Protein AF-A0A2M7I0J5-F1 (afdb_monomer)

Nearest PDB structures (foldseek):
  9had-assembly1_A  TM=8.580E-01  e=2.680E-01  Dermatophagoides farinae
  6xr2-assembly2_D  TM=8.301E-01  e=2.378E+00  synthetic construct
  2f6h-assembly1_X  TM=7.198E-01  e=3.103E+00  Saccharomyces cerevisiae

Radius of gyration: 23.74 Å; Cα contacts (8 Å, |Δi|>4): 675; chains: 1; bounding box: 58×62×64 Å

pLDDT: mean 95.14, std 5.23, range [43.31, 98.69]

Structure (mmCIF, N/CA/C/O backbone):
data_AF-A0A2M7I0J5-F1
#
_entry.id   AF-A0A2M7I0J5-F1
#
loop_
_atom_site.group_PDB
_atom_site.id
_atom_site.type_symbol
_atom_site.label_atom_id
_atom_site.label_alt_id
_atom_site.label_comp_id
_atom_site.label_asym_id
_atom_site.label_entity_id
_atom_site.label_seq_id
_atom_site.pdbx_PDB_ins_code
_atom_site.Cartn_x
_atom_site.Cartn_y
_atom_site.Cartn_z
_atom_site.occupancy
_atom_site.B_iso_or_equiv
_atom_site.auth_seq_id
_atom_site.auth_comp_id
_atom_site.auth_asym_id
_atom_site.auth_atom_id
_atom_site.pdbx_PDB_model_num
ATOM 1 N N . ASP A 1 1 ? 15.426 -26.178 -12.050 1.00 75.81 1 ASP A N 1
ATOM 2 C CA . ASP A 1 1 ? 15.625 -24.858 -11.420 1.00 75.81 1 ASP A CA 1
ATOM 3 C C . ASP A 1 1 ? 14.519 -23.869 -11.746 1.00 75.81 1 ASP A C 1
ATOM 5 O O . ASP A 1 1 ? 14.099 -23.784 -12.891 1.00 75.81 1 ASP A O 1
ATOM 9 N N . LEU A 1 2 ? 14.043 -23.131 -10.739 1.00 91.44 2 LEU A N 1
ATOM 10 C CA . LEU A 1 2 ? 12.971 -22.135 -10.866 1.00 91.44 2 LEU A CA 1
ATOM 11 C C . LEU A 1 2 ? 13.543 -20.778 -11.316 1.00 91.44 2 LEU A C 1
ATOM 13 O O . LEU A 1 2 ? 14.365 -20.209 -10.599 1.00 91.44 2 LEU A O 1
ATOM 17 N N . VAL A 1 3 ? 13.060 -20.215 -12.425 1.00 96.12 3 VAL A N 1
ATOM 18 C CA . VAL A 1 3 ? 13.285 -18.804 -12.805 1.00 96.12 3 VAL A CA 1
ATOM 19 C C . VAL A 1 3 ? 12.114 -17.988 -12.272 1.00 96.12 3 VAL A C 1
ATOM 21 O O . VAL A 1 3 ? 10.963 -18.297 -12.573 1.00 96.12 3 VAL A O 1
ATOM 24 N N . SER A 1 4 ? 12.376 -16.994 -11.426 1.00 96.62 4 SER A N 1
ATOM 25 C CA . SER A 1 4 ? 11.301 -16.272 -10.736 1.00 96.62 4 SER A CA 1
ATOM 26 C C . SER A 1 4 ? 11.721 -14.879 -10.283 1.00 96.62 4 SER A C 1
ATOM 28 O O . SER A 1 4 ? 12.888 -14.499 -10.367 1.00 96.62 4 SER A O 1
ATOM 30 N N . SER A 1 5 ? 10.760 -14.137 -9.742 1.00 96.94 5 SER A N 1
ATOM 31 C CA . SER A 1 5 ? 10.996 -12.856 -9.084 1.00 96.94 5 SER A CA 1
ATOM 32 C C . SER A 1 5 ? 10.691 -12.949 -7.591 1.00 96.94 5 SER A C 1
ATOM 34 O O . SER A 1 5 ? 9.854 -13.752 -7.178 1.00 96.94 5 SER A O 1
ATOM 36 N N . ILE A 1 6 ? 11.341 -12.109 -6.791 1.00 96.75 6 ILE A N 1
ATOM 37 C CA . ILE A 1 6 ? 11.022 -11.884 -5.380 1.00 96.75 6 ILE A CA 1
ATOM 38 C C . ILE A 1 6 ? 10.596 -10.431 -5.218 1.00 96.75 6 ILE A C 1
ATOM 40 O O . ILE A 1 6 ? 11.273 -9.525 -5.699 1.00 96.75 6 ILE A O 1
ATOM 44 N N . VAL A 1 7 ? 9.472 -10.223 -4.536 1.00 97.00 7 VAL A N 1
ATOM 45 C CA . VAL A 1 7 ? 8.944 -8.894 -4.229 1.00 97.00 7 VAL A CA 1
ATOM 46 C C . VAL A 1 7 ? 9.346 -8.521 -2.807 1.00 97.00 7 VAL A C 1
ATOM 48 O O . VAL A 1 7 ? 8.921 -9.179 -1.859 1.00 97.00 7 VAL A O 1
ATOM 51 N N . PHE A 1 8 ? 10.137 -7.460 -2.654 1.00 96.12 8 PHE A N 1
ATOM 52 C CA . PHE A 1 8 ? 10.385 -6.836 -1.357 1.00 96.12 8 PHE A CA 1
ATOM 53 C C . PHE A 1 8 ? 9.435 -5.654 -1.165 1.00 96.12 8 PHE A C 1
ATOM 55 O O . PHE A 1 8 ? 9.263 -4.812 -2.047 1.00 96.12 8 PHE A O 1
ATOM 62 N N . SER A 1 9 ? 8.790 -5.620 -0.004 1.00 91.88 9 SER A N 1
ATOM 63 C CA . SER A 1 9 ? 7.768 -4.642 0.364 1.00 91.88 9 SER A CA 1
ATOM 64 C C . SER A 1 9 ? 7.850 -4.303 1.848 1.00 91.88 9 SER A C 1
ATOM 66 O O . SER A 1 9 ? 8.570 -4.972 2.585 1.00 91.88 9 SER A O 1
ATOM 68 N N . ALA A 1 10 ? 7.039 -3.337 2.294 1.00 84.56 10 ALA A N 1
ATOM 69 C CA . ALA A 1 10 ? 6.987 -2.877 3.687 1.00 84.56 10 ALA A CA 1
ATOM 70 C C . ALA A 1 10 ? 8.318 -2.274 4.181 1.00 84.56 10 ALA A C 1
ATOM 72 O O . ALA A 1 10 ? 8.726 -2.464 5.325 1.00 84.56 10 ALA A O 1
ATOM 73 N N . GLY A 1 11 ? 8.974 -1.512 3.301 1.00 82.94 11 GLY A N 1
ATOM 74 C CA . GLY A 1 11 ? 10.186 -0.762 3.610 1.00 82.94 11 GLY A CA 1
ATOM 75 C C . GLY A 1 11 ? 11.484 -1.529 3.361 1.00 82.94 11 GLY A C 1
ATOM 76 O O . GLY A 1 11 ? 11.508 -2.635 2.823 1.00 82.94 11 GLY A O 1
ATOM 77 N N . ILE A 1 12 ? 12.593 -0.891 3.733 1.00 86.75 12 ILE A N 1
ATOM 78 C CA . ILE A 1 12 ? 13.944 -1.411 3.525 1.00 86.75 12 ILE A CA 1
ATOM 79 C C . ILE A 1 12 ? 14.362 -2.333 4.676 1.00 86.75 12 ILE A C 1
ATOM 81 O O . ILE A 1 12 ? 14.274 -1.971 5.848 1.00 86.75 12 ILE A O 1
ATOM 85 N N . ASN A 1 13 ? 14.907 -3.505 4.343 1.00 91.25 13 ASN A N 1
ATOM 86 C CA . ASN A 1 13 ? 15.566 -4.385 5.307 1.00 91.25 13 ASN A CA 1
ATOM 87 C C . ASN A 1 13 ? 17.037 -4.610 4.905 1.00 91.25 13 ASN A C 1
ATOM 89 O O . ASN A 1 13 ? 17.340 -5.538 4.149 1.00 91.25 13 ASN A O 1
ATOM 93 N N . PRO A 1 14 ? 17.980 -3.797 5.425 1.00 92.25 14 PRO A N 1
ATOM 94 C CA . PRO A 1 14 ? 19.394 -3.887 5.056 1.00 92.25 14 PRO A CA 1
ATOM 95 C C . PRO A 1 14 ? 20.035 -5.246 5.363 1.00 92.25 14 PRO A C 1
ATOM 97 O O . PRO A 1 14 ? 20.951 -5.669 4.651 1.00 92.25 14 PRO A O 1
ATOM 100 N N . LYS A 1 15 ? 19.557 -5.942 6.408 1.00 94.62 15 LYS A N 1
ATOM 101 C CA . LYS A 1 15 ? 20.044 -7.280 6.779 1.00 94.62 15 LYS A CA 1
ATOM 102 C C . LYS A 1 15 ? 19.624 -8.308 5.736 1.00 94.62 15 LYS A C 1
ATOM 104 O O . LYS A 1 15 ? 20.477 -9.040 5.249 1.00 94.62 15 LYS A O 1
ATOM 109 N N . LEU A 1 16 ? 18.351 -8.306 5.337 1.00 94.31 16 LEU A N 1
ATOM 110 C CA . LEU A 1 16 ? 17.846 -9.181 4.276 1.00 94.31 16 LEU A CA 1
ATOM 111 C C . LEU A 1 16 ? 18.558 -8.910 2.947 1.00 94.31 16 LEU A C 1
ATOM 113 O O . LEU A 1 16 ? 19.040 -9.840 2.312 1.00 94.31 16 LEU A O 1
ATOM 117 N N . TYR A 1 17 ? 18.694 -7.642 2.561 1.00 94.31 17 TYR A N 1
ATOM 118 C CA . TYR A 1 17 ? 19.371 -7.265 1.316 1.00 94.31 17 TYR A CA 1
ATOM 119 C C . TYR A 1 17 ? 20.857 -7.646 1.312 1.00 94.31 17 TYR A C 1
ATOM 121 O O . TYR A 1 17 ? 21.421 -7.909 0.258 1.00 94.31 17 TYR A O 1
ATOM 129 N N . SER A 1 18 ? 21.502 -7.689 2.480 1.00 94.50 18 SER A N 1
ATOM 130 C CA . SER A 1 18 ? 22.873 -8.198 2.607 1.00 94.50 18 SER A CA 1
ATOM 131 C C . SER A 1 18 ? 22.930 -9.723 2.643 1.00 94.50 18 SER A C 1
ATOM 133 O O . SER A 1 18 ? 23.904 -10.297 2.186 1.00 94.50 18 SER A O 1
ATOM 135 N N . TYR A 1 19 ? 21.902 -10.390 3.163 1.00 96.75 19 TYR A N 1
ATOM 136 C CA . TYR A 1 19 ? 21.828 -11.848 3.171 1.00 96.75 19 TYR A CA 1
ATOM 137 C C . TYR A 1 19 ? 21.672 -12.414 1.756 1.00 96.75 19 TYR A C 1
ATOM 139 O O . TYR A 1 19 ? 22.363 -13.361 1.393 1.00 96.75 19 TYR A O 1
ATOM 147 N N . ILE A 1 20 ? 20.831 -11.796 0.918 1.00 96.94 20 ILE A N 1
ATOM 148 C CA . ILE A 1 20 ? 20.579 -12.304 -0.438 1.00 96.94 20 ILE A CA 1
ATOM 149 C C . ILE A 1 20 ? 21.798 -12.227 -1.372 1.00 96.94 20 ILE A C 1
ATOM 151 O O . ILE A 1 20 ? 21.819 -12.907 -2.391 1.00 96.94 20 ILE A O 1
ATOM 155 N N . THR A 1 21 ? 22.843 -11.467 -1.020 1.00 96.19 21 THR A N 1
ATOM 156 C CA . THR A 1 21 ? 24.099 -11.433 -1.795 1.00 96.19 21 THR A CA 1
ATOM 157 C C . THR A 1 21 ? 24.876 -12.746 -1.725 1.00 96.19 21 THR A C 1
ATOM 159 O O . THR A 1 21 ? 25.863 -12.904 -2.431 1.00 96.19 21 THR A O 1
ATOM 162 N N . GLN A 1 22 ? 24.492 -13.665 -0.836 1.00 96.81 22 GLN A N 1
ATOM 163 C CA . GLN A 1 22 ? 25.111 -14.985 -0.714 1.00 96.81 22 GLN A CA 1
ATOM 164 C C . GLN A 1 22 ? 24.644 -15.961 -1.805 1.00 96.81 22 GLN A C 1
ATOM 166 O O . GLN A 1 22 ? 25.217 -17.040 -1.926 1.00 96.81 22 GLN A O 1
ATOM 171 N N . PHE A 1 23 ? 23.610 -15.614 -2.582 1.00 96.62 23 PHE A N 1
ATOM 172 C CA . PHE A 1 23 ? 23.051 -16.496 -3.604 1.00 96.62 23 PHE A CA 1
ATOM 173 C C . PHE A 1 23 ? 23.392 -15.999 -5.010 1.00 96.62 23 PHE A C 1
ATOM 175 O O . PHE A 1 23 ? 23.004 -14.900 -5.407 1.00 96.62 23 PHE A O 1
ATOM 182 N N . GLU A 1 24 ? 24.064 -16.855 -5.780 1.00 96.00 24 GLU A N 1
ATOM 183 C CA . GLU A 1 24 ? 24.525 -16.553 -7.141 1.00 96.00 24 GLU A CA 1
ATOM 184 C C . GLU A 1 24 ? 23.379 -16.226 -8.110 1.00 96.00 24 GLU A C 1
ATOM 186 O O . GLU A 1 24 ? 23.523 -15.367 -8.972 1.00 96.00 24 GLU A O 1
ATOM 191 N N . ASP A 1 25 ? 22.199 -16.820 -7.912 1.00 96.88 25 ASP A N 1
ATOM 192 C CA . ASP A 1 25 ? 21.046 -16.647 -8.802 1.00 96.88 25 ASP A CA 1
ATOM 193 C C . ASP A 1 25 ? 20.512 -15.190 -8.905 1.00 96.88 25 ASP A C 1
ATOM 195 O O . ASP A 1 25 ? 19.714 -14.902 -9.805 1.00 96.88 25 ASP A O 1
ATOM 199 N N . PHE A 1 26 ? 20.889 -14.278 -7.993 1.00 97.31 26 PHE A N 1
ATOM 200 C CA . PHE A 1 26 ? 20.504 -12.852 -8.057 1.00 97.31 26 PHE A CA 1
ATOM 201 C C . PHE A 1 26 ? 21.458 -11.982 -8.880 1.00 97.31 26 PHE A C 1
ATOM 203 O O . PHE A 1 26 ? 21.134 -10.824 -9.160 1.00 97.31 26 PHE A O 1
ATOM 210 N N . TYR A 1 27 ? 22.632 -12.499 -9.231 1.00 97.75 27 TYR A N 1
ATOM 211 C CA . TYR A 1 27 ? 23.596 -11.771 -10.042 1.00 97.75 27 TYR A CA 1
ATOM 212 C C . TYR A 1 27 ? 23.267 -11.940 -11.528 1.00 97.75 27 TYR A C 1
ATOM 214 O O . TYR A 1 27 ? 22.761 -12.992 -11.929 1.00 97.75 27 TYR A O 1
ATOM 222 N N . PRO A 1 28 ? 23.516 -10.913 -12.357 1.00 97.06 28 PRO A N 1
ATOM 223 C CA . PRO A 1 28 ? 23.412 -11.074 -13.794 1.00 97.06 28 PRO A CA 1
ATOM 224 C C . PRO A 1 28 ? 24.559 -11.944 -14.317 1.00 97.06 28 PRO A C 1
ATOM 226 O O . PRO A 1 28 ? 25.694 -11.839 -13.848 1.00 97.06 28 PRO A O 1
ATOM 229 N N . ASP A 1 29 ? 24.261 -12.783 -15.303 1.00 94.81 29 ASP A N 1
ATOM 230 C CA . ASP A 1 29 ? 25.285 -13.496 -16.060 1.00 94.81 29 ASP A CA 1
ATOM 231 C C . ASP A 1 29 ? 25.924 -12.607 -17.146 1.00 94.81 29 ASP A C 1
ATOM 233 O O . ASP A 1 29 ? 25.618 -11.419 -17.287 1.00 94.81 29 ASP A O 1
ATOM 237 N N . GLU A 1 30 ? 26.830 -13.190 -17.932 1.00 92.88 30 GLU A N 1
ATOM 238 C CA . GLU A 1 30 ? 27.520 -12.525 -19.048 1.00 92.88 30 GLU A CA 1
ATOM 239 C C . GLU A 1 30 ? 26.585 -12.015 -20.156 1.00 92.88 30 GLU A C 1
ATOM 241 O O . GLU A 1 30 ? 26.974 -11.152 -20.934 1.00 92.88 30 GLU A O 1
ATOM 246 N N . ASN A 1 31 ? 25.341 -12.495 -20.212 1.00 93.75 31 ASN A N 1
ATOM 247 C CA . ASN A 1 31 ? 24.321 -12.039 -21.154 1.00 93.75 31 ASN A CA 1
ATOM 248 C C . ASN A 1 31 ? 23.345 -11.039 -20.507 1.00 93.75 31 ASN A C 1
ATOM 250 O O . ASN A 1 31 ? 22.409 -10.571 -21.159 1.00 93.75 31 ASN A O 1
ATOM 254 N N . GLY A 1 32 ? 23.538 -10.705 -19.227 1.00 94.38 32 GLY A N 1
ATOM 255 C CA . GLY A 1 32 ? 22.628 -9.870 -18.448 1.00 94.38 32 GLY A CA 1
ATOM 256 C C . GLY A 1 32 ? 21.369 -10.594 -17.967 1.00 94.38 32 GLY A C 1
ATOM 257 O O . GLY A 1 32 ? 20.429 -9.948 -17.493 1.00 94.38 32 GLY A O 1
ATOM 258 N N . PHE A 1 33 ? 21.310 -11.922 -18.076 1.00 96.06 33 PHE A N 1
ATOM 259 C CA . PHE A 1 33 ? 20.193 -12.701 -17.560 1.00 96.06 33 PHE A CA 1
ATOM 260 C C . PHE A 1 33 ? 20.308 -12.867 -16.042 1.00 96.06 33 PHE A C 1
ATOM 262 O O . PHE A 1 33 ? 21.368 -13.164 -15.501 1.00 96.06 33 PHE A O 1
ATOM 269 N N . ILE A 1 34 ? 19.182 -12.677 -15.349 1.00 97.00 34 ILE A N 1
ATOM 270 C CA . ILE A 1 34 ? 19.068 -12.828 -13.895 1.00 97.00 34 ILE A CA 1
ATOM 271 C C . ILE A 1 34 ? 17.987 -13.861 -13.609 1.00 97.00 34 ILE A C 1
ATOM 273 O O . ILE A 1 34 ? 16.814 -13.665 -13.956 1.00 97.00 34 ILE A O 1
ATOM 277 N N . LYS A 1 35 ? 18.376 -14.943 -12.936 1.00 97.12 35 LYS A N 1
ATOM 278 C CA . LYS A 1 35 ? 17.496 -16.073 -12.616 1.00 97.12 35 LYS A CA 1
ATOM 279 C C . LYS A 1 35 ? 16.500 -15.748 -11.503 1.00 97.12 35 LYS A C 1
ATOM 281 O O . LYS A 1 35 ? 15.343 -16.175 -11.575 1.00 97.12 35 LYS A O 1
ATOM 286 N N . LYS A 1 36 ? 16.931 -14.985 -10.493 1.00 97.50 36 LYS A N 1
ATOM 287 C CA . LYS A 1 36 ? 16.101 -14.473 -9.393 1.00 97.50 36 LYS A CA 1
ATOM 288 C C . LYS A 1 36 ? 16.046 -12.955 -9.433 1.00 97.50 36 LYS A C 1
ATOM 290 O O . LYS A 1 36 ? 16.921 -12.263 -8.926 1.00 97.50 36 LYS A O 1
ATOM 295 N N . LYS A 1 37 ? 14.995 -12.429 -10.056 1.00 98.19 37 LYS A N 1
ATOM 296 C CA . LYS A 1 37 ? 14.806 -10.984 -10.222 1.00 98.19 37 LYS A CA 1
ATOM 297 C C . LYS A 1 37 ? 14.291 -10.342 -8.941 1.00 98.19 37 LYS A C 1
ATOM 299 O O . LYS A 1 37 ? 13.467 -10.925 -8.237 1.00 98.19 37 LYS A O 1
ATOM 304 N N . ILE A 1 38 ? 14.731 -9.119 -8.672 1.00 98.44 38 ILE A N 1
ATOM 305 C CA . ILE A 1 38 ? 14.250 -8.327 -7.538 1.00 98.44 38 ILE A CA 1
ATOM 306 C C . ILE A 1 38 ? 13.183 -7.346 -8.020 1.00 98.44 38 ILE A C 1
ATOM 308 O O . ILE A 1 38 ? 13.399 -6.615 -8.988 1.00 98.44 38 ILE A O 1
ATOM 312 N N . ILE A 1 39 ? 12.051 -7.323 -7.322 1.00 98.38 39 ILE A N 1
ATOM 313 C CA . ILE A 1 39 ? 10.980 -6.339 -7.475 1.00 98.38 39 ILE A CA 1
ATOM 314 C C . ILE A 1 39 ? 10.902 -5.545 -6.173 1.00 98.38 39 ILE A C 1
ATOM 316 O O . ILE A 1 39 ? 10.774 -6.140 -5.101 1.00 98.38 39 ILE A O 1
ATOM 320 N N . LEU A 1 40 ? 10.952 -4.218 -6.254 1.00 97.62 40 LEU A N 1
ATOM 321 C CA . LEU A 1 40 ? 10.771 -3.342 -5.099 1.00 97.62 40 LEU A CA 1
ATOM 322 C C . LEU A 1 40 ? 9.412 -2.657 -5.156 1.00 97.62 40 LEU A C 1
ATOM 324 O O . LEU A 1 40 ? 9.126 -1.934 -6.109 1.00 97.62 40 LEU A O 1
ATOM 328 N N . LYS A 1 41 ? 8.594 -2.842 -4.116 1.00 96.25 41 LYS A N 1
ATOM 329 C CA . LYS A 1 41 ? 7.415 -2.001 -3.894 1.00 96.25 41 LYS A CA 1
ATOM 330 C C . LYS A 1 41 ? 7.853 -0.682 -3.266 1.00 96.25 41 LYS A C 1
ATOM 332 O O . LYS A 1 41 ? 8.496 -0.685 -2.214 1.00 96.25 41 LYS A O 1
ATOM 337 N N . VAL A 1 42 ? 7.534 0.428 -3.919 1.00 94.50 42 VAL A N 1
ATOM 338 C CA . VAL A 1 42 ? 7.989 1.772 -3.538 1.00 94.50 42 VAL A CA 1
ATOM 339 C C . VAL A 1 42 ? 6.830 2.761 -3.558 1.00 94.50 42 VAL A C 1
ATOM 341 O O . VAL A 1 42 ? 5.881 2.601 -4.319 1.00 94.50 42 VAL A O 1
ATOM 344 N N . SER A 1 43 ? 6.923 3.782 -2.711 1.00 90.75 43 SER A N 1
ATOM 345 C CA . SER A 1 43 ? 5.955 4.877 -2.623 1.00 90.75 43 SER A CA 1
ATOM 346 C C . SER A 1 43 ? 6.293 6.042 -3.548 1.00 90.75 43 SER A C 1
ATOM 348 O O . SER A 1 43 ? 5.393 6.744 -3.974 1.00 90.75 43 SER A O 1
ATOM 350 N N . ASP A 1 44 ? 7.576 6.259 -3.851 1.00 93.69 44 ASP A N 1
ATOM 351 C CA . ASP A 1 44 ? 8.068 7.442 -4.559 1.00 93.69 44 ASP A CA 1
ATOM 352 C C . ASP A 1 44 ? 9.426 7.186 -5.243 1.00 93.69 44 ASP A C 1
ATOM 354 O O . ASP A 1 44 ? 10.096 6.167 -5.016 1.00 93.69 44 ASP A O 1
ATOM 358 N N . TYR A 1 45 ? 9.830 8.127 -6.099 1.00 95.75 45 TYR A N 1
ATOM 359 C CA . TYR A 1 45 ? 11.057 8.049 -6.890 1.00 95.75 45 TYR A CA 1
ATOM 360 C C . TYR A 1 45 ? 12.324 8.068 -6.023 1.00 95.75 45 TYR A C 1
ATOM 362 O O . TYR A 1 45 ? 13.282 7.332 -6.282 1.00 95.75 45 TYR A O 1
ATOM 370 N N . ARG A 1 46 ? 12.327 8.841 -4.931 1.00 94.12 46 ARG A N 1
ATOM 371 C CA . ARG A 1 46 ? 13.465 8.924 -4.005 1.00 94.12 46 ARG A CA 1
ATOM 372 C C . ARG A 1 46 ? 13.721 7.583 -3.317 1.00 94.12 46 ARG A C 1
ATOM 374 O O . ARG A 1 46 ? 14.867 7.136 -3.242 1.00 94.12 46 ARG A O 1
ATOM 381 N N . SER A 1 47 ? 12.675 6.918 -2.840 1.00 92.94 47 SER A N 1
ATOM 382 C CA . SER A 1 47 ? 12.733 5.582 -2.245 1.00 92.94 47 SER A CA 1
ATOM 383 C C . SER A 1 47 ? 13.271 4.557 -3.245 1.00 92.94 47 SER A C 1
ATOM 385 O O . SER A 1 47 ? 14.150 3.761 -2.900 1.00 92.94 47 SER A O 1
ATOM 387 N N . ALA A 1 48 ? 12.828 4.628 -4.506 1.00 96.06 48 ALA A N 1
ATOM 388 C CA . ALA A 1 48 ? 13.339 3.786 -5.586 1.00 96.06 48 ALA A CA 1
ATOM 389 C C . ALA A 1 48 ? 14.839 3.988 -5.832 1.00 96.06 48 ALA A C 1
ATOM 391 O O . ALA A 1 48 ? 15.589 3.007 -5.882 1.00 96.06 48 ALA A O 1
ATOM 392 N N . GLN A 1 49 ? 15.294 5.241 -5.910 1.00 97.06 49 GLN A N 1
ATOM 393 C CA . GLN A 1 49 ? 16.710 5.570 -6.063 1.00 97.06 49 GLN A CA 1
ATOM 394 C C . GLN A 1 49 ? 17.548 5.080 -4.881 1.00 97.06 49 GLN A C 1
ATOM 396 O O . GLN A 1 49 ? 18.591 4.461 -5.092 1.00 97.06 49 GLN A O 1
ATOM 401 N N . ILE A 1 50 ? 17.118 5.326 -3.640 1.00 95.81 50 ILE A N 1
ATOM 402 C CA . ILE A 1 50 ? 17.869 4.935 -2.436 1.00 95.81 50 ILE A CA 1
ATOM 403 C C . ILE A 1 50 ? 18.017 3.413 -2.367 1.00 95.81 50 ILE A C 1
ATOM 405 O O . ILE A 1 50 ? 19.130 2.902 -2.213 1.00 95.81 50 ILE A O 1
ATOM 409 N N . GLN A 1 51 ? 16.910 2.680 -2.499 1.00 96.75 51 GLN A N 1
ATOM 410 C CA . GLN A 1 51 ? 16.926 1.222 -2.397 1.00 96.75 51 GLN A CA 1
ATOM 411 C C . GLN A 1 51 ? 17.619 0.567 -3.597 1.00 96.75 51 GLN A C 1
ATOM 413 O O . GLN A 1 51 ? 18.390 -0.377 -3.418 1.00 96.75 51 GLN A O 1
ATOM 418 N N . GLY A 1 52 ? 17.400 1.100 -4.803 1.00 97.31 52 GLY A N 1
ATOM 419 C CA . GLY A 1 52 ? 18.094 0.676 -6.017 1.00 97.31 52 GLY A CA 1
ATOM 420 C C . GLY A 1 52 ? 19.602 0.813 -5.880 1.00 97.31 52 GLY A C 1
ATOM 421 O O . GLY A 1 52 ? 20.325 -0.158 -6.077 1.00 97.31 52 GLY A O 1
ATOM 422 N N . ASN A 1 53 ? 20.081 1.986 -5.455 1.00 97.31 53 ASN A N 1
ATOM 423 C CA . ASN A 1 53 ? 21.508 2.227 -5.247 1.00 97.31 53 ASN A CA 1
ATOM 424 C C . ASN A 1 53 ? 22.091 1.294 -4.185 1.00 97.31 53 ASN A C 1
ATOM 426 O O . ASN A 1 53 ? 23.204 0.795 -4.340 1.00 97.31 53 ASN A O 1
ATOM 430 N N . PHE A 1 54 ? 21.354 1.042 -3.102 1.00 96.88 54 PHE A N 1
ATOM 431 C CA . PHE A 1 54 ? 21.799 0.132 -2.052 1.00 96.88 54 PHE A CA 1
ATOM 432 C C . PHE A 1 54 ? 22.032 -1.294 -2.578 1.00 96.88 54 PHE A C 1
ATOM 434 O O . PHE A 1 54 ? 23.039 -1.916 -2.233 1.00 96.88 54 PHE A O 1
ATOM 441 N N . LEU A 1 55 ? 21.124 -1.809 -3.412 1.00 97.94 55 LEU A N 1
ATOM 442 C CA . LEU A 1 55 ? 21.243 -3.136 -4.024 1.00 97.94 55 LEU A CA 1
ATOM 443 C C . LEU A 1 55 ? 22.290 -3.164 -5.147 1.00 97.94 55 LEU A C 1
ATOM 445 O O . LEU A 1 55 ? 23.114 -4.079 -5.175 1.00 97.94 55 LEU A O 1
ATOM 449 N N . ALA A 1 56 ? 22.343 -2.134 -5.994 1.00 98.06 56 ALA A N 1
ATOM 450 C CA . ALA A 1 56 ? 23.331 -2.012 -7.067 1.00 98.06 56 ALA A CA 1
ATOM 451 C C . ALA A 1 56 ? 24.766 -1.987 -6.517 1.00 98.06 56 ALA A C 1
ATOM 453 O O . ALA A 1 56 ? 25.622 -2.711 -7.016 1.00 98.06 56 ALA A O 1
ATOM 454 N N . LYS A 1 57 ? 25.014 -1.283 -5.399 1.00 97.81 57 LYS A N 1
ATOM 455 C CA . LYS A 1 57 ? 26.301 -1.310 -4.663 1.00 97.81 57 LYS A CA 1
ATOM 456 C C . LYS A 1 57 ? 26.682 -2.693 -4.127 1.00 97.81 57 LYS A C 1
ATOM 458 O O . LYS A 1 57 ? 27.817 -2.912 -3.707 1.00 97.81 57 LYS A O 1
ATOM 463 N N . LYS A 1 58 ? 25.735 -3.630 -4.081 1.00 97.25 58 LYS A N 1
ATOM 464 C CA . LYS A 1 58 ? 25.968 -5.030 -3.711 1.00 97.25 58 LYS A CA 1
ATOM 465 C C . LYS A 1 58 ? 26.113 -5.947 -4.930 1.00 97.25 58 LYS A C 1
ATOM 467 O O . LYS A 1 58 ? 26.368 -7.139 -4.732 1.00 97.25 58 LYS A O 1
ATOM 472 N N . GLY A 1 59 ? 26.037 -5.408 -6.144 1.00 97.44 59 GLY A N 1
ATOM 473 C CA . GLY A 1 59 ? 26.060 -6.150 -7.402 1.00 97.44 59 GLY A CA 1
ATOM 474 C C . GLY A 1 59 ? 24.702 -6.755 -7.768 1.00 97.44 59 GLY A C 1
ATOM 475 O O . GLY A 1 59 ? 24.654 -7.650 -8.602 1.00 97.44 59 GLY A O 1
ATOM 476 N N . LEU A 1 60 ? 23.614 -6.317 -7.124 1.00 97.88 60 LEU A N 1
ATOM 477 C CA . LEU A 1 60 ? 22.266 -6.844 -7.341 1.00 97.88 60 LEU A CA 1
ATOM 478 C C . LEU A 1 60 ? 21.410 -5.844 -8.118 1.00 97.88 60 LEU A C 1
ATOM 480 O O . LEU A 1 60 ? 21.449 -4.644 -7.849 1.00 97.88 60 LEU A O 1
ATOM 484 N N . TRP A 1 61 ? 20.594 -6.346 -9.042 1.00 98.25 61 TRP A N 1
ATOM 485 C CA . TRP A 1 61 ? 19.762 -5.511 -9.906 1.00 98.25 61 TRP A CA 1
ATOM 486 C C . TRP A 1 61 ? 18.283 -5.552 -9.526 1.00 98.25 61 TRP A C 1
ATOM 488 O O . TRP A 1 61 ? 17.689 -6.624 -9.376 1.00 98.25 61 TRP A O 1
ATOM 498 N N . VAL A 1 62 ? 17.661 -4.375 -9.444 1.00 98.38 62 VAL A N 1
ATOM 499 C CA . VAL A 1 62 ? 16.206 -4.248 -9.317 1.00 98.38 62 VAL A CA 1
ATOM 500 C C . VAL A 1 62 ? 15.600 -4.269 -10.714 1.00 98.38 62 VAL A C 1
ATOM 502 O O . VAL A 1 62 ? 15.774 -3.342 -11.494 1.00 98.38 62 VAL A O 1
ATOM 505 N N . SER A 1 63 ? 14.879 -5.341 -11.031 1.00 98.31 63 SER A N 1
ATOM 506 C CA . SER A 1 63 ? 14.268 -5.532 -12.352 1.00 98.31 63 SER A CA 1
ATOM 507 C C . SER A 1 63 ? 12.919 -4.824 -12.500 1.00 98.31 63 SER A C 1
ATOM 509 O O . SER A 1 63 ? 12.473 -4.587 -13.622 1.00 98.31 63 SER A O 1
ATOM 511 N N . GLU A 1 64 ? 12.245 -4.518 -11.389 1.00 98.62 64 GLU A N 1
ATOM 512 C CA . GLU A 1 64 ? 10.952 -3.833 -11.388 1.00 98.62 64 GLU A CA 1
ATOM 513 C C . GLU A 1 64 ? 10.795 -2.939 -10.153 1.00 98.62 64 GLU A C 1
ATOM 515 O O . GLU A 1 64 ? 11.029 -3.382 -9.025 1.00 98.62 64 GLU A O 1
ATOM 520 N N . TYR A 1 65 ? 10.326 -1.711 -10.368 1.00 98.50 65 TYR A N 1
ATOM 521 C CA . TYR A 1 65 ? 9.775 -0.851 -9.327 1.00 98.50 65 TYR A CA 1
ATOM 522 C C . TYR A 1 65 ? 8.259 -0.841 -9.445 1.00 98.50 65 TYR A C 1
ATOM 524 O O . TYR A 1 65 ? 7.705 -0.420 -10.460 1.00 98.50 65 TYR A O 1
ATOM 532 N N . ARG A 1 66 ? 7.597 -1.321 -8.397 1.00 97.94 66 ARG A N 1
ATOM 533 C CA . ARG A 1 66 ? 6.144 -1.397 -8.296 1.00 97.94 66 ARG A CA 1
ATOM 534 C C . ARG A 1 66 ? 5.643 -0.270 -7.412 1.00 97.94 66 ARG A C 1
ATOM 536 O O . ARG A 1 66 ? 5.759 -0.337 -6.191 1.00 97.94 66 ARG A O 1
ATOM 543 N N . ILE A 1 67 ? 5.128 0.765 -8.050 1.00 97.38 67 ILE A N 1
ATOM 544 C CA . ILE A 1 67 ? 4.641 1.977 -7.406 1.00 97.38 67 ILE A CA 1
ATOM 545 C C . ILE A 1 67 ? 3.254 1.696 -6.842 1.00 97.38 67 ILE A C 1
ATOM 547 O O . ILE A 1 67 ? 2.370 1.214 -7.555 1.00 97.38 67 ILE A O 1
ATOM 551 N N . GLU A 1 68 ? 3.066 1.984 -5.561 1.00 94.00 68 GLU A N 1
ATOM 552 C CA . GLU A 1 68 ? 1.784 1.822 -4.881 1.00 94.00 68 GLU A CA 1
ATOM 553 C C . GLU A 1 68 ? 1.247 3.164 -4.404 1.00 94.00 68 GLU A C 1
ATOM 555 O O . GLU A 1 68 ? 1.990 3.955 -3.825 1.00 94.00 68 GLU A O 1
ATOM 560 N N . SER A 1 69 ? -0.060 3.380 -4.564 1.00 93.31 69 SER A N 1
ATOM 561 C CA . SER A 1 69 ? -0.748 4.430 -3.811 1.00 93.31 69 SER A CA 1
ATOM 562 C C . SER A 1 69 ? -0.552 4.204 -2.311 1.00 93.31 69 SER A C 1
ATOM 564 O O . SER A 1 69 ? -0.779 3.094 -1.816 1.00 93.31 69 SER A O 1
ATOM 566 N N . GLY A 1 70 ? -0.172 5.259 -1.587 1.00 90.00 70 GLY A N 1
ATOM 567 C CA . GLY A 1 70 ? 0.104 5.181 -0.152 1.00 90.00 70 GLY A CA 1
ATOM 568 C C . GLY A 1 70 ? -1.117 4.781 0.680 1.00 90.00 70 GLY A C 1
ATOM 569 O O . GLY A 1 70 ? -0.986 4.014 1.634 1.00 90.00 70 GLY A O 1
ATOM 570 N N . LEU A 1 71 ? -2.312 5.249 0.295 1.00 92.94 71 LEU A N 1
ATOM 571 C CA . LEU A 1 71 ? -3.550 5.053 1.063 1.00 92.94 71 LEU A CA 1
ATOM 572 C C . LEU A 1 71 ? -4.681 4.339 0.301 1.00 92.94 71 LEU A C 1
ATOM 574 O O . LEU A 1 71 ? -5.544 3.730 0.933 1.00 92.94 71 LEU A O 1
ATOM 578 N N . ASN A 1 72 ? -4.678 4.341 -1.038 1.00 95.19 72 ASN A N 1
ATOM 579 C CA . ASN A 1 72 ? -5.756 3.763 -1.859 1.00 95.19 72 ASN A CA 1
ATOM 580 C C . ASN A 1 72 ? -5.517 2.279 -2.239 1.00 95.19 72 ASN A C 1
ATOM 582 O O . ASN A 1 72 ? -6.087 1.754 -3.201 1.00 95.19 72 ASN A O 1
ATOM 586 N N . CYS A 1 73 ? -4.653 1.580 -1.498 1.00 94.12 73 CYS A N 1
ATOM 587 C CA . CYS A 1 73 ? -4.379 0.146 -1.644 1.00 94.12 73 CYS A CA 1
ATOM 588 C C . CYS A 1 73 ? -5.082 -0.684 -0.557 1.00 94.12 73 CYS A C 1
ATOM 590 O O . CYS A 1 73 ? -5.457 -0.171 0.489 1.00 94.12 73 CYS A O 1
ATOM 592 N N . GLY A 1 74 ? -5.262 -1.988 -0.784 1.00 93.94 74 GLY A N 1
ATOM 593 C CA . GLY A 1 74 ? -5.619 -2.916 0.298 1.00 93.94 74 GLY A CA 1
ATOM 594 C C . GLY A 1 74 ? -4.423 -3.230 1.200 1.00 93.94 74 GLY A C 1
ATOM 595 O O . GLY A 1 74 ? -3.275 -3.019 0.810 1.00 93.94 74 GLY A O 1
ATOM 596 N N . GLY A 1 75 ? -4.681 -3.783 2.384 1.00 93.44 75 GLY A N 1
ATOM 597 C CA . GLY A 1 75 ? -3.629 -4.099 3.351 1.00 93.44 75 GLY A CA 1
ATOM 598 C C . GLY A 1 75 ? -3.050 -2.862 4.036 1.00 93.44 75 GLY A C 1
ATOM 599 O O . GLY A 1 75 ? -3.765 -1.893 4.293 1.00 93.44 75 GLY A O 1
ATOM 600 N N . HIS A 1 76 ? -1.763 -2.928 4.396 1.00 92.00 76 HIS A N 1
ATOM 601 C CA . HIS A 1 76 ? -1.064 -1.821 5.053 1.00 92.00 76 HIS A CA 1
ATOM 602 C C . HIS A 1 76 ? -1.093 -0.563 4.192 1.00 92.00 76 HIS A C 1
ATOM 604 O O . HIS A 1 76 ? -0.821 -0.626 2.994 1.00 92.00 76 HIS A O 1
ATOM 610 N N . ALA A 1 77 ? -1.374 0.564 4.838 1.00 87.31 77 ALA A N 1
ATOM 611 C CA . ALA A 1 77 ? -1.404 1.864 4.196 1.00 87.31 77 ALA A CA 1
ATOM 612 C C . ALA A 1 77 ? -0.357 2.763 4.855 1.00 87.31 77 ALA A C 1
ATOM 614 O O . ALA A 1 77 ? -0.269 2.850 6.081 1.00 87.31 77 ALA A O 1
ATOM 615 N N . PHE A 1 78 ? 0.447 3.414 4.026 1.00 86.75 78 PHE A N 1
ATOM 616 C CA . PHE A 1 78 ? 1.517 4.304 4.446 1.00 86.75 78 PHE A CA 1
ATOM 617 C C . PHE A 1 78 ? 1.294 5.636 3.745 1.00 86.75 78 PHE A C 1
ATOM 619 O O . PHE A 1 78 ? 1.596 5.775 2.560 1.00 86.75 78 PHE A O 1
ATOM 626 N N . ALA A 1 79 ? 0.735 6.603 4.473 1.00 86.31 79 ALA A N 1
ATOM 627 C CA . ALA A 1 79 ? 0.618 7.958 3.960 1.00 86.31 79 ALA A CA 1
ATOM 628 C C . ALA A 1 79 ? 2.019 8.485 3.621 1.00 86.31 79 ALA A C 1
ATOM 630 O O . ALA A 1 79 ? 2.918 8.471 4.464 1.00 86.31 79 ALA A O 1
ATOM 631 N N . THR A 1 80 ? 2.195 8.939 2.384 1.00 90.62 80 THR A N 1
ATOM 632 C CA . THR A 1 80 ? 3.299 9.840 2.033 1.00 90.62 80 THR A CA 1
ATOM 633 C C . THR A 1 80 ? 3.086 11.184 2.738 1.00 90.62 80 THR A C 1
ATOM 635 O O . THR A 1 80 ? 2.014 11.432 3.291 1.00 90.62 80 THR A O 1
ATOM 638 N N . ASP A 1 81 ? 4.057 12.094 2.673 1.00 91.50 81 ASP A N 1
ATOM 639 C CA . ASP A 1 81 ? 3.916 13.460 3.207 1.00 91.50 81 ASP A CA 1
ATOM 640 C C . ASP A 1 81 ? 2.989 14.351 2.342 1.00 91.50 81 ASP A C 1
ATOM 642 O O . ASP A 1 81 ? 3.284 15.517 2.113 1.00 91.50 81 ASP A O 1
ATOM 646 N N . GLY A 1 82 ? 1.890 13.807 1.809 1.00 94.81 82 GLY A N 1
ATOM 647 C CA . GLY A 1 82 ? 0.939 14.506 0.934 1.00 94.81 82 GLY A CA 1
ATOM 648 C C . GLY A 1 82 ? 1.207 14.356 -0.568 1.00 94.81 82 GLY A C 1
ATOM 649 O O . GLY A 1 82 ? 0.485 14.931 -1.376 1.00 94.81 82 GLY A O 1
ATOM 650 N N . TYR A 1 83 ? 2.212 13.572 -0.971 1.00 96.31 83 TYR A N 1
ATOM 651 C CA . TYR A 1 83 ? 2.498 13.311 -2.387 1.00 96.31 83 TYR A CA 1
ATOM 652 C C . TYR A 1 83 ? 1.495 12.318 -2.988 1.00 96.31 83 TYR A C 1
ATOM 654 O O . TYR A 1 83 ? 1.439 11.163 -2.556 1.00 96.31 83 TYR A O 1
ATOM 662 N N . LEU A 1 84 ? 0.740 12.765 -3.995 1.00 97.50 84 LEU A N 1
ATOM 663 C CA . LEU A 1 84 ? -0.255 11.964 -4.716 1.00 97.50 84 LEU A CA 1
ATOM 664 C C . LEU A 1 84 ? 0.383 11.084 -5.802 1.00 97.50 84 LEU A C 1
ATOM 666 O O . LEU A 1 84 ? 1.450 11.398 -6.337 1.00 97.50 84 LEU A O 1
ATOM 670 N N . MET A 1 85 ? -0.292 9.995 -6.176 1.00 97.12 85 MET A N 1
ATOM 671 C CA . MET A 1 85 ? 0.240 8.985 -7.097 1.00 97.12 85 MET A CA 1
ATOM 672 C C . MET A 1 85 ? 0.500 9.533 -8.502 1.00 97.12 85 MET A C 1
ATOM 674 O O . MET A 1 85 ? 1.470 9.133 -9.138 1.00 97.12 85 MET A O 1
ATOM 678 N N . GLY A 1 86 ? -0.330 10.452 -9.001 1.00 97.75 86 GLY A N 1
ATOM 679 C CA . GLY A 1 86 ? -0.179 10.996 -10.358 1.00 97.75 86 GLY A CA 1
ATOM 680 C C . GLY A 1 86 ? 1.164 11.698 -10.588 1.00 97.75 86 GLY A C 1
ATOM 681 O O . GLY A 1 86 ? 1.912 11.269 -11.468 1.00 97.75 86 GLY A O 1
ATOM 682 N N . PRO A 1 87 ? 1.516 12.723 -9.788 1.00 98.06 87 PRO A N 1
ATOM 683 C CA . PRO A 1 87 ? 2.831 13.363 -9.848 1.00 98.06 87 PRO A CA 1
ATOM 684 C C . PRO A 1 87 ? 3.997 12.380 -9.690 1.00 98.06 87 PRO A C 1
ATOM 686 O O . PRO A 1 87 ? 4.983 12.469 -10.418 1.00 98.06 87 PRO A O 1
ATOM 689 N N . ILE A 1 88 ? 3.869 11.397 -8.793 1.00 98.00 88 ILE A N 1
ATOM 690 C CA . ILE A 1 88 ? 4.898 10.369 -8.586 1.00 98.00 88 ILE A CA 1
ATOM 691 C C . ILE A 1 88 ? 5.104 9.557 -9.868 1.00 98.00 88 ILE A C 1
ATOM 693 O O . ILE A 1 88 ? 6.232 9.387 -10.328 1.00 98.00 88 ILE A O 1
ATOM 697 N N . LEU A 1 89 ? 4.022 9.084 -10.489 1.00 98.56 89 LEU A N 1
ATOM 698 C CA . LEU A 1 89 ? 4.093 8.353 -11.753 1.00 98.56 89 LEU A CA 1
ATOM 699 C C . LEU A 1 89 ? 4.666 9.212 -12.888 1.00 98.56 89 LEU A C 1
ATOM 701 O O . LEU A 1 89 ? 5.409 8.688 -13.719 1.00 98.56 89 LEU A O 1
ATOM 705 N N . ALA A 1 90 ? 4.352 10.512 -12.927 1.00 98.56 90 ALA A N 1
ATOM 706 C CA . ALA A 1 90 ? 4.937 11.440 -13.893 1.00 98.56 90 ALA A CA 1
ATOM 707 C C . ALA A 1 90 ? 6.457 11.536 -13.713 1.00 98.56 90 ALA A C 1
ATOM 709 O O . ALA A 1 90 ? 7.193 11.402 -14.688 1.00 98.56 90 ALA A O 1
ATOM 710 N N . GLU A 1 91 ? 6.938 11.657 -12.473 1.00 98.38 91 GLU A N 1
ATOM 711 C CA . GLU A 1 91 ? 8.373 11.680 -12.189 1.00 98.38 91 GLU A CA 1
ATOM 712 C C . GLU A 1 91 ? 9.062 10.391 -12.662 1.00 98.38 91 GLU A C 1
ATOM 714 O O . GLU A 1 91 ? 10.095 10.449 -13.331 1.00 98.38 91 GLU A O 1
ATOM 719 N N . PHE A 1 92 ? 8.473 9.222 -12.391 1.00 98.50 92 PHE A N 1
ATOM 720 C CA . PHE A 1 92 ? 9.015 7.956 -12.888 1.00 98.50 92 PHE A CA 1
ATOM 721 C C . PHE A 1 92 ? 9.021 7.870 -14.413 1.00 98.50 92 PHE A C 1
ATOM 723 O O . PHE A 1 92 ? 9.991 7.355 -14.964 1.00 98.50 92 PHE A O 1
ATOM 730 N N . ARG A 1 93 ? 7.979 8.356 -15.097 1.00 98.19 93 ARG A N 1
ATOM 731 C CA . ARG A 1 93 ? 7.930 8.418 -16.565 1.00 98.19 93 ARG A CA 1
ATOM 732 C C . ARG A 1 93 ? 9.067 9.283 -17.104 1.00 98.19 93 ARG A C 1
ATOM 734 O O . ARG A 1 93 ? 9.816 8.839 -17.973 1.00 98.19 93 ARG A O 1
ATOM 741 N N . ASP A 1 94 ? 9.197 10.492 -16.569 1.00 98.44 94 ASP A N 1
ATOM 742 C CA . ASP A 1 94 ? 10.072 11.533 -17.109 1.00 98.44 94 ASP A CA 1
ATOM 743 C C . ASP A 1 94 ? 11.547 11.263 -16.777 1.00 98.44 94 ASP A C 1
ATOM 745 O O . ASP A 1 94 ? 12.434 11.526 -17.591 1.00 98.44 94 ASP A O 1
ATOM 749 N N . ARG A 1 95 ? 11.820 10.649 -15.619 1.00 98.31 95 ARG A N 1
ATOM 750 C CA . ARG A 1 95 ? 13.177 10.346 -15.134 1.00 98.31 95 ARG A CA 1
ATOM 751 C C . ARG A 1 95 ? 13.559 8.867 -15.239 1.00 98.31 95 ARG A C 1
ATOM 753 O O . ARG A 1 95 ? 14.606 8.464 -14.736 1.00 98.31 95 ARG A O 1
ATOM 760 N N . ARG A 1 96 ? 12.772 8.037 -15.939 1.00 97.38 96 ARG A N 1
ATOM 761 C CA . ARG A 1 96 ? 13.026 6.587 -16.093 1.00 97.38 96 ARG A CA 1
ATOM 762 C C . ARG A 1 96 ? 14.441 6.277 -16.584 1.00 97.38 96 ARG A C 1
ATOM 764 O O . ARG A 1 96 ? 15.098 5.377 -16.065 1.00 97.38 96 ARG A O 1
ATOM 771 N N . LYS A 1 97 ? 14.903 7.020 -17.596 1.00 97.25 97 LYS A N 1
ATOM 772 C CA . LYS A 1 97 ? 16.232 6.841 -18.196 1.00 97.25 97 LYS A CA 1
ATOM 773 C C . LYS A 1 97 ? 17.345 7.228 -17.223 1.00 97.25 97 LYS A C 1
ATOM 775 O O . LYS A 1 97 ? 18.312 6.490 -17.091 1.00 97.25 97 LYS A O 1
ATOM 780 N N . GLU A 1 98 ? 17.180 8.345 -16.519 1.00 97.81 98 GLU A N 1
ATOM 781 C CA . GLU A 1 98 ? 18.130 8.807 -15.502 1.00 97.81 98 GLU A CA 1
ATOM 782 C C . GLU A 1 98 ? 18.274 7.776 -14.375 1.00 97.81 98 GLU A C 1
ATOM 784 O O . GLU A 1 98 ? 19.396 7.427 -13.996 1.00 97.81 98 GLU A O 1
ATOM 789 N N . LEU A 1 99 ? 17.148 7.242 -13.881 1.00 97.75 99 LEU A N 1
ATOM 790 C CA . LEU A 1 99 ? 17.130 6.179 -12.879 1.00 97.75 99 LEU A CA 1
ATOM 791 C C . LEU A 1 99 ? 17.925 4.961 -13.357 1.00 97.75 99 LEU A C 1
ATOM 793 O O . LEU A 1 99 ? 18.798 4.484 -12.635 1.00 97.75 99 LEU A O 1
ATOM 797 N N . ASN A 1 100 ? 17.646 4.481 -14.572 1.00 97.56 100 ASN A N 1
ATOM 798 C CA . ASN A 1 100 ? 18.293 3.288 -15.109 1.00 97.56 100 ASN A CA 1
ATOM 799 C C . ASN A 1 100 ? 19.808 3.466 -15.256 1.00 97.56 100 ASN A C 1
ATOM 801 O O . ASN A 1 100 ? 20.579 2.685 -14.698 1.00 97.56 100 ASN A O 1
ATOM 805 N N . GLN A 1 101 ? 20.228 4.563 -15.887 1.00 97.12 101 GLN A N 1
ATOM 806 C CA . GLN A 1 101 ? 21.638 4.845 -16.147 1.00 97.12 101 GLN A CA 1
ATOM 807 C C . GLN A 1 101 ? 22.433 5.015 -14.852 1.00 97.12 101 GLN A C 1
ATOM 809 O O . GLN A 1 101 ? 23.543 4.495 -14.720 1.00 97.12 101 GLN A O 1
ATOM 814 N N . THR A 1 102 ? 21.847 5.708 -13.871 1.00 96.75 102 THR A N 1
ATOM 815 C CA . THR A 1 102 ? 22.466 5.901 -12.554 1.00 96.75 102 THR A CA 1
ATOM 816 C C . THR A 1 102 ? 22.693 4.561 -11.862 1.00 96.75 102 THR A C 1
ATOM 818 O O . THR A 1 102 ? 23.792 4.280 -11.386 1.00 96.75 102 THR A O 1
ATOM 821 N N . LEU A 1 103 ? 21.668 3.708 -11.820 1.00 97.94 103 LEU A N 1
ATOM 822 C CA . LEU A 1 103 ? 21.749 2.420 -11.137 1.00 97.94 103 LEU A CA 1
ATOM 823 C C . LEU A 1 103 ? 22.653 1.431 -11.869 1.00 97.94 103 LEU A C 1
ATOM 825 O O . LEU A 1 103 ? 23.390 0.690 -11.218 1.00 97.94 103 LEU A O 1
ATOM 829 N N . HIS A 1 104 ? 22.616 1.414 -13.202 1.00 97.62 104 HIS A N 1
ATOM 830 C CA . HIS A 1 104 ? 23.446 0.524 -14.013 1.00 97.62 104 HIS A CA 1
ATOM 831 C C . HIS A 1 104 ? 24.930 0.857 -13.859 1.00 97.62 104 HIS A C 1
ATOM 833 O O . HIS A 1 104 ? 25.726 -0.043 -13.606 1.00 97.62 104 HIS A O 1
ATOM 839 N N . SER A 1 105 ? 25.293 2.143 -13.871 1.00 97.50 105 SER A N 1
ATOM 840 C CA . SER A 1 105 ? 26.665 2.593 -13.592 1.00 97.50 105 SER A CA 1
ATOM 841 C C . SER A 1 105 ? 27.173 2.091 -12.234 1.00 97.50 105 SER A C 1
ATOM 843 O O . SER A 1 105 ? 28.261 1.518 -12.127 1.00 97.50 105 SER A O 1
ATOM 845 N N . VAL A 1 106 ? 26.351 2.220 -11.187 1.00 98.31 106 VAL A N 1
ATOM 846 C CA . VAL A 1 106 ? 26.686 1.725 -9.842 1.00 98.31 106 VAL A CA 1
ATOM 847 C C . VAL A 1 106 ? 26.817 0.199 -9.816 1.00 98.31 106 VAL A C 1
ATOM 849 O O . VAL A 1 106 ? 27.724 -0.325 -9.165 1.00 98.31 106 VAL A O 1
ATOM 852 N N . LEU A 1 107 ? 25.943 -0.515 -10.530 1.00 98.38 107 LEU A N 1
ATOM 853 C CA . LEU A 1 107 ? 25.989 -1.970 -10.649 1.00 98.38 107 LEU A CA 1
ATOM 854 C C . LEU A 1 107 ? 27.292 -2.431 -11.314 1.00 98.38 107 LEU A C 1
ATOM 856 O O . LEU A 1 107 ? 27.975 -3.288 -10.759 1.00 98.38 107 LEU A O 1
ATOM 860 N N . VAL A 1 108 ? 27.644 -1.865 -12.472 1.00 97.88 108 VAL A N 1
ATOM 861 C CA . VAL A 1 108 ? 28.848 -2.231 -13.237 1.00 97.88 108 VAL A CA 1
ATOM 862 C C . VAL A 1 108 ? 30.105 -2.049 -12.392 1.00 97.88 108 VAL A C 1
ATOM 864 O O . VAL A 1 108 ? 30.926 -2.964 -12.318 1.00 97.88 108 VAL A O 1
ATOM 867 N N . ASN A 1 109 ? 30.220 -0.919 -11.688 1.00 97.94 109 ASN A N 1
ATOM 868 C CA . ASN A 1 109 ? 31.338 -0.676 -10.776 1.00 97.94 109 ASN A CA 1
ATOM 869 C C . ASN A 1 109 ? 31.402 -1.745 -9.672 1.00 97.94 109 ASN A C 1
ATOM 871 O O . ASN A 1 109 ? 32.457 -2.330 -9.441 1.00 97.94 109 ASN A O 1
ATOM 875 N N . SER A 1 110 ? 30.263 -2.072 -9.048 1.00 97.94 110 SER A N 1
ATOM 876 C CA . SER A 1 110 ? 30.202 -3.096 -7.996 1.00 97.94 110 SER A CA 1
ATOM 877 C C . SER A 1 110 ? 30.543 -4.504 -8.498 1.00 97.94 110 SER A C 1
ATOM 879 O O . SER A 1 110 ? 31.182 -5.274 -7.782 1.00 97.94 110 SER A O 1
ATOM 881 N N . LEU A 1 111 ? 30.118 -4.867 -9.712 1.00 98.00 111 LEU A N 1
ATOM 882 C CA . LEU A 1 111 ? 30.433 -6.164 -10.318 1.00 98.00 111 LEU A CA 1
ATOM 883 C C . LEU A 1 111 ? 31.923 -6.267 -10.660 1.00 98.00 111 LEU A C 1
ATOM 885 O O . LEU A 1 111 ? 32.537 -7.290 -10.355 1.00 98.00 111 LEU A O 1
ATOM 889 N N . SER A 1 112 ? 32.506 -5.192 -11.199 1.00 97.19 112 SER A N 1
ATOM 890 C CA . SER A 1 112 ? 33.938 -5.090 -11.501 1.00 97.19 112 SER A CA 1
ATOM 891 C C . SER A 1 112 ? 34.800 -5.263 -10.245 1.00 97.19 112 SER A C 1
ATOM 893 O O . SER A 1 112 ? 35.649 -6.149 -10.196 1.00 97.19 112 SER A O 1
ATOM 895 N N . GLU A 1 113 ? 34.510 -4.516 -9.172 1.00 97.38 113 GLU A N 1
ATOM 896 C CA . GLU A 1 113 ? 35.222 -4.624 -7.884 1.00 97.38 113 GLU A CA 1
ATOM 897 C C . GLU A 1 113 ? 35.150 -6.030 -7.268 1.00 97.38 113 GLU A C 1
ATOM 899 O O . GLU A 1 113 ? 36.040 -6.448 -6.526 1.00 97.38 113 GLU A O 1
ATOM 904 N N . LYS A 1 114 ? 34.082 -6.773 -7.571 1.00 96.31 114 LYS A N 1
ATOM 905 C CA . LYS A 1 114 ? 33.848 -8.134 -7.077 1.00 96.31 114 LYS A CA 1
ATOM 906 C C . LYS A 1 114 ? 34.329 -9.225 -8.034 1.00 96.31 114 LYS A C 1
ATOM 908 O O . LYS A 1 114 ? 34.100 -10.395 -7.733 1.00 96.31 114 LYS A O 1
ATOM 913 N N . ASN A 1 115 ? 34.970 -8.871 -9.152 1.00 96.00 115 ASN A N 1
ATOM 914 C CA . ASN A 1 115 ? 35.391 -9.793 -10.212 1.00 96.00 115 ASN A CA 1
ATOM 915 C C . ASN A 1 115 ? 34.243 -10.692 -10.719 1.00 96.00 115 ASN A C 1
ATOM 917 O O . ASN A 1 115 ? 34.408 -11.902 -10.875 1.00 96.00 115 ASN A O 1
ATOM 921 N N . ARG A 1 116 ? 33.059 -10.105 -10.928 1.00 95.69 116 ARG A N 1
ATOM 922 C CA . ARG A 1 116 ? 31.862 -10.784 -11.453 1.00 95.69 116 ARG A CA 1
ATOM 923 C C . ARG A 1 116 ? 31.606 -10.411 -12.913 1.00 95.69 116 ARG A C 1
ATOM 925 O O . ARG A 1 116 ? 32.089 -9.386 -13.387 1.00 95.69 116 ARG A O 1
ATOM 932 N N . SER A 1 117 ? 30.810 -11.227 -13.604 1.00 93.00 117 SER A N 1
ATOM 933 C CA . SER A 1 117 ? 30.377 -10.960 -14.978 1.00 93.00 117 SER A CA 1
ATOM 934 C C . SER A 1 117 ? 29.677 -9.608 -15.085 1.00 93.00 117 SER A C 1
ATOM 936 O O . SER A 1 117 ? 28.805 -9.284 -14.279 1.00 93.00 117 SER A O 1
ATOM 938 N N . ILE A 1 118 ? 30.065 -8.825 -16.091 1.00 95.44 118 ILE A N 1
ATOM 939 C CA . ILE A 1 118 ? 29.483 -7.516 -16.378 1.00 95.44 118 ILE A CA 1
ATOM 940 C C . ILE A 1 118 ? 28.590 -7.665 -17.613 1.00 95.44 118 ILE A C 1
ATOM 942 O O . ILE A 1 118 ? 29.087 -8.091 -18.657 1.00 95.44 118 ILE A O 1
ATOM 946 N N . PRO A 1 119 ? 27.297 -7.311 -17.532 1.00 93.12 119 PRO A N 1
ATOM 947 C CA . PRO A 1 119 ? 26.409 -7.353 -18.686 1.00 93.12 119 PRO A CA 1
ATOM 948 C C . PRO A 1 119 ? 26.896 -6.426 -19.811 1.00 93.12 119 PRO A C 1
ATOM 950 O O . PRO A 1 119 ? 27.248 -5.278 -19.530 1.00 93.12 119 PRO A O 1
ATOM 953 N N . PRO A 1 120 ? 26.857 -6.861 -21.083 1.00 90.19 120 PRO A N 1
ATOM 954 C CA . PRO A 1 120 ? 27.319 -6.059 -22.217 1.00 90.19 120 PRO A CA 1
ATOM 955 C C . PRO A 1 120 ? 26.399 -4.872 -22.520 1.00 90.19 120 PRO A C 1
ATOM 957 O O . PRO A 1 120 ? 26.820 -3.914 -23.160 1.00 90.19 120 PRO A O 1
ATOM 960 N N . ASN A 1 121 ? 25.144 -4.935 -22.067 1.00 93.19 121 ASN A N 1
ATOM 961 C CA . ASN A 1 121 ? 24.126 -3.918 -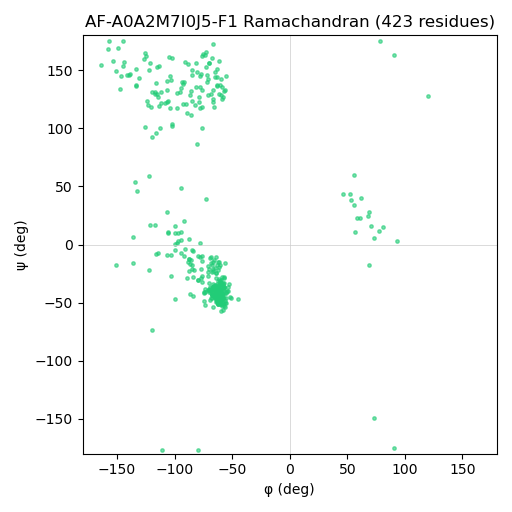22.293 1.00 93.19 121 ASN A CA 1
ATOM 962 C C . ASN A 1 121 ? 23.534 -3.422 -20.970 1.00 93.19 121 ASN A C 1
ATOM 964 O O . ASN A 1 121 ? 23.619 -4.086 -19.931 1.00 93.19 121 ASN A O 1
ATOM 968 N N . GLU A 1 122 ? 22.882 -2.260 -21.029 1.00 94.12 122 GLU A N 1
ATOM 969 C CA . GLU A 1 122 ? 22.093 -1.744 -19.916 1.00 94.12 122 GLU A CA 1
ATOM 970 C C . GLU A 1 122 ? 20.967 -2.727 -19.568 1.00 94.12 122 GLU A C 1
ATOM 972 O O . GLU A 1 122 ? 20.210 -3.171 -20.436 1.00 94.12 122 GLU A O 1
ATOM 977 N N . LEU A 1 123 ? 20.867 -3.093 -18.289 1.00 96.06 123 LEU A N 1
ATOM 978 C CA . LEU A 1 123 ? 19.792 -3.962 -17.831 1.00 96.06 123 LEU A CA 1
ATOM 979 C C . LEU A 1 123 ? 18.470 -3.176 -17.831 1.00 96.06 123 LEU A C 1
ATOM 981 O O . LEU A 1 123 ? 18.449 -2.005 -17.454 1.00 96.06 123 LEU A O 1
ATOM 985 N N . PRO A 1 124 ? 17.344 -3.779 -18.244 1.00 95.38 124 PRO A N 1
ATOM 986 C CA . PRO A 1 124 ? 16.073 -3.074 -18.261 1.00 95.38 124 PRO A CA 1
ATOM 987 C C . PRO A 1 124 ? 15.473 -2.969 -16.854 1.00 95.38 124 PRO A C 1
ATOM 989 O O . PRO A 1 124 ? 15.557 -3.901 -16.046 1.00 95.38 124 PRO A O 1
ATOM 992 N N . ILE A 1 125 ? 14.782 -1.856 -16.609 1.00 96.69 125 ILE A N 1
ATOM 993 C CA . ILE A 1 125 ? 13.907 -1.648 -15.450 1.00 96.69 125 ILE A CA 1
ATOM 994 C C . ILE A 1 125 ? 12.464 -1.580 -15.935 1.00 96.69 125 ILE A C 1
ATOM 996 O O . ILE A 1 125 ? 12.152 -0.817 -16.855 1.00 96.69 125 ILE A O 1
ATOM 1000 N N . LYS A 1 126 ? 11.577 -2.330 -15.278 1.00 98.44 126 LYS A N 1
ATOM 1001 C CA . LYS A 1 126 ? 10.126 -2.156 -15.392 1.00 98.44 126 LYS A CA 1
ATOM 1002 C C . LYS A 1 126 ? 9.605 -1.211 -14.312 1.00 98.44 126 LYS A C 1
ATOM 1004 O O . LYS A 1 126 ? 10.021 -1.299 -13.161 1.00 98.44 126 LYS A O 1
ATOM 1009 N N . ILE A 1 127 ? 8.672 -0.350 -14.676 1.00 98.56 127 ILE A N 1
ATOM 1010 C CA . ILE A 1 127 ? 7.898 0.494 -13.775 1.00 98.56 127 ILE A CA 1
ATOM 1011 C C . ILE A 1 127 ? 6.449 0.020 -13.838 1.00 98.56 127 ILE A C 1
ATOM 1013 O O . ILE A 1 127 ? 5.838 0.033 -14.902 1.00 98.56 127 ILE A O 1
ATOM 1017 N N . THR A 1 128 ? 5.890 -0.416 -12.718 1.00 98.56 128 THR A N 1
ATOM 1018 C CA . THR A 1 128 ? 4.490 -0.858 -12.628 1.00 98.56 128 THR A CA 1
ATOM 1019 C C . THR A 1 128 ? 3.745 -0.023 -11.598 1.00 98.56 128 THR A C 1
ATOM 1021 O O . THR A 1 128 ? 4.363 0.565 -10.713 1.00 98.56 128 THR A O 1
ATOM 1024 N N . ALA A 1 129 ? 2.422 0.062 -11.718 1.00 98.12 129 ALA A N 1
ATOM 1025 C CA . ALA A 1 129 ? 1.592 0.896 -10.852 1.00 98.12 129 ALA A CA 1
ATOM 1026 C C . ALA A 1 129 ? 0.402 0.118 -10.291 1.00 98.12 129 ALA A C 1
ATOM 1028 O O . ALA A 1 129 ? -0.190 -0.705 -10.989 1.00 98.12 129 ALA A O 1
ATOM 1029 N N . GLN A 1 130 ? 0.025 0.378 -9.042 1.00 96.19 130 GLN A N 1
ATOM 1030 C CA . GLN A 1 130 ? -1.170 -0.199 -8.429 1.00 96.19 130 GLN A CA 1
ATOM 1031 C C . GLN A 1 130 ? -1.742 0.678 -7.312 1.00 96.19 130 GLN A C 1
ATOM 1033 O O . GLN A 1 130 ? -1.041 1.484 -6.706 1.00 96.19 130 GLN A O 1
ATOM 1038 N N . GLY A 1 131 ? -3.028 0.476 -7.027 1.00 94.94 131 GLY A N 1
ATOM 1039 C CA . GLY A 1 131 ? -3.782 1.233 -6.026 1.00 94.94 131 GLY A CA 1
ATOM 1040 C C . GLY A 1 131 ? -4.973 1.949 -6.646 1.00 94.94 131 GLY A C 1
ATOM 1041 O O . GLY A 1 131 ? -4.837 2.622 -7.659 1.00 94.94 131 GLY A O 1
ATOM 1042 N N . GLY A 1 132 ? -6.162 1.758 -6.077 1.00 95.50 132 GLY A N 1
ATOM 1043 C CA . GLY A 1 132 ? -7.383 2.460 -6.486 1.00 95.50 132 GLY A CA 1
ATOM 1044 C C . GLY A 1 132 ? -7.981 2.128 -7.858 1.00 95.50 132 GLY A C 1
ATOM 1045 O O . GLY A 1 132 ? -9.156 2.429 -8.065 1.00 95.50 132 GLY A O 1
ATOM 1046 N N . VAL A 1 133 ? -7.225 1.509 -8.772 1.00 97.62 133 VAL A N 1
ATOM 1047 C CA . VAL A 1 133 ? -7.675 1.207 -10.142 1.00 97.62 133 VAL A CA 1
ATOM 1048 C C . VAL A 1 133 ? -8.937 0.348 -10.104 1.00 97.62 133 VAL A C 1
ATOM 1050 O O . VAL A 1 133 ? -8.993 -0.672 -9.409 1.00 97.62 133 VAL A O 1
ATOM 1053 N N . GLY A 1 134 ? -9.967 0.803 -10.809 1.00 96.62 134 GLY A N 1
ATOM 1054 C CA . GLY A 1 134 ? -11.291 0.200 -10.793 1.00 96.62 134 GLY A CA 1
ATOM 1055 C C . GLY A 1 134 ? -11.935 0.053 -12.158 1.00 96.62 134 GLY A C 1
ATOM 1056 O O . GLY A 1 134 ? -12.846 -0.758 -12.258 1.00 96.62 134 GLY A O 1
ATOM 1057 N N . THR A 1 135 ? -11.467 0.729 -13.210 1.00 97.56 135 THR A N 1
ATOM 1058 C CA . THR A 1 135 ? -12.020 0.577 -14.571 1.00 97.56 135 THR A CA 1
ATOM 1059 C C . THR A 1 135 ? -10.947 0.249 -15.613 1.00 97.56 135 THR A C 1
ATOM 1061 O O . THR A 1 135 ? -9.758 0.507 -15.413 1.00 97.56 135 THR A O 1
ATOM 1064 N N . ALA A 1 136 ? -11.371 -0.315 -16.748 1.00 98.00 136 ALA A N 1
ATOM 1065 C CA . ALA A 1 136 ? -10.496 -0.541 -17.901 1.00 98.00 136 ALA A CA 1
ATOM 1066 C C . ALA A 1 136 ? -9.920 0.770 -18.460 1.00 98.00 136 ALA A C 1
ATOM 1068 O O . ALA A 1 136 ? -8.769 0.813 -18.885 1.00 98.00 136 ALA A O 1
ATOM 1069 N N . GLU A 1 137 ? -10.701 1.852 -18.422 1.00 97.56 137 GLU A N 1
ATOM 1070 C CA . GLU A 1 137 ? -10.252 3.167 -18.874 1.00 97.56 137 GLU A CA 1
ATOM 1071 C C . GLU A 1 137 ? -9.127 3.719 -17.990 1.00 97.56 137 GLU A C 1
ATOM 1073 O O . GLU A 1 137 ? -8.107 4.157 -18.514 1.00 97.56 137 GLU A O 1
ATOM 1078 N N . GLU A 1 138 ? -9.254 3.623 -16.660 1.00 98.12 138 GLU A N 1
ATOM 1079 C CA . GLU A 1 138 ? -8.181 3.990 -15.726 1.00 98.12 138 GLU A CA 1
ATOM 1080 C C . GLU A 1 138 ? -6.929 3.136 -15.941 1.00 98.12 138 GLU A C 1
ATOM 1082 O O . GLU A 1 138 ? -5.818 3.664 -15.983 1.00 98.12 138 GLU A O 1
ATOM 1087 N N . HIS A 1 139 ? -7.099 1.821 -16.123 1.00 98.50 139 HIS A N 1
ATOM 1088 C CA . HIS A 1 139 ? -5.993 0.914 -16.428 1.00 98.50 139 HIS A CA 1
ATOM 1089 C C . HIS A 1 139 ? -5.248 1.363 -17.688 1.00 98.50 139 HIS A C 1
ATOM 1091 O O . HIS A 1 139 ? -4.028 1.535 -17.663 1.00 98.50 139 HIS A O 1
ATOM 1097 N N . GLN A 1 140 ? -5.975 1.557 -18.788 1.00 98.25 140 GLN A N 1
ATOM 1098 C CA . GLN A 1 140 ? -5.377 1.930 -20.064 1.00 98.25 140 GLN A CA 1
ATOM 1099 C C . GLN A 1 140 ? -4.752 3.324 -20.000 1.00 98.25 140 GLN A C 1
ATOM 1101 O O . GLN A 1 140 ? -3.674 3.545 -20.543 1.00 98.25 140 GLN A O 1
ATOM 1106 N N . PHE A 1 141 ? -5.383 4.253 -19.285 1.00 98.31 141 PHE A N 1
ATOM 1107 C CA . PHE A 1 141 ? -4.842 5.582 -19.050 1.00 98.31 141 PHE A CA 1
ATOM 1108 C C . PHE A 1 141 ? -3.479 5.537 -18.343 1.00 98.31 141 PHE A C 1
ATOM 1110 O O . PHE A 1 141 ? -2.560 6.240 -18.764 1.00 98.31 141 PHE A O 1
ATOM 1117 N N . LEU A 1 142 ? -3.299 4.678 -17.333 1.00 98.56 142 LEU A N 1
ATOM 1118 C CA . LEU A 1 142 ? -2.004 4.525 -16.664 1.00 98.56 142 LEU A CA 1
ATOM 1119 C C . LEU A 1 142 ? -0.910 4.020 -17.620 1.00 98.56 142 LEU A C 1
ATOM 1121 O O . LEU A 1 142 ? 0.201 4.558 -17.621 1.00 98.56 142 LEU A O 1
ATOM 1125 N N . LEU A 1 143 ? -1.226 3.030 -18.460 1.00 98.56 143 LEU A N 1
ATOM 1126 C CA . LEU A 1 143 ? -0.307 2.521 -19.488 1.00 98.56 143 LEU A CA 1
ATOM 1127 C C . LEU A 1 143 ? 0.048 3.612 -20.511 1.00 98.56 143 LEU A C 1
ATOM 1129 O O . LEU A 1 143 ? 1.219 3.830 -20.822 1.00 98.56 143 LEU A O 1
ATOM 1133 N N . ASP A 1 144 ? -0.958 4.328 -21.011 1.00 97.81 144 ASP A N 1
ATOM 1134 C CA . ASP A 1 144 ? -0.803 5.285 -22.104 1.00 97.81 144 ASP A CA 1
ATOM 1135 C C . ASP A 1 144 ? -0.115 6.577 -21.657 1.00 97.81 144 ASP A C 1
ATOM 1137 O O . ASP A 1 144 ? 0.804 7.046 -22.331 1.00 97.81 144 ASP A O 1
ATOM 1141 N N . HIS A 1 145 ? -0.560 7.172 -20.549 1.00 97.62 145 HIS A N 1
ATOM 1142 C CA . HIS A 1 145 ? -0.112 8.492 -20.104 1.00 97.62 145 HIS A CA 1
ATOM 1143 C C . HIS A 1 145 ? 1.194 8.424 -19.308 1.00 97.62 145 HIS A C 1
ATOM 1145 O O . HIS A 1 145 ? 2.105 9.225 -19.540 1.00 97.62 145 HIS A O 1
ATOM 1151 N N . TYR A 1 146 ? 1.304 7.464 -18.386 1.00 98.25 146 TYR A N 1
ATOM 1152 C CA . TYR A 1 146 ? 2.476 7.318 -17.517 1.00 98.25 146 TYR A CA 1
ATOM 1153 C C . TYR A 1 146 ? 3.518 6.339 -18.052 1.00 98.25 146 TYR A C 1
ATOM 1155 O O . TYR A 1 146 ? 4.612 6.260 -17.501 1.00 98.25 146 TYR A O 1
ATOM 1163 N N . LYS A 1 147 ? 3.219 5.614 -19.139 1.00 98.44 147 LYS A N 1
ATOM 1164 C CA . LYS A 1 147 ? 4.145 4.649 -19.759 1.00 98.44 147 LYS A CA 1
ATOM 1165 C C . LYS A 1 147 ? 4.638 3.588 -18.768 1.00 98.44 147 LYS A C 1
ATOM 1167 O O . LYS A 1 147 ? 5.788 3.143 -18.843 1.00 98.44 147 LYS A O 1
ATOM 1172 N N . VAL A 1 148 ? 3.769 3.196 -17.835 1.00 98.62 148 VAL A N 1
ATOM 1173 C CA . VAL A 1 148 ? 4.028 2.058 -16.947 1.00 98.62 148 VAL A CA 1
ATOM 1174 C C . VAL A 1 148 ? 3.924 0.764 -17.750 1.00 98.62 148 VAL A C 1
ATOM 1176 O O . VAL A 1 148 ? 3.128 0.654 -18.678 1.00 98.62 148 VAL A O 1
ATOM 1179 N N . ASP A 1 149 ? 4.736 -0.226 -17.402 1.00 98.69 149 ASP A N 1
ATOM 1180 C CA . ASP A 1 149 ? 4.802 -1.509 -18.104 1.00 98.69 149 ASP A CA 1
ATOM 1181 C C . ASP A 1 149 ? 3.632 -2.438 -17.747 1.00 98.69 149 ASP A C 1
ATOM 1183 O O . ASP A 1 149 ? 3.359 -3.392 -18.472 1.00 98.69 149 ASP A O 1
ATOM 1187 N N . SER A 1 150 ? 2.976 -2.213 -16.603 1.00 98.12 150 SER A N 1
ATOM 1188 C CA . SER A 1 150 ? 1.815 -2.985 -16.151 1.00 98.12 150 SER A CA 1
ATOM 1189 C C . SER A 1 150 ? 1.065 -2.262 -15.035 1.00 98.12 150 SER A C 1
ATOM 1191 O O . SER A 1 150 ? 1.662 -1.521 -14.247 1.00 98.12 150 SER A O 1
ATOM 1193 N N . VAL A 1 151 ? -0.228 -2.568 -14.911 1.00 98.50 151 VAL A N 1
ATOM 1194 C CA . VAL A 1 151 ? -1.096 -2.094 -13.827 1.00 98.50 151 VAL A CA 1
ATOM 1195 C C . VAL A 1 151 ? -1.569 -3.273 -12.972 1.00 98.50 151 VAL A C 1
ATOM 1197 O O . VAL A 1 151 ? -2.055 -4.274 -13.499 1.00 98.50 151 VAL A O 1
ATOM 1200 N N . GLY A 1 152 ? -1.412 -3.174 -11.653 1.00 96.94 152 GLY A N 1
ATOM 1201 C CA . GLY A 1 152 ? -1.785 -4.213 -10.691 1.00 96.94 152 GLY A CA 1
ATOM 1202 C C . GLY A 1 152 ? -3.194 -4.040 -10.120 1.00 96.94 152 GLY A C 1
ATOM 1203 O O . GLY A 1 152 ? -3.605 -2.934 -9.771 1.00 96.94 152 GLY A O 1
ATOM 1204 N N . TRP A 1 153 ? -3.911 -5.157 -9.970 1.00 97.62 153 TRP A N 1
ATOM 1205 C CA . TRP A 1 153 ? -5.254 -5.238 -9.388 1.00 97.62 153 TRP A CA 1
ATOM 1206 C C . TRP A 1 153 ? -5.245 -6.226 -8.221 1.00 97.62 153 TRP A C 1
ATOM 1208 O O . TRP A 1 153 ? -4.850 -7.375 -8.388 1.00 97.62 153 TRP A O 1
ATOM 1218 N N . GLY A 1 154 ? -5.651 -5.773 -7.032 1.00 95.94 154 GLY A N 1
ATOM 1219 C CA . GLY A 1 154 ? -5.617 -6.584 -5.809 1.00 95.94 154 GLY A CA 1
ATOM 1220 C C . GLY A 1 154 ? -7.001 -6.770 -5.202 1.00 95.94 154 GLY A C 1
ATOM 1221 O O . GLY A 1 154 ? -7.597 -7.832 -5.305 1.00 95.94 154 GLY A O 1
ATOM 1222 N N . THR A 1 155 ? -7.531 -5.709 -4.596 1.00 97.06 155 THR A N 1
ATOM 1223 C CA . THR A 1 155 ? -8.792 -5.717 -3.839 1.00 97.06 155 THR A CA 1
ATOM 1224 C C . THR A 1 155 ? -9.963 -6.449 -4.519 1.00 97.06 155 THR A C 1
ATOM 1226 O O . THR A 1 155 ? -10.572 -7.282 -3.850 1.00 97.06 155 THR A O 1
ATOM 1229 N N . PRO A 1 156 ? -10.271 -6.247 -5.819 1.00 97.19 156 PRO A N 1
ATOM 1230 C CA . PRO A 1 156 ? -11.404 -6.932 -6.454 1.00 97.19 156 PRO A CA 1
ATOM 1231 C C . PRO A 1 156 ? -11.251 -8.457 -6.532 1.00 97.19 156 PRO A C 1
ATOM 1233 O O . PRO A 1 156 ? -12.248 -9.172 -6.547 1.00 97.19 156 PRO A O 1
ATOM 1236 N N . PHE A 1 157 ? -10.016 -8.976 -6.517 1.00 98.00 157 PHE A N 1
ATOM 1237 C CA . PHE A 1 157 ? -9.763 -10.419 -6.531 1.00 98.00 157 PHE A CA 1
ATOM 1238 C C . PHE A 1 157 ? -10.219 -11.117 -5.244 1.00 98.00 157 PHE A C 1
ATOM 1240 O O . PHE A 1 157 ? -10.457 -12.321 -5.268 1.00 98.00 157 PHE A O 1
ATOM 1247 N N . LEU A 1 158 ? -10.438 -10.386 -4.142 1.00 97.94 158 LEU A N 1
ATOM 1248 C CA . LEU A 1 158 ? -11.047 -10.947 -2.926 1.00 97.94 158 LEU A CA 1
ATOM 1249 C C . LEU A 1 158 ? -12.478 -11.466 -3.171 1.00 97.94 158 LEU A C 1
ATOM 1251 O O . LEU A 1 158 ? -12.968 -12.303 -2.415 1.00 97.94 158 LEU A O 1
ATOM 1255 N N . LEU A 1 159 ? -13.135 -11.020 -4.246 1.00 98.19 159 LEU A N 1
ATOM 1256 C CA . LEU A 1 159 ? -14.446 -11.499 -4.689 1.00 98.19 159 LEU A CA 1
ATOM 1257 C C . LEU A 1 159 ? -14.361 -12.608 -5.749 1.00 98.19 159 LEU A C 1
ATOM 1259 O O . LEU A 1 159 ? -15.386 -12.948 -6.334 1.00 98.19 159 LEU A O 1
ATOM 1263 N N . VAL A 1 160 ? -13.170 -13.168 -5.998 1.00 98.31 160 VAL A N 1
ATOM 1264 C CA . VAL A 1 160 ? -12.935 -14.209 -7.009 1.00 98.31 160 VAL A CA 1
ATOM 1265 C C . VAL A 1 160 ? -12.565 -15.535 -6.335 1.00 98.31 160 VAL A C 1
ATOM 1267 O O . VAL A 1 160 ? -11.406 -15.711 -5.937 1.00 98.31 160 VAL A O 1
ATOM 1270 N N . PRO A 1 161 ? -13.515 -16.481 -6.188 1.00 97.06 161 PRO A N 1
ATOM 1271 C CA . PRO A 1 161 ? -13.283 -17.746 -5.488 1.00 97.06 161 PRO A CA 1
ATOM 1272 C C . PRO A 1 161 ? -12.204 -18.627 -6.114 1.00 97.06 161 PRO A C 1
ATOM 1274 O O . PRO A 1 161 ? -11.508 -19.340 -5.403 1.00 97.06 161 PRO A O 1
ATOM 1277 N N . GLU A 1 162 ? -12.016 -18.532 -7.429 1.00 97.69 162 GLU A N 1
ATOM 1278 C CA . GLU A 1 162 ? -11.086 -19.372 -8.194 1.00 97.69 162 GLU A CA 1
ATOM 1279 C C . GLU A 1 162 ? -9.604 -19.131 -7.857 1.00 97.69 162 GLU A C 1
ATOM 1281 O O . GLU A 1 162 ? -8.768 -19.989 -8.129 1.00 97.69 162 GLU A O 1
ATOM 1286 N N . VAL A 1 163 ? -9.256 -17.968 -7.291 1.00 96.56 163 VAL A N 1
ATOM 1287 C CA . VAL A 1 163 ? -7.850 -17.549 -7.104 1.00 96.56 163 VAL A CA 1
ATOM 1288 C C . VAL A 1 163 ? -7.553 -16.945 -5.730 1.00 96.56 163 VAL A C 1
ATOM 1290 O O . VAL A 1 163 ? -6.449 -16.454 -5.494 1.00 96.56 163 VAL A O 1
ATOM 1293 N N . THR A 1 164 ? -8.512 -16.973 -4.802 1.00 96.44 164 THR A N 1
ATOM 1294 C CA . THR A 1 164 ? -8.317 -16.478 -3.430 1.00 96.44 164 THR A CA 1
ATOM 1295 C C . THR A 1 164 ? -8.977 -17.392 -2.406 1.00 96.44 164 THR A C 1
ATOM 1297 O O . THR A 1 164 ? -10.059 -17.913 -2.648 1.00 96.44 164 THR A O 1
ATOM 1300 N N . ASN A 1 165 ? -8.375 -17.519 -1.221 1.00 95.69 165 ASN A N 1
ATOM 1301 C CA . ASN A 1 165 ? -8.910 -18.308 -0.101 1.00 95.69 165 ASN A CA 1
ATOM 1302 C C . ASN A 1 165 ? -9.725 -17.442 0.881 1.00 95.69 165 ASN A C 1
ATOM 1304 O O . ASN A 1 165 ? -9.477 -17.450 2.092 1.00 95.69 165 ASN A O 1
ATOM 1308 N N . VAL A 1 166 ? -10.650 -16.637 0.351 1.00 97.50 166 VAL A N 1
ATOM 1309 C CA . VAL A 1 166 ? -11.612 -15.873 1.161 1.00 97.50 166 VAL A CA 1
ATOM 1310 C C . VAL A 1 166 ? -12.838 -16.752 1.441 1.00 97.50 166 VAL A C 1
ATOM 1312 O O . VAL A 1 166 ? -13.403 -17.314 0.504 1.00 97.50 166 VAL A O 1
ATOM 1315 N N . ASP A 1 167 ? -13.253 -16.889 2.697 1.00 97.31 167 ASP A N 1
ATOM 1316 C CA . ASP A 1 167 ? -14.441 -17.671 3.049 1.00 97.31 167 ASP A CA 1
ATOM 1317 C C . ASP A 1 167 ? -15.740 -16.984 2.583 1.00 97.31 167 ASP A C 1
ATOM 1319 O O . ASP A 1 167 ? -15.795 -15.761 2.410 1.00 97.31 167 ASP A O 1
ATOM 1323 N N . ASP A 1 168 ? -16.804 -17.766 2.399 1.00 96.75 168 ASP A N 1
ATOM 1324 C CA . ASP A 1 168 ? -18.065 -17.281 1.825 1.00 96.75 168 ASP A CA 1
ATOM 1325 C C . ASP A 1 168 ? -18.740 -16.197 2.670 1.00 96.75 168 ASP A C 1
ATOM 1327 O O . ASP A 1 168 ? -19.300 -15.242 2.126 1.00 96.75 168 ASP A O 1
ATOM 1331 N N . ASN A 1 169 ? -18.678 -16.298 4.001 1.00 96.50 169 ASN A N 1
ATOM 1332 C CA . ASN A 1 169 ? -19.264 -15.290 4.880 1.00 96.50 169 ASN A CA 1
ATOM 1333 C C . ASN A 1 169 ? -18.542 -13.949 4.700 1.00 96.50 169 ASN A C 1
ATOM 1335 O O . ASN A 1 169 ? -19.182 -12.912 4.510 1.00 96.50 169 ASN A O 1
ATOM 1339 N N . THR A 1 170 ? -17.210 -13.973 4.669 1.00 97.88 170 THR A N 1
ATOM 1340 C CA . THR A 1 170 ? -16.405 -12.778 4.411 1.00 97.88 170 THR A CA 1
ATOM 1341 C C . THR A 1 170 ? -16.663 -12.201 3.017 1.00 97.88 170 THR A C 1
ATOM 1343 O O . THR A 1 170 ? -16.856 -10.989 2.902 1.00 97.88 170 THR A O 1
ATOM 1346 N N . ARG A 1 171 ? -16.751 -13.024 1.959 1.00 97.94 171 ARG A N 1
ATOM 1347 C CA . ARG A 1 171 ? -17.101 -12.536 0.605 1.00 97.94 171 ARG A CA 1
ATOM 1348 C C . ARG A 1 171 ? -18.472 -11.872 0.566 1.00 97.94 171 ARG A C 1
ATOM 1350 O O . ARG A 1 171 ? -18.603 -10.793 -0.003 1.00 97.94 171 ARG A O 1
ATOM 1357 N N . ASN A 1 172 ? -19.468 -12.467 1.218 1.00 97.31 172 ASN A N 1
ATOM 1358 C CA . ASN A 1 172 ? -20.817 -11.907 1.294 1.00 97.31 172 ASN A CA 1
ATOM 1359 C C . ASN A 1 172 ? -20.855 -10.559 2.033 1.00 97.31 172 ASN A C 1
ATOM 1361 O O . ASN A 1 172 ? -21.655 -9.689 1.677 1.00 97.31 172 ASN A O 1
ATOM 1365 N N . LYS A 1 173 ? -19.997 -10.363 3.046 1.00 97.75 173 LYS A N 1
ATOM 1366 C CA . LYS A 1 173 ? -19.816 -9.049 3.683 1.00 97.75 173 LYS A CA 1
ATOM 1367 C C . LYS A 1 173 ? -19.149 -8.059 2.718 1.00 97.75 173 LYS A C 1
ATOM 1369 O O . LYS A 1 173 ? -19.658 -6.956 2.554 1.00 97.75 173 LYS A O 1
ATOM 1374 N N . LEU A 1 174 ? -18.087 -8.465 2.013 1.00 98.06 174 LEU A N 1
ATOM 1375 C CA . LEU A 1 174 ? -17.392 -7.613 1.035 1.00 98.06 174 LEU A CA 1
ATOM 1376 C C . LEU A 1 174 ? -18.312 -7.121 -0.092 1.00 98.06 174 LEU A C 1
ATOM 1378 O O . LEU A 1 174 ? -18.285 -5.938 -0.402 1.00 98.06 174 LEU A O 1
ATOM 1382 N N . THR A 1 175 ? -19.177 -7.976 -0.652 1.00 97.25 175 THR A N 1
ATOM 1383 C CA . THR A 1 175 ? -20.117 -7.571 -1.722 1.00 97.25 175 THR A CA 1
ATOM 1384 C C . THR A 1 175 ? -21.144 -6.522 -1.292 1.00 97.25 175 THR A C 1
ATOM 1386 O O . THR A 1 175 ? -21.797 -5.912 -2.135 1.00 97.25 175 THR A O 1
ATOM 1389 N N . LYS A 1 176 ? -21.337 -6.343 0.019 1.00 97.06 176 LYS A N 1
ATOM 1390 C CA . LYS A 1 176 ? -22.280 -5.377 0.596 1.00 97.06 176 LYS A CA 1
ATOM 1391 C C . LYS A 1 176 ? -21.583 -4.131 1.136 1.00 97.06 176 LYS A C 1
ATOM 1393 O O . LYS A 1 176 ? -22.283 -3.199 1.522 1.00 97.06 176 LYS A O 1
ATOM 1398 N N . ALA A 1 177 ? -20.250 -4.138 1.188 1.00 97.38 177 ALA A N 1
ATOM 1399 C CA . ALA A 1 177 ? -19.469 -3.070 1.781 1.00 97.38 177 ALA A CA 1
ATOM 1400 C C . ALA A 1 177 ? -19.683 -1.762 1.019 1.00 97.38 177 ALA A C 1
ATOM 1402 O O . ALA A 1 177 ? -19.675 -1.726 -0.214 1.00 97.38 177 ALA A O 1
ATOM 1403 N N . LYS A 1 178 ? -19.848 -0.684 1.773 1.00 96.56 178 LYS A N 1
ATOM 1404 C CA . LYS A 1 178 ? -19.888 0.691 1.283 1.00 96.56 178 LYS A CA 1
ATOM 1405 C C . LYS A 1 178 ? -18.650 1.445 1.753 1.00 96.56 178 LYS A C 1
ATOM 1407 O O . LYS A 1 178 ? -17.746 0.865 2.350 1.00 96.56 178 LYS A O 1
ATOM 1412 N N . GLU A 1 179 ? -18.572 2.735 1.442 1.00 96.00 179 GLU A N 1
ATOM 1413 C CA . GLU A 1 179 ? -17.407 3.532 1.827 1.00 96.00 179 GLU A CA 1
ATOM 1414 C C . GLU A 1 179 ? -17.268 3.619 3.348 1.00 96.00 179 GLU A C 1
ATOM 1416 O O . GLU A 1 179 ? -16.170 3.453 3.865 1.00 96.00 179 GLU A O 1
ATOM 1421 N N . GLU A 1 180 ? -18.379 3.778 4.069 1.00 95.94 180 GLU A N 1
ATOM 1422 C CA . GLU A 1 180 ? -18.409 3.866 5.530 1.00 95.94 180 GLU A CA 1
ATOM 1423 C C . GLU A 1 180 ? -17.964 2.575 6.246 1.00 95.94 180 GLU A C 1
ATOM 1425 O O . GLU A 1 180 ? -17.541 2.630 7.407 1.00 95.94 180 GLU A O 1
ATOM 1430 N N . ASP A 1 181 ? -18.010 1.432 5.554 1.00 97.31 181 ASP A N 1
ATOM 1431 C CA . ASP A 1 181 ? -17.601 0.120 6.067 1.00 97.31 181 ASP A CA 1
ATOM 1432 C C . ASP A 1 181 ? -16.095 -0.139 5.903 1.00 97.31 181 ASP A C 1
ATOM 1434 O O . ASP A 1 181 ? -15.557 -1.082 6.487 1.00 97.31 181 ASP A O 1
ATOM 1438 N N . LEU A 1 182 ? -15.401 0.676 5.106 1.00 96.94 182 LEU A N 1
ATOM 1439 C CA . LEU A 1 182 ? -13.988 0.523 4.776 1.00 96.94 182 LEU A CA 1
ATOM 1440 C C . LEU A 1 182 ? -13.201 1.658 5.416 1.00 96.94 182 LEU A C 1
ATOM 1442 O O . LEU A 1 182 ? -13.454 2.828 5.152 1.00 96.94 182 LEU A O 1
ATOM 1446 N N . TYR A 1 183 ? -12.232 1.327 6.261 1.00 94.94 183 TYR A N 1
ATOM 1447 C CA . TYR A 1 183 ? -11.507 2.345 7.016 1.00 94.94 183 TYR A CA 1
ATOM 1448 C C . TYR A 1 183 ? -10.043 1.990 7.216 1.00 94.94 183 TYR A C 1
ATOM 1450 O O . TYR A 1 183 ? -9.666 0.816 7.282 1.00 94.94 183 TYR A O 1
ATOM 1458 N N . LEU A 1 184 ? -9.224 3.027 7.373 1.00 93.75 184 LEU A N 1
ATOM 1459 C CA . LEU A 1 184 ? -7.839 2.889 7.782 1.00 93.75 184 LEU A CA 1
ATOM 1460 C C . LEU A 1 184 ? -7.788 2.606 9.287 1.00 93.75 184 LEU A C 1
ATOM 1462 O O . LEU A 1 184 ? -7.943 3.495 10.120 1.00 93.75 184 LEU A O 1
ATOM 1466 N N . SER A 1 185 ? -7.611 1.338 9.636 1.00 93.31 185 SER A N 1
ATOM 1467 C CA . SER A 1 185 ? -7.742 0.863 11.010 1.00 93.31 185 SER A CA 1
ATOM 1468 C C . SER A 1 185 ? -6.467 1.026 11.836 1.00 93.31 185 SER A C 1
ATOM 1470 O O . SER A 1 185 ? -5.354 0.914 11.320 1.00 93.31 185 SER A O 1
ATOM 1472 N N . SER A 1 186 ? -6.636 1.209 13.150 1.00 92.44 186 SER A N 1
ATOM 1473 C CA . SER A 1 186 ? -5.541 1.258 14.130 1.00 92.44 186 SER A CA 1
ATOM 1474 C C . SER A 1 186 ? -5.303 -0.086 14.841 1.00 92.44 186 SER A C 1
ATOM 1476 O O . SER A 1 186 ? -4.439 -0.192 15.715 1.00 92.44 186 SER A O 1
ATOM 1478 N N . ILE A 1 187 ? -6.037 -1.138 14.461 1.00 94.44 187 ILE A N 1
ATOM 1479 C CA . ILE A 1 187 ? -6.152 -2.394 15.223 1.00 94.44 187 ILE A CA 1
ATOM 1480 C C . ILE A 1 187 ? -4.865 -3.235 15.252 1.00 94.44 187 ILE A C 1
ATOM 1482 O O . ILE A 1 187 ? -4.771 -4.196 16.019 1.00 94.44 187 ILE A O 1
ATOM 1486 N N . SER A 1 188 ? -3.869 -2.901 14.423 1.00 94.31 188 SER A N 1
ATOM 1487 C CA . SER A 1 188 ? -2.594 -3.618 14.352 1.00 94.31 188 SER A CA 1
ATOM 1488 C C . SER A 1 188 ? -1.843 -3.570 15.687 1.00 94.31 188 SER A C 1
ATOM 1490 O O . SER A 1 188 ? -1.581 -2.477 16.205 1.00 94.31 188 SER A O 1
ATOM 1492 N N . PRO A 1 189 ? -1.380 -4.720 16.214 1.00 93.62 189 PRO A N 1
ATOM 1493 C CA . PRO A 1 189 ? -0.520 -4.742 17.393 1.00 93.62 189 PRO A CA 1
ATOM 1494 C C . PRO A 1 189 ? 0.825 -4.026 17.191 1.00 93.62 189 PRO A C 1
ATOM 1496 O O . PRO A 1 189 ? 1.457 -3.630 18.167 1.00 93.62 189 PRO A O 1
ATOM 1499 N N . LEU A 1 190 ? 1.261 -3.865 15.935 1.00 90.94 190 LEU A N 1
ATOM 1500 C CA . LEU A 1 190 ? 2.510 -3.190 15.570 1.00 90.94 190 LEU A CA 1
ATOM 1501 C C . LEU A 1 190 ? 2.371 -1.664 15.462 1.00 90.94 190 LEU A C 1
ATOM 1503 O O . LEU A 1 190 ? 3.361 -0.991 15.196 1.00 90.94 190 LEU A O 1
ATOM 1507 N N . GLY A 1 191 ? 1.160 -1.116 15.611 1.00 89.19 191 GLY A N 1
ATOM 1508 C CA . GLY A 1 191 ? 0.908 0.320 15.442 1.00 89.19 191 GLY A CA 1
ATOM 1509 C C . GLY A 1 191 ? 0.937 0.805 13.988 1.00 89.19 191 GLY A C 1
ATOM 1510 O O . GLY A 1 191 ? 0.826 2.001 13.751 1.00 89.19 191 GLY A O 1
ATOM 1511 N N . VAL A 1 192 ? 1.062 -0.105 13.017 1.00 89.75 192 VAL A N 1
ATOM 1512 C CA . VAL A 1 192 ? 1.015 0.222 11.585 1.00 89.75 192 VAL A CA 1
ATOM 1513 C C . VAL A 1 192 ? -0.430 0.122 11.094 1.00 89.75 192 VAL A C 1
ATOM 1515 O O . VAL A 1 192 ? -1.016 -0.961 11.213 1.00 89.75 192 VAL A O 1
ATOM 1518 N N . PRO A 1 193 ? -1.015 1.201 10.551 1.00 91.75 193 PRO A N 1
ATOM 1519 C CA . PRO A 1 193 ? -2.391 1.179 10.094 1.00 91.75 193 PRO A CA 1
ATOM 1520 C C . PRO A 1 193 ? -2.555 0.378 8.797 1.00 91.75 193 PRO A C 1
ATOM 1522 O O . PRO A 1 193 ? -1.636 0.236 7.984 1.00 91.75 193 PRO A O 1
ATOM 1525 N N . PHE A 1 194 ? -3.748 -0.175 8.607 1.00 94.38 194 PHE A N 1
ATOM 1526 C CA . PHE A 1 194 ? -4.108 -0.914 7.399 1.00 94.38 194 PHE A CA 1
ATOM 1527 C C . PHE A 1 194 ? -5.602 -0.805 7.119 1.00 94.38 194 PHE A C 1
ATOM 1529 O O . PHE A 1 194 ? -6.400 -0.676 8.052 1.00 94.38 194 PHE A O 1
ATOM 1536 N N . ASN A 1 195 ? -5.974 -0.841 5.840 1.00 95.88 195 ASN A N 1
ATOM 1537 C CA . ASN A 1 195 ? -7.373 -0.798 5.433 1.00 95.88 195 ASN A CA 1
ATOM 1538 C C . ASN A 1 195 ? -8.089 -2.069 5.888 1.00 95.88 195 ASN A C 1
ATOM 1540 O O . ASN A 1 195 ? -7.567 -3.163 5.685 1.00 95.88 195 ASN A O 1
ATOM 1544 N N . THR A 1 196 ? -9.264 -1.921 6.492 1.00 96.50 196 THR A N 1
ATOM 1545 C CA . THR A 1 196 ? -10.027 -3.009 7.116 1.00 96.50 196 THR A CA 1
ATOM 1546 C C . THR A 1 196 ? -11.510 -2.867 6.803 1.00 96.50 196 THR A C 1
ATOM 1548 O O . THR A 1 196 ? -12.030 -1.757 6.701 1.00 96.50 196 THR A O 1
ATOM 1551 N N . LEU A 1 197 ? -12.193 -4.005 6.678 1.00 97.50 197 LEU A N 1
ATOM 1552 C CA . LEU A 1 197 ? -13.653 -4.067 6.653 1.00 97.50 197 LEU A CA 1
ATOM 1553 C C . LEU A 1 197 ? -14.204 -4.047 8.087 1.00 97.50 197 LEU A C 1
ATOM 1555 O O . LEU A 1 197 ? -13.905 -4.961 8.862 1.00 97.50 197 LEU A O 1
ATOM 1559 N N . LYS A 1 198 ? -15.022 -3.047 8.427 1.00 95.69 198 LYS A N 1
ATOM 1560 C CA . LYS A 1 198 ? -15.750 -2.980 9.703 1.00 95.69 198 LYS A CA 1
ATOM 1561 C C . LYS A 1 198 ? -16.731 -4.140 9.836 1.00 95.69 198 LYS A C 1
ATOM 1563 O O . LYS A 1 198 ? -17.351 -4.564 8.862 1.00 95.69 198 LYS A O 1
ATOM 1568 N N . GLY A 1 199 ? -16.891 -4.639 11.059 1.00 93.25 199 GLY A N 1
ATOM 1569 C CA . GLY A 1 199 ? -17.846 -5.710 11.344 1.00 93.25 199 GLY A CA 1
ATOM 1570 C C . GLY A 1 199 ? -17.428 -7.039 10.717 1.00 93.25 199 GLY A C 1
ATOM 1571 O O . GLY A 1 199 ? -18.273 -7.869 10.373 1.00 93.25 199 GLY A O 1
ATOM 1572 N N . ASN A 1 200 ? -16.125 -7.254 10.518 1.00 95.31 200 ASN A N 1
ATOM 1573 C CA . ASN A 1 200 ? -15.599 -8.579 10.200 1.00 95.31 200 ASN A CA 1
ATOM 1574 C C . ASN A 1 200 ? -15.769 -9.513 11.418 1.00 95.31 200 ASN A C 1
ATOM 1576 O O . ASN A 1 200 ? -15.943 -9.054 12.542 1.00 95.31 200 ASN A O 1
ATOM 1580 N N . THR A 1 201 ? -15.733 -10.835 11.232 1.00 96.25 201 THR A N 1
ATOM 1581 C CA . THR A 1 201 ? -16.032 -11.759 12.347 1.00 96.25 201 THR A CA 1
ATOM 1582 C C . THR A 1 201 ? -14.978 -11.745 13.455 1.00 96.25 201 THR A C 1
ATOM 1584 O O . THR A 1 201 ? -15.246 -12.215 14.561 1.00 96.25 201 THR A O 1
ATOM 1587 N N . LYS A 1 202 ? -13.783 -11.191 13.207 1.00 96.12 202 LYS A N 1
ATOM 1588 C CA . LYS A 1 202 ? -12.806 -10.939 14.273 1.00 96.12 202 LYS A CA 1
ATOM 1589 C C . LYS A 1 202 ? -13.156 -9.709 15.112 1.00 96.12 202 LYS A C 1
ATOM 1591 O O . LYS A 1 202 ? -12.819 -9.690 16.296 1.00 96.12 202 LYS A O 1
ATOM 1596 N N . ASP A 1 203 ? -13.836 -8.719 14.537 1.00 95.00 203 ASP A N 1
ATOM 1597 C CA . ASP A 1 203 ? -14.403 -7.602 15.298 1.00 95.00 203 ASP A CA 1
ATOM 1598 C C . ASP A 1 203 ? -15.500 -8.103 16.238 1.00 95.00 203 ASP A C 1
ATOM 1600 O O . ASP A 1 203 ? -15.483 -7.744 17.412 1.00 95.00 203 ASP A O 1
ATOM 1604 N N . ASP A 1 204 ? -16.376 -8.993 15.762 1.00 95.19 204 ASP A N 1
ATOM 1605 C CA . ASP A 1 204 ? -17.437 -9.603 16.578 1.00 95.19 204 ASP A CA 1
ATOM 1606 C C . ASP A 1 204 ? -16.837 -10.303 17.819 1.00 95.19 204 ASP A C 1
ATOM 1608 O O . ASP A 1 204 ? -17.218 -10.025 18.957 1.00 95.19 204 ASP A O 1
ATOM 1612 N N . GLU A 1 205 ? -15.798 -11.125 17.625 1.00 95.44 205 GLU A N 1
ATOM 1613 C CA . GLU A 1 205 ? -15.067 -11.786 18.720 1.00 95.44 205 GLU A CA 1
ATOM 1614 C C . GLU A 1 205 ? -14.421 -10.779 19.691 1.00 95.44 205 GLU A C 1
ATOM 1616 O O . GLU A 1 205 ? -14.416 -10.979 20.911 1.00 95.44 205 GLU A O 1
ATOM 1621 N N . ARG A 1 206 ? -13.852 -9.687 19.167 1.00 95.62 206 ARG A N 1
ATOM 1622 C CA . ARG A 1 206 ? -13.243 -8.625 19.980 1.00 95.62 206 ARG A CA 1
ATOM 1623 C C . ARG A 1 206 ? -14.292 -7.932 20.849 1.00 95.62 206 ARG A C 1
ATOM 1625 O O . ARG A 1 206 ? -14.064 -7.791 22.051 1.00 95.62 206 ARG A O 1
ATOM 1632 N N . LEU A 1 207 ? -15.427 -7.548 20.269 1.00 96.06 207 LEU A N 1
ATOM 1633 C CA . LEU A 1 207 ? -16.536 -6.900 20.973 1.00 96.06 207 LEU A CA 1
ATOM 1634 C C . LEU A 1 207 ? -17.128 -7.811 22.053 1.00 96.06 207 LEU A C 1
ATOM 1636 O O . LEU A 1 207 ? -17.357 -7.365 23.176 1.00 96.06 207 LEU A O 1
ATOM 1640 N N . GLU A 1 208 ? -17.286 -9.106 21.775 1.00 96.62 208 GLU A N 1
ATOM 1641 C CA . GLU A 1 208 ? -17.713 -10.075 22.788 1.00 96.62 208 GLU A CA 1
ATOM 1642 C C . GLU A 1 208 ? -16.743 -10.167 23.972 1.00 96.62 208 GLU A C 1
ATOM 1644 O O . GLU A 1 208 ? -17.161 -10.271 25.128 1.00 96.62 208 GLU A O 1
ATOM 1649 N N . ASN A 1 209 ? -15.437 -10.164 23.704 1.00 96.44 209 ASN A N 1
ATOM 1650 C CA . ASN A 1 209 ? -14.417 -10.221 24.750 1.00 96.44 209 ASN A CA 1
ATOM 1651 C C . ASN A 1 209 ? -14.418 -8.953 25.614 1.00 96.44 209 ASN A C 1
ATOM 1653 O O . ASN A 1 209 ? -14.271 -9.053 26.835 1.00 96.44 209 ASN A O 1
ATOM 1657 N N . ILE A 1 210 ? -14.634 -7.785 25.002 1.00 97.00 210 ILE A N 1
ATOM 1658 C CA . ILE A 1 210 ? -14.837 -6.515 25.710 1.00 97.00 210 ILE A CA 1
ATOM 1659 C C . ILE A 1 210 ? -16.068 -6.616 26.621 1.00 97.00 210 ILE A C 1
ATOM 1661 O O . ILE A 1 210 ? -15.948 -6.393 27.825 1.00 97.00 210 ILE A O 1
ATOM 1665 N N . ALA A 1 211 ? -17.214 -7.060 26.093 1.00 97.12 211 ALA A N 1
ATOM 1666 C CA . ALA A 1 211 ? -18.456 -7.206 26.859 1.00 97.12 211 ALA A CA 1
ATOM 1667 C C . ALA A 1 211 ? -18.332 -8.188 28.042 1.00 97.12 211 ALA A C 1
ATOM 1669 O O . ALA A 1 211 ? -18.954 -8.001 29.085 1.00 97.12 211 ALA A O 1
ATOM 1670 N N . LYS A 1 212 ? -17.486 -9.219 27.917 1.00 97.00 212 LYS A N 1
ATOM 1671 C CA . LYS A 1 212 ? -17.176 -10.182 28.993 1.00 97.00 212 LYS A CA 1
ATOM 1672 C C . LYS A 1 212 ? -16.189 -9.635 30.043 1.00 97.00 212 LYS A C 1
ATOM 1674 O O . LYS A 1 212 ? -15.794 -10.390 30.935 1.00 97.00 212 LYS A O 1
ATOM 1679 N N . GLY A 1 213 ? -15.729 -8.385 29.925 1.00 96.31 213 GLY A N 1
ATOM 1680 C CA . GLY A 1 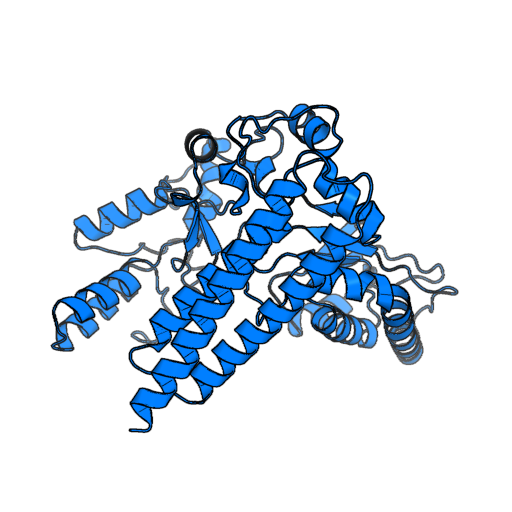213 ? -14.703 -7.789 30.793 1.00 96.31 213 GLY A CA 1
ATOM 1681 C C . GLY A 1 213 ? -13.317 -8.420 30.614 1.00 96.31 213 GLY A C 1
ATOM 1682 O O . GLY A 1 213 ? -12.504 -8.459 31.541 1.00 96.31 213 GLY A O 1
ATOM 1683 N N . ARG A 1 214 ? -13.053 -9.013 29.445 1.00 96.38 214 ARG A N 1
ATOM 1684 C CA . ARG A 1 214 ? -11.829 -9.772 29.142 1.00 96.38 214 ARG A CA 1
ATOM 1685 C C . ARG A 1 214 ? -11.263 -9.380 27.772 1.00 96.38 214 ARG A C 1
ATOM 1687 O O . ARG A 1 214 ? -11.047 -10.275 26.954 1.00 96.38 214 ARG A O 1
ATOM 1694 N N . PRO A 1 215 ? -11.025 -8.083 27.512 1.00 97.44 215 PRO A N 1
ATOM 1695 C CA . PRO A 1 215 ? -10.581 -7.622 26.204 1.00 97.44 215 PRO A CA 1
ATOM 1696 C C . PRO A 1 215 ? -9.208 -8.213 25.845 1.00 97.44 215 PRO A C 1
ATOM 1698 O O . PRO A 1 215 ? -8.406 -8.535 26.726 1.00 97.44 215 PRO A O 1
ATOM 1701 N N . GLY A 1 216 ? -8.960 -8.383 24.546 1.00 96.50 216 GLY A N 1
ATOM 1702 C CA . GLY A 1 216 ? -7.720 -8.935 24.001 1.00 96.50 216 GLY A CA 1
ATOM 1703 C C . GLY A 1 216 ? -7.711 -10.460 23.819 1.00 96.50 216 GLY A C 1
ATOM 1704 O O . GLY A 1 216 ? -8.514 -11.210 24.368 1.00 96.50 216 GLY A O 1
ATOM 1705 N N . SER A 1 217 ? -6.762 -10.939 23.016 1.00 95.44 217 SER A N 1
ATOM 1706 C CA . SER A 1 217 ? -6.611 -12.355 22.650 1.00 95.44 217 SER A CA 1
ATOM 1707 C C . SER A 1 217 ? -5.738 -13.137 23.638 1.00 95.44 217 SER A C 1
ATOM 1709 O O . SER A 1 217 ? -4.822 -12.590 24.251 1.00 95.44 217 SE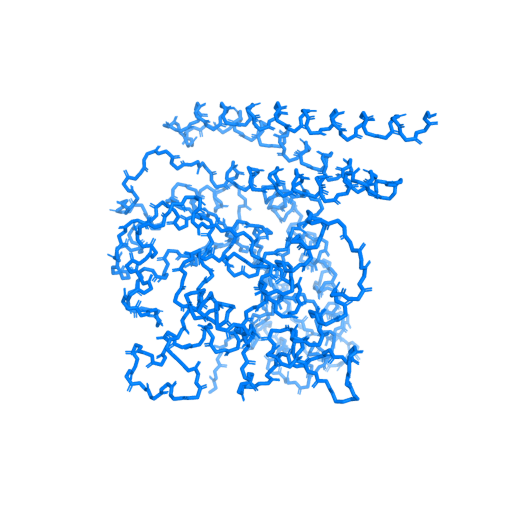R A O 1
ATOM 1711 N N . SER A 1 218 ? -5.925 -14.458 23.720 1.00 94.50 218 SER A N 1
ATOM 1712 C CA . SER A 1 218 ? -4.969 -15.371 24.373 1.00 94.50 218 SER A CA 1
ATOM 1713 C C . SER A 1 218 ? -3.594 -15.425 23.680 1.00 94.50 218 SER A C 1
ATOM 1715 O O . SER A 1 218 ? -2.643 -15.949 24.254 1.00 94.50 218 SER A O 1
ATOM 1717 N N . CYS A 1 219 ? -3.469 -14.849 22.475 1.00 95.44 219 CYS A N 1
ATOM 1718 C CA . CYS A 1 219 ? -2.247 -14.760 21.671 1.00 95.44 219 CYS A CA 1
ATOM 1719 C C . CYS A 1 219 ? -1.592 -16.132 21.391 1.00 95.44 219 CYS A C 1
ATOM 1721 O O . CYS A 1 219 ? -0.429 -16.353 21.737 1.00 95.44 219 CYS A O 1
ATOM 1723 N N . PRO A 1 220 ? -2.301 -17.066 20.730 1.00 94.44 220 PRO A N 1
ATOM 1724 C CA . PRO A 1 220 ? -1.815 -18.434 20.545 1.00 94.44 220 PRO A CA 1
ATOM 1725 C C . PRO A 1 220 ? -0.559 -18.515 19.661 1.00 94.44 220 PRO A C 1
ATOM 1727 O O . PRO A 1 220 ? 0.333 -19.314 19.931 1.00 94.44 220 PRO A O 1
ATOM 1730 N N . LYS A 1 221 ? -0.454 -17.665 18.627 1.00 94.75 221 LYS A N 1
ATOM 1731 C CA . LYS A 1 221 ? 0.656 -17.691 17.654 1.00 94.75 221 LYS A CA 1
ATOM 1732 C C . LYS A 1 221 ? 1.909 -16.938 18.095 1.00 94.75 221 LYS A C 1
ATOM 1734 O O . LYS A 1 221 ? 2.998 -17.266 17.647 1.00 94.75 221 LYS A O 1
ATOM 1739 N N . LYS A 1 222 ? 1.765 -15.910 18.938 1.00 94.19 222 LYS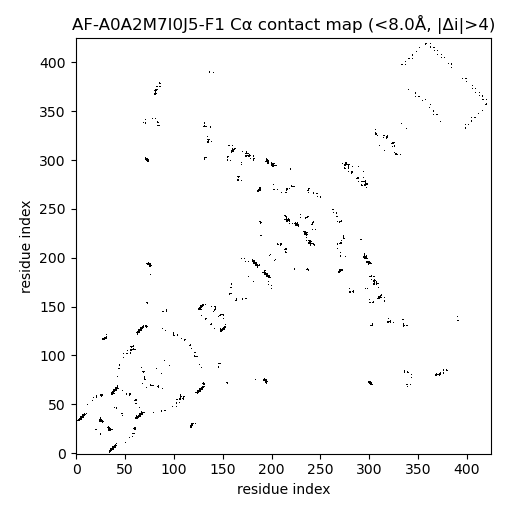 A N 1
ATOM 1740 C CA . LYS A 1 222 ? 2.868 -15.079 19.463 1.00 94.19 222 LYS A CA 1
ATOM 1741 C C . LYS A 1 222 ? 3.773 -14.391 18.418 1.00 94.19 222 LYS A C 1
ATOM 1743 O O . LYS A 1 222 ? 4.780 -13.811 18.801 1.00 94.19 222 LYS A O 1
ATOM 1748 N N . TYR A 1 223 ? 3.418 -14.386 17.129 1.00 94.19 223 TYR A N 1
ATOM 1749 C CA . TYR A 1 223 ? 4.267 -13.824 16.064 1.00 94.19 223 TYR A CA 1
ATOM 1750 C C . TYR A 1 223 ? 4.534 -12.319 16.200 1.00 94.19 223 TYR A C 1
ATOM 1752 O O . TYR A 1 223 ? 5.601 -11.856 15.819 1.00 94.19 223 TYR A O 1
ATOM 1760 N N . LEU A 1 224 ? 3.585 -11.563 16.762 1.00 93.88 224 LEU A N 1
ATOM 1761 C CA . LEU A 1 224 ? 3.680 -10.106 16.942 1.00 93.88 224 LEU A CA 1
ATOM 1762 C C . LEU A 1 224 ? 3.929 -9.704 18.405 1.00 93.88 224 LEU A C 1
ATOM 1764 O O . LEU A 1 224 ? 3.482 -8.653 18.862 1.00 93.88 224 LEU A O 1
ATOM 1768 N N . VAL A 1 225 ? 4.580 -10.576 19.174 1.00 95.50 225 VAL A N 1
ATOM 1769 C CA . VAL A 1 225 ? 5.001 -10.280 20.545 1.00 95.50 225 VAL A CA 1
ATOM 1770 C C . VAL A 1 225 ? 6.259 -9.413 20.508 1.00 95.50 225 VAL A C 1
ATOM 1772 O O . VAL A 1 225 ? 7.298 -9.849 20.019 1.00 95.50 225 VAL A O 1
ATOM 1775 N N . SER A 1 226 ? 6.174 -8.192 21.037 1.00 93.69 226 SER A N 1
ATOM 1776 C CA . SER A 1 226 ? 7.275 -7.219 20.951 1.00 93.69 226 SER A CA 1
ATOM 1777 C C . SER A 1 226 ? 7.356 -6.221 22.112 1.00 93.69 226 SER A C 1
ATOM 1779 O O . SER A 1 226 ? 8.418 -5.642 22.325 1.00 93.69 226 SER A O 1
ATOM 1781 N N . ASN A 1 227 ? 6.295 -6.034 22.902 1.00 94.94 227 ASN A N 1
ATOM 1782 C CA . ASN A 1 227 ? 6.212 -4.977 23.913 1.00 94.94 227 ASN A CA 1
ATOM 1783 C C . ASN A 1 227 ? 6.645 -5.489 25.307 1.00 94.94 227 ASN A C 1
ATOM 1785 O O . ASN A 1 227 ? 6.230 -6.571 25.709 1.00 94.94 227 ASN A O 1
ATOM 1789 N N . LYS A 1 228 ? 7.475 -4.728 26.039 1.00 96.44 228 LYS A N 1
ATOM 1790 C CA . LYS A 1 228 ? 7.982 -5.053 27.396 1.00 96.44 228 LYS A CA 1
ATOM 1791 C C . LYS A 1 228 ? 7.553 -4.060 28.484 1.00 96.44 228 LYS A C 1
ATOM 1793 O O . LYS A 1 228 ? 8.155 -4.009 29.547 1.00 96.44 228 LYS A O 1
ATOM 1798 N N . GLU A 1 229 ? 6.537 -3.253 28.216 1.00 96.62 229 GLU A N 1
ATOM 1799 C CA . GLU A 1 229 ? 6.090 -2.159 29.086 1.00 96.62 229 GLU A CA 1
ATOM 1800 C C . GLU A 1 229 ? 5.715 -2.627 30.497 1.00 96.62 229 GLU A C 1
ATOM 1802 O O . GLU A 1 229 ? 6.035 -1.951 31.466 1.00 96.62 229 GLU A O 1
ATOM 1807 N N . PHE A 1 230 ? 5.110 -3.814 30.620 1.00 96.56 230 PHE A N 1
ATOM 1808 C CA . PHE A 1 230 ? 4.635 -4.340 31.906 1.00 96.56 230 PHE A CA 1
ATOM 1809 C C . PHE A 1 230 ? 5.327 -5.626 32.370 1.00 96.56 230 PHE A C 1
ATOM 1811 O O . PHE A 1 230 ? 5.061 -6.107 33.470 1.00 96.56 230 PHE A O 1
ATOM 1818 N N . THR A 1 231 ? 6.160 -6.243 31.530 1.00 95.38 231 THR A N 1
ATOM 1819 C CA . THR A 1 231 ? 6.723 -7.576 31.790 1.00 95.38 231 THR A CA 1
ATOM 1820 C C . THR A 1 231 ? 8.133 -7.714 31.223 1.00 95.38 231 THR A C 1
ATOM 1822 O O . THR A 1 231 ? 8.425 -7.232 30.131 1.00 95.38 231 THR A O 1
ATOM 1825 N N . GLU A 1 232 ? 9.006 -8.458 31.915 1.00 95.31 232 GLU A N 1
ATOM 1826 C CA . GLU A 1 232 ? 10.379 -8.733 31.446 1.00 95.31 232 GLU A CA 1
ATOM 1827 C C . GLU A 1 232 ? 10.406 -9.469 30.095 1.00 95.31 232 GLU A C 1
ATOM 1829 O O . GLU A 1 232 ? 11.218 -9.187 29.201 1.00 95.31 232 GLU A O 1
ATOM 1834 N N . ARG A 1 233 ? 9.493 -10.438 29.950 1.00 95.00 233 ARG A N 1
ATOM 1835 C CA . ARG A 1 233 ? 9.225 -11.129 28.688 1.00 95.00 233 ARG A CA 1
ATOM 1836 C C . ARG A 1 233 ? 8.296 -10.269 27.855 1.00 95.00 233 ARG A C 1
ATOM 1838 O O . ARG A 1 233 ? 7.298 -9.782 28.372 1.00 95.00 233 ARG A O 1
ATOM 1845 N N . SER A 1 234 ? 8.588 -10.136 26.567 1.00 96.50 234 SER A N 1
ATOM 1846 C CA . SER A 1 234 ? 7.708 -9.396 25.672 1.00 96.50 234 SER A CA 1
ATOM 1847 C C . SER A 1 234 ? 6.311 -10.024 25.633 1.00 96.50 234 SER A C 1
ATOM 1849 O O . SER A 1 234 ? 6.172 -11.250 25.621 1.00 96.50 234 SER A O 1
ATOM 1851 N N . ILE A 1 235 ? 5.288 -9.178 25.559 1.00 97.12 235 ILE A N 1
ATOM 1852 C CA . ILE A 1 235 ? 3.887 -9.526 25.318 1.00 97.12 235 ILE A CA 1
ATOM 1853 C C . ILE A 1 235 ? 3.346 -8.726 24.123 1.00 97.12 235 ILE A C 1
ATOM 1855 O O . ILE A 1 235 ? 3.979 -7.796 23.621 1.00 97.12 235 ILE A O 1
ATOM 1859 N N . CYS A 1 236 ? 2.202 -9.147 23.587 1.00 97.38 236 CYS A N 1
ATOM 1860 C CA . CYS A 1 236 ? 1.567 -8.495 22.440 1.00 97.38 236 CYS A CA 1
ATOM 1861 C C . CYS A 1 236 ? 0.553 -7.455 22.927 1.00 97.38 236 CYS A C 1
ATOM 1863 O O . CYS A 1 236 ? -0.226 -7.756 23.830 1.00 97.38 236 CYS A O 1
ATOM 1865 N N . SER A 1 237 ? 0.499 -6.279 22.302 1.00 97.19 237 SER A N 1
ATOM 1866 C CA . SER A 1 237 ? -0.454 -5.213 22.657 1.00 97.19 237 SER A CA 1
ATOM 1867 C C . SER A 1 237 ? -1.925 -5.599 22.436 1.00 97.19 237 SER A C 1
ATOM 1869 O O . SER A 1 237 ? -2.810 -5.099 23.121 1.00 97.19 237 SER A O 1
ATOM 1871 N N . ALA A 1 238 ? -2.198 -6.555 21.543 1.00 97.25 238 ALA A N 1
ATOM 1872 C CA . ALA A 1 238 ? -3.525 -7.155 21.369 1.00 97.25 238 ALA A CA 1
ATOM 1873 C C . ALA A 1 238 ? -3.792 -8.364 22.287 1.00 97.25 238 ALA A C 1
ATOM 1875 O O . ALA A 1 238 ? -4.806 -9.049 22.133 1.00 97.25 238 ALA A O 1
ATOM 1876 N N . SER A 1 239 ? -2.870 -8.701 23.195 1.00 97.56 239 SER A N 1
ATOM 1877 C CA . SER A 1 239 ? -3.082 -9.798 24.143 1.00 97.56 239 SER A CA 1
ATOM 1878 C C . SER A 1 239 ? -3.947 -9.354 25.316 1.00 97.56 239 SER A C 1
ATOM 1880 O O . SER A 1 239 ? -3.850 -8.220 25.784 1.00 97.56 239 SER A O 1
ATOM 1882 N N . ARG A 1 240 ? -4.731 -10.291 25.851 1.00 97.62 240 ARG A N 1
ATOM 1883 C CA . ARG A 1 240 ? -5.541 -10.082 27.053 1.00 97.62 240 ARG A CA 1
ATOM 1884 C C . ARG A 1 240 ? -4.702 -9.649 28.250 1.00 97.62 240 ARG A C 1
ATOM 1886 O O . ARG A 1 240 ? -5.149 -8.839 29.052 1.00 97.62 240 ARG A O 1
ATOM 1893 N N . GLN A 1 241 ? -3.488 -10.185 28.366 1.00 97.69 241 GLN A N 1
ATOM 1894 C CA . GLN A 1 241 ? -2.559 -9.806 29.425 1.00 97.69 241 GLN A CA 1
ATOM 1895 C C . GLN A 1 241 ? -2.188 -8.325 29.327 1.00 97.69 241 GLN A C 1
ATOM 1897 O O . GLN A 1 241 ? -2.327 -7.608 30.312 1.00 97.69 241 GLN A O 1
ATOM 1902 N N . TYR A 1 242 ? -1.756 -7.868 28.148 1.00 97.94 242 TYR A N 1
ATOM 1903 C CA . TYR A 1 242 ? -1.365 -6.473 27.953 1.00 97.94 242 TYR A CA 1
ATOM 1904 C C . TYR A 1 242 ? -2.548 -5.526 28.155 1.00 97.94 242 TYR A C 1
ATOM 1906 O O . TYR A 1 242 ? -2.438 -4.586 28.933 1.00 97.94 242 TYR A O 1
ATOM 1914 N N . GLN A 1 243 ? -3.692 -5.793 27.514 1.00 98.19 243 GLN A N 1
ATOM 1915 C CA . GLN A 1 243 ? -4.854 -4.908 27.624 1.00 98.19 243 GLN A CA 1
ATOM 1916 C C . GLN A 1 243 ? -5.376 -4.827 29.063 1.00 98.19 243 GLN A C 1
ATOM 1918 O O . GLN A 1 243 ? -5.695 -3.738 29.517 1.00 98.19 243 GLN A O 1
ATOM 1923 N N . ASN A 1 244 ? -5.386 -5.926 29.829 1.00 97.81 244 ASN A N 1
ATOM 1924 C CA . ASN A 1 244 ? -5.765 -5.875 31.246 1.00 97.81 244 ASN A CA 1
ATOM 1925 C C . ASN A 1 244 ? -4.816 -4.998 32.080 1.00 97.81 244 ASN A C 1
ATOM 1927 O O . ASN A 1 244 ? -5.282 -4.206 32.890 1.00 97.81 244 ASN A O 1
ATOM 1931 N N . LEU A 1 245 ? -3.501 -5.132 31.881 1.00 97.75 245 LEU A N 1
ATOM 1932 C CA . LEU A 1 245 ? -2.503 -4.330 32.598 1.00 97.75 245 LEU A CA 1
ATOM 1933 C C . LEU A 1 245 ? -2.613 -2.848 32.227 1.00 97.75 245 LEU A C 1
ATOM 1935 O O . LEU A 1 245 ? -2.592 -1.995 33.108 1.00 97.75 245 LEU A O 1
ATOM 1939 N N . LYS A 1 246 ? -2.810 -2.556 30.938 1.00 97.88 246 LYS A N 1
ATOM 1940 C CA . LYS A 1 246 ? -2.951 -1.188 30.440 1.00 97.88 246 LYS A CA 1
ATOM 1941 C C . LYS A 1 246 ? -4.240 -0.516 30.917 1.00 97.88 246 LYS A C 1
ATOM 1943 O O . LYS A 1 246 ? -4.225 0.671 31.214 1.00 97.88 246 LYS A O 1
ATOM 1948 N N . LEU A 1 247 ? -5.335 -1.270 31.026 1.00 97.38 247 LEU A N 1
ATOM 1949 C CA . LEU A 1 247 ? -6.596 -0.770 31.578 1.00 97.38 247 LEU A CA 1
ATOM 1950 C C . LEU A 1 247 ? -6.492 -0.460 33.075 1.00 97.38 247 LEU A C 1
ATOM 1952 O O . LEU A 1 247 ? -6.998 0.568 33.499 1.00 97.38 247 LEU A O 1
ATOM 1956 N N . LYS A 1 248 ? -5.769 -1.269 33.858 1.00 96.44 248 LYS A N 1
ATOM 1957 C CA . LYS A 1 248 ? -5.501 -0.950 35.273 1.00 96.44 248 LYS A CA 1
ATOM 1958 C C . LYS A 1 248 ? -4.691 0.334 35.432 1.00 96.44 248 LYS A C 1
ATOM 1960 O O . LYS A 1 248 ? -5.042 1.183 36.235 1.00 96.44 248 LYS A O 1
ATOM 1965 N N . GLU A 1 249 ? -3.647 0.506 34.618 1.00 96.75 249 GLU A N 1
ATOM 1966 C CA . GLU A 1 249 ? -2.891 1.765 34.591 1.00 96.75 249 GLU A CA 1
ATOM 1967 C C . GLU A 1 249 ? -3.789 2.957 34.212 1.00 96.75 249 GLU A C 1
ATOM 1969 O O . GLU A 1 249 ? -3.574 4.064 34.695 1.00 96.75 249 GLU A O 1
ATOM 1974 N N . LEU A 1 250 ? -4.784 2.756 33.339 1.00 96.50 250 LEU A N 1
ATOM 1975 C CA . LEU A 1 250 ? -5.736 3.799 32.954 1.00 96.50 250 LEU A CA 1
ATOM 1976 C C . LEU A 1 250 ? -6.701 4.160 34.097 1.00 96.50 250 LEU A C 1
ATOM 1978 O O . LEU A 1 250 ? -6.966 5.343 34.302 1.00 96.50 250 LEU A O 1
ATOM 1982 N N . GLU A 1 251 ? -7.192 3.170 34.847 1.00 94.06 251 GLU A N 1
ATOM 1983 C CA . GLU A 1 251 ? -8.051 3.367 36.029 1.00 94.06 251 GLU A CA 1
ATOM 1984 C C . GLU A 1 251 ? -7.368 4.247 37.094 1.00 94.06 251 GLU A C 1
ATOM 1986 O O . GLU A 1 251 ? -8.024 5.083 37.715 1.00 94.06 251 GLU A O 1
ATOM 1991 N N . ASP A 1 252 ? -6.042 4.153 37.230 1.00 94.19 252 ASP A N 1
ATOM 1992 C CA . ASP A 1 252 ? -5.262 4.923 38.208 1.00 94.19 252 ASP A CA 1
ATOM 1993 C C . ASP A 1 252 ? -5.035 6.406 37.818 1.00 94.19 252 ASP A C 1
ATOM 1995 O O . ASP A 1 252 ? -4.555 7.197 38.636 1.00 94.19 252 ASP A O 1
ATOM 1999 N N . LYS A 1 253 ? -5.366 6.826 36.583 1.00 91.69 253 LYS A N 1
ATOM 2000 C CA . LYS A 1 253 ? -5.028 8.170 36.054 1.00 91.69 253 LYS A CA 1
ATOM 2001 C C . LYS A 1 253 ? -5.997 9.298 36.420 1.00 91.69 253 LYS A C 1
ATOM 2003 O O . LYS A 1 253 ? -5.691 10.443 36.102 1.00 91.69 253 LYS A O 1
ATOM 2008 N N . ASN A 1 254 ? -7.123 9.016 37.085 1.00 89.75 254 ASN A N 1
ATOM 2009 C CA . ASN A 1 254 ? -8.140 10.017 37.471 1.00 89.75 254 ASN A CA 1
ATOM 2010 C C . ASN A 1 254 ? -8.515 10.995 36.331 1.00 89.75 254 ASN A C 1
ATOM 2012 O O . ASN A 1 254 ? -8.599 12.205 36.540 1.00 89.75 254 ASN A O 1
ATOM 2016 N N . LEU A 1 255 ? -8.699 10.470 35.117 1.00 93.50 255 LEU A N 1
ATOM 2017 C CA . LEU A 1 255 ? -9.042 11.263 33.934 1.00 93.50 255 LEU A CA 1
ATOM 2018 C C . LEU A 1 255 ? -10.516 11.684 33.938 1.00 93.50 255 LEU A C 1
ATOM 2020 O O . LEU A 1 255 ? -11.349 11.073 34.616 1.00 93.50 255 LEU A O 1
ATOM 2024 N N . SER A 1 256 ? -10.859 12.690 33.128 1.00 93.06 256 SER A N 1
ATOM 2025 C CA . SER A 1 256 ? -12.266 12.969 32.832 1.00 93.06 256 SER A CA 1
ATOM 2026 C C . SER A 1 256 ? -12.921 11.772 32.129 1.00 93.06 256 SER A C 1
ATOM 2028 O O . SER A 1 256 ? -12.253 10.944 31.509 1.00 93.06 256 SER A O 1
ATOM 2030 N N . THR A 1 257 ? -14.251 11.669 32.197 1.00 93.06 257 THR A N 1
ATOM 2031 C CA . THR A 1 257 ? -14.991 10.562 31.566 1.00 93.06 257 THR A CA 1
ATOM 2032 C C . THR A 1 257 ? -14.728 10.468 30.062 1.00 93.06 257 THR A C 1
ATOM 2034 O O . THR A 1 257 ? -14.590 9.364 29.539 1.00 93.06 257 THR A O 1
ATOM 2037 N N . THR A 1 258 ? -14.618 11.611 29.382 1.00 91.94 258 THR A N 1
ATOM 2038 C CA . THR A 1 258 ? -14.338 11.675 27.943 1.00 91.94 258 THR A CA 1
ATOM 2039 C C . THR A 1 258 ? -12.937 11.152 27.632 1.00 91.94 258 THR A C 1
ATOM 2041 O O . THR A 1 258 ? -12.798 10.202 26.866 1.00 91.94 258 THR A O 1
ATOM 2044 N N . GLU A 1 259 ? -11.905 11.687 28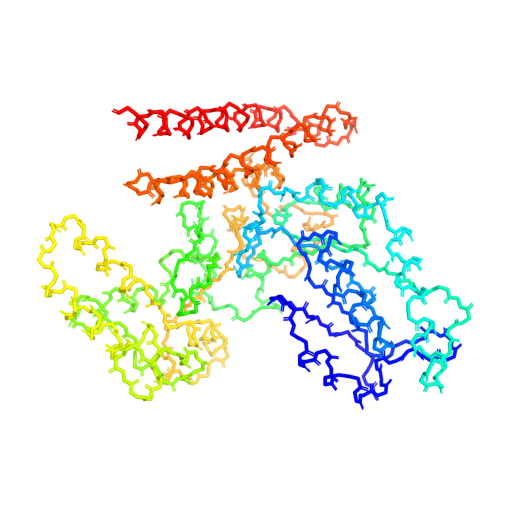.292 1.00 91.50 259 GLU A N 1
ATOM 2045 C CA . GLU A 1 259 ? -10.513 11.260 28.080 1.00 91.50 259 GLU A CA 1
ATOM 2046 C C . GLU A 1 259 ? -10.302 9.784 28.446 1.00 91.50 259 GLU A C 1
ATOM 2048 O O . GLU A 1 259 ? -9.584 9.058 27.753 1.00 91.50 259 GLU A O 1
ATOM 2053 N N . TYR A 1 260 ? -10.944 9.316 29.523 1.00 95.69 260 TYR A N 1
ATOM 2054 C CA . TYR A 1 260 ? -10.907 7.910 29.915 1.00 95.69 260 TYR A CA 1
ATOM 2055 C C . TYR A 1 260 ? -11.472 7.020 28.807 1.00 95.69 260 TYR A C 1
ATOM 2057 O O . TYR A 1 260 ? -10.835 6.035 28.434 1.00 95.69 260 TYR A O 1
ATOM 2065 N N . GLN A 1 261 ? -12.642 7.367 28.262 1.00 95.50 261 GLN A N 1
ATOM 2066 C CA . GLN A 1 261 ? -13.295 6.581 27.218 1.00 95.50 261 GLN A CA 1
ATOM 2067 C C . GLN A 1 261 ? -12.450 6.527 25.938 1.00 95.50 261 GLN A C 1
ATOM 2069 O O . GLN A 1 261 ? -12.259 5.450 25.372 1.00 95.50 261 GLN A O 1
ATOM 2074 N N . GLU A 1 262 ? -11.865 7.648 25.521 1.00 91.88 262 GLU A N 1
ATOM 2075 C CA . GLU A 1 262 ? -10.985 7.691 24.349 1.00 91.88 262 GLU A CA 1
ATOM 2076 C C . GLU A 1 262 ? -9.731 6.822 24.518 1.00 91.88 262 GLU A C 1
ATOM 2078 O O . GLU A 1 262 ? -9.320 6.108 23.597 1.00 91.88 262 GLU A O 1
ATOM 2083 N N . GLN A 1 263 ? -9.098 6.857 25.696 1.00 95.00 263 GLN A N 1
ATOM 2084 C CA . GLN A 1 263 ? -7.942 6.001 25.969 1.00 95.00 263 GLN A CA 1
ATOM 2085 C C . GLN A 1 263 ? -8.336 4.531 26.107 1.00 95.00 263 GLN A C 1
ATOM 2087 O O . GLN A 1 263 ? -7.617 3.664 25.604 1.00 95.00 263 GLN A O 1
ATOM 2092 N N . TYR A 1 264 ? -9.480 4.246 26.729 1.00 97.12 264 TYR A N 1
ATOM 2093 C CA . TYR A 1 264 ? -10.037 2.901 26.830 1.00 97.12 264 TYR A CA 1
ATOM 2094 C C . TYR A 1 264 ? -10.208 2.286 25.440 1.00 97.12 264 TYR A C 1
ATOM 2096 O O . TYR A 1 264 ? -9.702 1.190 25.179 1.00 97.12 264 TYR A O 1
ATOM 2104 N N . GLU A 1 265 ? -10.844 3.018 24.523 1.00 95.69 265 GLU A N 1
ATOM 2105 C CA . GLU A 1 265 ? -11.067 2.584 23.145 1.00 95.69 265 GLU A CA 1
ATOM 2106 C C . GLU A 1 265 ? -9.749 2.286 22.431 1.00 95.69 265 GLU A C 1
ATOM 2108 O O . GLU A 1 265 ? -9.589 1.194 21.888 1.00 95.69 265 GLU A O 1
ATOM 2113 N N . LYS A 1 266 ? -8.747 3.171 22.525 1.00 94.19 266 LYS A N 1
ATOM 2114 C CA . LYS A 1 266 ? -7.413 2.951 21.926 1.00 94.19 266 LYS A CA 1
ATOM 2115 C C . LYS A 1 266 ? -6.731 1.668 22.423 1.00 94.19 266 LYS A C 1
ATOM 2117 O O . LYS A 1 266 ? -5.992 1.034 21.660 1.00 94.19 266 LYS A O 1
ATOM 2122 N N . ILE A 1 267 ? -6.958 1.279 23.680 1.00 96.56 267 ILE A N 1
ATOM 2123 C CA . ILE A 1 267 ? -6.399 0.053 24.273 1.00 96.56 267 ILE A CA 1
ATOM 2124 C C . ILE A 1 267 ? -7.115 -1.183 23.726 1.00 96.56 267 ILE A C 1
ATOM 2126 O O . ILE A 1 267 ? -6.460 -2.118 23.250 1.00 96.56 267 ILE A O 1
ATOM 2130 N N . VAL A 1 268 ? -8.449 -1.197 23.787 1.00 96.94 268 VAL A N 1
ATOM 2131 C CA . VAL A 1 268 ? -9.252 -2.369 23.401 1.00 96.94 268 VAL A CA 1
ATOM 2132 C C . VAL A 1 268 ? -9.434 -2.503 21.887 1.00 96.94 268 VAL A C 1
ATOM 2134 O O . VAL A 1 268 ? -9.883 -3.549 21.412 1.00 96.94 268 VAL A O 1
ATOM 2137 N N . ASP A 1 269 ? -9.043 -1.489 21.107 1.00 94.88 269 ASP A N 1
ATOM 2138 C CA . ASP A 1 269 ? -9.100 -1.537 19.645 1.00 94.88 269 ASP A CA 1
ATOM 2139 C C . ASP A 1 269 ? -8.120 -2.545 19.034 1.00 94.88 269 ASP A C 1
ATOM 2141 O O . ASP A 1 269 ? -8.345 -3.086 17.950 1.00 94.88 269 ASP A O 1
ATOM 2145 N N . LYS A 1 270 ? -7.039 -2.881 19.749 1.00 96.19 270 LYS A N 1
ATOM 2146 C CA . LYS A 1 270 ? -6.022 -3.808 19.238 1.00 96.19 270 LYS A CA 1
ATOM 2147 C C . LYS A 1 270 ? -6.587 -5.220 19.080 1.00 96.19 270 LYS A C 1
ATOM 2149 O O . LYS A 1 270 ? -7.069 -5.828 20.036 1.00 96.19 270 LYS A O 1
ATOM 2154 N N . SER A 1 271 ? -6.453 -5.770 17.874 1.00 95.25 271 SER A N 1
ATOM 2155 C CA . SER A 1 271 ? -6.971 -7.089 17.499 1.00 95.25 271 SER A CA 1
ATOM 2156 C C . SER A 1 271 ? -5.850 -8.073 17.152 1.00 95.25 271 SER A C 1
ATOM 2158 O O . SER A 1 271 ? -4.756 -7.702 16.719 1.00 95.25 271 SER A O 1
ATOM 2160 N N . CYS A 1 272 ? -6.101 -9.372 17.342 1.00 95.75 272 CYS A N 1
ATOM 2161 C CA . CYS A 1 272 ? -5.127 -10.413 17.016 1.00 95.75 272 CYS A CA 1
ATOM 2162 C C . CYS A 1 272 ? -5.136 -10.742 15.518 1.00 95.75 272 CYS A C 1
ATOM 2164 O O . CYS A 1 272 ? -5.767 -11.703 15.072 1.00 95.75 272 CYS A O 1
ATOM 2166 N N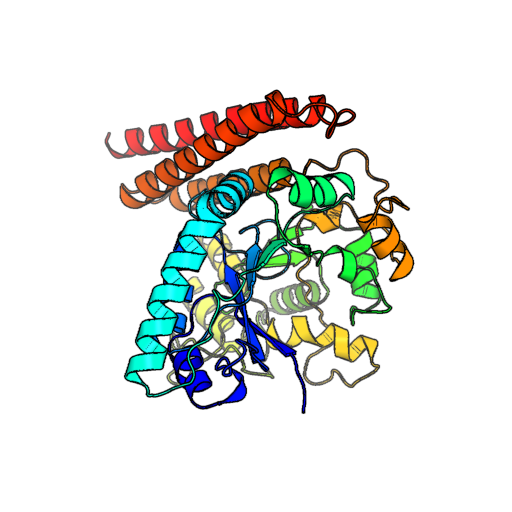 . ILE A 1 273 ? -4.358 -9.979 14.752 1.00 95.12 273 ILE A N 1
ATOM 2167 C CA . ILE A 1 273 ? -4.234 -10.171 13.299 1.00 95.12 273 ILE A CA 1
ATOM 2168 C C . ILE A 1 273 ? -3.462 -11.446 12.910 1.00 95.12 273 ILE A C 1
ATOM 2170 O O . ILE A 1 273 ? -3.625 -11.934 11.799 1.00 95.12 273 ILE A O 1
ATOM 2174 N N . CYS A 1 274 ? -2.670 -12.028 13.828 1.00 94.12 274 CYS A N 1
ATOM 2175 C CA . CYS A 1 274 ? -1.904 -13.263 13.582 1.00 94.12 274 CYS A CA 1
ATOM 2176 C C . CYS A 1 274 ? -2.796 -14.460 13.236 1.00 94.12 274 CYS A C 1
ATOM 2178 O O . CYS A 1 274 ? -2.366 -15.357 12.518 1.00 94.12 274 CYS A O 1
ATOM 2180 N N . VAL A 1 275 ? -3.994 -14.500 13.823 1.00 94.12 275 VAL A N 1
ATOM 2181 C CA . VAL A 1 275 ? -4.991 -15.539 13.549 1.00 94.12 275 VAL A CA 1
ATOM 2182 C C . VAL A 1 275 ? -6.024 -15.011 12.561 1.00 94.12 275 VAL A C 1
ATOM 2184 O O . VAL A 1 275 ? -6.247 -15.645 11.538 1.00 94.12 275 VAL A O 1
ATOM 2187 N N . GLY A 1 276 ? -6.544 -13.795 12.782 1.00 93.75 276 GLY A N 1
ATOM 2188 C CA . GLY A 1 276 ? -7.645 -13.242 11.990 1.00 93.75 276 GLY A CA 1
ATOM 2189 C C . GLY A 1 276 ? -7.374 -13.205 10.485 1.00 93.75 276 GLY A C 1
ATOM 2190 O O . GLY A 1 276 ? -8.244 -13.582 9.709 1.00 93.75 276 GLY A O 1
ATOM 2191 N N . LEU A 1 277 ? -6.164 -12.819 10.064 1.00 94.62 277 LEU A N 1
ATOM 2192 C CA . LEU A 1 277 ? -5.813 -12.728 8.638 1.00 94.62 277 LEU A CA 1
ATOM 2193 C C . LEU A 1 277 ? -5.549 -14.094 7.974 1.00 94.62 277 LEU A C 1
ATOM 2195 O O . LEU A 1 277 ? -5.488 -14.171 6.751 1.00 94.62 277 LEU A O 1
ATOM 2199 N N . GLY A 1 278 ? -5.370 -15.164 8.756 1.00 94.00 278 GLY A N 1
ATOM 2200 C CA . GLY A 1 278 ? -5.103 -16.516 8.251 1.00 94.00 278 GLY A CA 1
ATOM 2201 C C . GLY A 1 278 ? -6.316 -17.450 8.294 1.00 94.00 278 GLY A C 1
ATOM 2202 O O . GLY A 1 278 ? -6.416 -18.359 7.468 1.00 94.00 278 GLY A O 1
ATOM 2203 N N . THR A 1 279 ? -7.253 -17.217 9.220 1.00 96.25 279 THR A N 1
ATOM 2204 C CA . THR A 1 279 ? -8.394 -18.109 9.495 1.00 96.25 279 THR A CA 1
ATOM 2205 C C . THR A 1 279 ? -9.262 -18.374 8.269 1.00 96.25 279 THR A C 1
ATOM 2207 O O . THR A 1 279 ? -9.705 -19.502 8.072 1.00 96.25 279 THR A O 1
ATOM 2210 N N . SER A 1 280 ? -9.447 -17.382 7.397 1.00 96.88 280 SER A N 1
ATOM 2211 C CA . SER A 1 280 ? -10.224 -17.535 6.161 1.00 96.88 280 SER A CA 1
ATOM 2212 C C . SER A 1 280 ? -9.747 -18.712 5.297 1.00 96.88 280 SER A C 1
ATOM 2214 O O . SER A 1 280 ? -10.552 -19.478 4.762 1.00 96.88 280 SER A O 1
ATOM 2216 N N . SER A 1 281 ? -8.426 -18.911 5.207 1.00 96.06 281 SER A N 1
ATOM 2217 C CA . SER A 1 281 ? -7.860 -20.019 4.438 1.00 96.06 281 SER A CA 1
ATOM 2218 C C . SER A 1 281 ? -8.117 -21.368 5.098 1.00 96.06 281 SER A C 1
ATOM 2220 O O . SER A 1 281 ? -8.288 -22.355 4.387 1.00 96.06 281 SER A O 1
ATOM 2222 N N . LEU A 1 282 ? -8.161 -21.425 6.432 1.00 96.75 282 LEU A N 1
ATOM 2223 C CA . LEU A 1 282 ? -8.492 -22.650 7.161 1.00 96.75 282 LEU A CA 1
ATOM 2224 C C . LEU A 1 282 ? -9.957 -23.032 6.934 1.00 96.75 282 LEU A C 1
ATOM 2226 O O . LEU A 1 282 ? -10.234 -24.176 6.587 1.00 96.75 282 LEU A O 1
ATOM 2230 N N . LEU A 1 283 ? -10.869 -22.059 7.042 1.00 96.81 283 LEU A N 1
ATOM 2231 C CA . LEU A 1 283 ? -12.303 -22.258 6.812 1.00 96.81 283 LEU A CA 1
ATOM 2232 C C . LEU A 1 283 ? -12.583 -22.736 5.383 1.00 96.81 283 LEU A C 1
ATOM 2234 O O . LEU A 1 283 ? -13.254 -23.743 5.197 1.00 96.81 283 LEU A O 1
ATOM 2238 N N . THR A 1 284 ? -12.002 -22.066 4.383 1.00 96.19 284 THR A N 1
ATOM 2239 C CA . THR A 1 284 ? -12.185 -22.414 2.960 1.00 96.19 284 THR A CA 1
ATOM 2240 C C . THR A 1 284 ? -11.720 -23.841 2.645 1.00 96.19 284 THR A C 1
ATOM 2242 O O . THR A 1 284 ? -12.308 -24.521 1.811 1.00 96.19 284 THR A O 1
ATOM 2245 N N . ASN A 1 285 ? -10.668 -24.314 3.322 1.00 95.62 285 ASN A N 1
ATOM 2246 C CA . ASN A 1 285 ? -10.087 -25.641 3.100 1.00 95.62 285 ASN A CA 1
ATOM 2247 C C . ASN A 1 285 ? -10.594 -26.701 4.096 1.00 95.62 285 ASN A C 1
ATOM 2249 O O . ASN A 1 285 ? -10.039 -27.798 4.138 1.00 95.62 285 ASN A O 1
ATOM 2253 N N . ASN A 1 286 ? -11.624 -26.398 4.896 1.00 95.81 286 ASN A N 1
ATOM 2254 C CA . ASN A 1 286 ? -12.174 -27.289 5.928 1.00 95.81 286 ASN A CA 1
ATOM 2255 C C . ASN A 1 286 ? -11.112 -27.825 6.914 1.00 95.81 286 ASN A C 1
ATOM 2257 O O . ASN A 1 286 ? -11.148 -28.988 7.318 1.00 95.81 286 ASN A O 1
ATOM 2261 N N . LEU A 1 287 ? -10.147 -26.980 7.288 1.00 96.88 287 LEU A N 1
ATOM 2262 C CA . LEU A 1 287 ? -9.093 -27.302 8.253 1.00 96.88 287 LEU A CA 1
ATOM 2263 C C . LEU A 1 287 ? -9.513 -26.929 9.683 1.00 96.88 287 LEU A C 1
ATOM 2265 O O . LEU A 1 287 ? -10.363 -26.063 9.893 1.00 96.88 287 LEU A O 1
ATOM 2269 N N . GLU A 1 288 ? -8.899 -27.565 10.687 1.00 95.00 288 GLU A N 1
ATOM 2270 C CA . GLU A 1 288 ? -9.192 -27.273 12.094 1.00 95.00 288 GLU A CA 1
ATOM 2271 C C . GLU A 1 288 ? -8.824 -25.833 12.483 1.00 95.00 288 GLU A C 1
ATOM 2273 O O . GLU A 1 288 ? -7.743 -25.343 12.165 1.00 95.00 288 GLU A O 1
ATOM 2278 N N . THR A 1 289 ? -9.705 -25.186 13.252 1.00 96.06 289 THR A N 1
ATOM 2279 C CA . THR A 1 289 ? -9.545 -23.801 13.733 1.00 96.06 289 THR A CA 1
ATOM 2280 C C . THR A 1 289 ? -9.557 -23.689 15.261 1.00 96.06 289 THR A C 1
ATOM 2282 O O . THR A 1 289 ? -9.742 -22.606 15.809 1.00 96.06 289 THR A O 1
ATOM 2285 N N . LYS A 1 290 ? -9.354 -24.794 15.997 1.00 94.06 290 LYS A N 1
ATOM 2286 C CA . LYS A 1 290 ? -9.401 -24.799 17.477 1.00 94.06 290 LYS A CA 1
ATOM 2287 C C . LYS A 1 290 ? -8.409 -23.825 18.122 1.00 94.06 290 LYS A C 1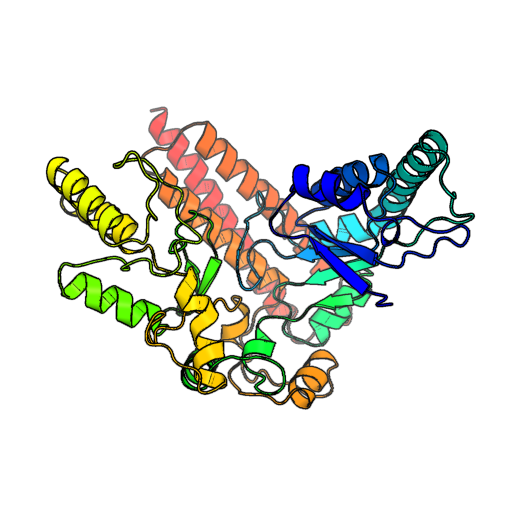
ATOM 2289 O O . LYS A 1 290 ? -8.691 -23.303 19.196 1.00 94.06 290 LYS A O 1
ATOM 2294 N N . VAL A 1 291 ? -7.247 -23.611 17.499 1.00 92.88 291 VAL A N 1
ATOM 2295 C CA . VAL A 1 291 ? -6.190 -22.735 18.028 1.00 92.88 291 VAL A CA 1
ATOM 2296 C C . VAL A 1 291 ? -6.414 -21.283 17.604 1.00 92.88 291 VAL A C 1
ATOM 2298 O O . VAL A 1 291 ? -6.228 -20.370 18.405 1.00 92.88 291 VAL A O 1
ATOM 2301 N N . GLU A 1 292 ? -6.794 -21.061 16.350 1.00 93.75 292 GLU A N 1
ATOM 2302 C CA . GLU A 1 292 ? -6.973 -19.745 15.735 1.00 93.75 292 GLU A CA 1
ATOM 2303 C C . GLU A 1 292 ? -8.305 -19.079 16.111 1.00 93.75 292 GLU A C 1
ATOM 2305 O O . GLU A 1 292 ? -8.379 -17.849 16.197 1.00 93.75 292 GLU A O 1
ATOM 2310 N N . GLY A 1 293 ? -9.336 -19.890 16.353 1.00 94.31 293 GLY A N 1
ATOM 2311 C CA . GLY A 1 293 ? -10.736 -19.477 16.370 1.00 94.31 293 GLY A CA 1
ATOM 2312 C C . GLY A 1 293 ? -11.314 -19.335 14.958 1.00 94.31 293 GLY A C 1
ATOM 2313 O O . GLY A 1 293 ? -10.608 -19.447 13.958 1.00 94.31 293 GLY A O 1
ATOM 2314 N N . SER A 1 294 ? -12.616 -19.064 14.870 1.00 94.56 294 SER A N 1
ATOM 2315 C CA . SER A 1 294 ? -13.335 -18.850 13.604 1.00 94.56 294 SER A CA 1
ATOM 2316 C C . SER A 1 294 ? -13.383 -17.384 13.154 1.00 94.56 294 SER A C 1
ATOM 2318 O O . SER A 1 294 ? -13.914 -17.093 12.085 1.00 94.56 294 SER A O 1
ATOM 2320 N N . GLY A 1 295 ? -12.854 -16.452 13.954 1.00 96.25 295 GLY A N 1
ATOM 2321 C CA . GLY A 1 295 ? -12.823 -15.031 13.618 1.00 96.25 295 GLY A CA 1
ATOM 2322 C C . GLY A 1 295 ? -11.875 -14.737 12.452 1.00 96.25 295 GLY A C 1
ATOM 2323 O O . GLY A 1 295 ? -10.707 -15.134 12.480 1.00 96.25 295 GLY A O 1
ATOM 2324 N N . VAL A 1 296 ? -12.373 -14.007 11.456 1.00 97.75 296 VAL A N 1
ATOM 2325 C CA . VAL A 1 296 ? -11.667 -13.608 10.235 1.00 97.75 296 VAL A CA 1
ATOM 2326 C C . VAL A 1 296 ? -11.550 -12.092 10.196 1.00 97.75 296 VAL A C 1
ATOM 2328 O O . VAL A 1 296 ? -12.540 -11.378 10.348 1.00 97.75 296 VAL A O 1
ATOM 2331 N N . SER A 1 297 ? -10.333 -11.612 9.965 1.00 96.81 297 SER A N 1
ATOM 2332 C CA . SER A 1 297 ? -10.043 -10.227 9.599 1.00 96.81 297 SER A CA 1
ATOM 2333 C C . SER A 1 297 ? -9.740 -10.172 8.109 1.00 96.81 297 SER A C 1
ATOM 2335 O O . SER A 1 297 ? -9.112 -11.083 7.570 1.00 96.81 297 SER A O 1
ATOM 2337 N N . ILE A 1 298 ? -10.129 -9.088 7.445 1.00 96.94 298 ILE A N 1
ATOM 2338 C CA . ILE A 1 298 ? -9.812 -8.879 6.034 1.00 96.94 298 ILE A CA 1
ATOM 2339 C C . ILE A 1 298 ? -9.483 -7.417 5.764 1.00 96.94 298 ILE A C 1
ATOM 2341 O O . ILE A 1 298 ? -10.042 -6.520 6.396 1.00 96.94 298 ILE A O 1
ATOM 2345 N N . CYS A 1 299 ? -8.564 -7.196 4.825 1.00 96.38 299 CYS A N 1
ATOM 2346 C CA . CYS A 1 299 ? -7.984 -5.890 4.546 1.00 96.38 299 CYS A CA 1
ATOM 2347 C C . CYS A 1 299 ? -8.181 -5.418 3.090 1.00 96.38 299 CYS A C 1
ATOM 2349 O O . CYS A 1 299 ? -7.203 -5.189 2.369 1.00 96.38 299 CYS A O 1
ATOM 2351 N N . PRO A 1 300 ? -9.436 -5.299 2.609 1.00 97.38 300 PRO A N 1
ATOM 2352 C CA . PRO A 1 300 ? -9.711 -4.769 1.276 1.00 97.38 300 PRO A CA 1
ATOM 2353 C C . PRO A 1 300 ? -9.295 -3.296 1.182 1.00 97.38 300 PRO A C 1
ATOM 2355 O O . PRO A 1 300 ? -9.374 -2.555 2.156 1.00 97.38 300 PRO A O 1
ATOM 2358 N N . GLY A 1 301 ? -8.877 -2.851 -0.002 1.00 96.31 301 GLY A N 1
ATOM 2359 C CA . GLY A 1 301 ? -8.684 -1.421 -0.257 1.00 96.31 301 GLY A CA 1
ATOM 2360 C C . GLY A 1 301 ? -10.016 -0.667 -0.388 1.00 96.31 301 GLY A C 1
ATOM 2361 O O . GLY A 1 301 ? -11.047 -1.300 -0.636 1.00 96.31 301 GLY A O 1
ATOM 2362 N N . PRO A 1 302 ? -10.003 0.678 -0.329 1.00 96.12 302 PRO A N 1
ATOM 2363 C CA . PRO A 1 302 ? -11.218 1.507 -0.351 1.00 96.12 302 PRO A CA 1
ATOM 2364 C C . PRO A 1 302 ? -12.114 1.283 -1.576 1.00 96.12 302 PRO A C 1
ATOM 2366 O O . PRO A 1 302 ? -13.331 1.422 -1.508 1.00 96.12 302 PRO A O 1
ATOM 2369 N N . ASN A 1 303 ? -11.523 0.877 -2.703 1.00 94.50 303 ASN A N 1
ATOM 2370 C CA . ASN A 1 303 ? -12.255 0.623 -3.941 1.00 94.50 303 ASN A CA 1
ATOM 2371 C C . ASN A 1 303 ? -13.243 -0.565 -3.851 1.00 94.50 303 ASN A C 1
ATOM 2373 O O . ASN A 1 303 ? -14.096 -0.699 -4.723 1.00 94.50 303 ASN A O 1
ATOM 2377 N N . MET A 1 304 ? -13.167 -1.415 -2.814 1.00 97.69 304 MET A N 1
ATOM 2378 C CA . MET A 1 304 ? 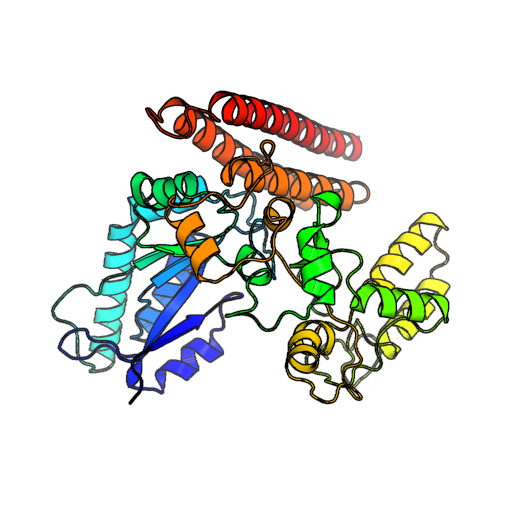-14.117 -2.524 -2.610 1.00 97.69 304 MET A CA 1
ATOM 2379 C C . MET A 1 304 ? -15.574 -2.050 -2.527 1.00 97.69 304 MET A C 1
ATOM 2381 O O . MET A 1 304 ? -16.452 -2.772 -2.984 1.00 97.69 304 MET A O 1
ATOM 2385 N N . ALA A 1 305 ? -15.828 -0.822 -2.057 1.00 97.31 305 ALA A N 1
ATOM 2386 C CA . ALA A 1 305 ? -17.175 -0.248 -1.932 1.00 97.31 305 ALA A CA 1
ATOM 2387 C C . ALA A 1 305 ? -17.985 -0.223 -3.246 1.00 97.31 305 ALA A C 1
ATOM 2389 O O . ALA A 1 305 ? -19.199 -0.001 -3.246 1.00 97.31 305 ALA A O 1
ATOM 2390 N N . TYR A 1 306 ? -17.304 -0.405 -4.379 1.00 97.06 306 TYR A N 1
ATOM 2391 C CA . TYR A 1 306 ? -17.878 -0.350 -5.717 1.00 97.06 306 TYR A CA 1
ATOM 2392 C C . TYR A 1 306 ? -18.012 -1.721 -6.387 1.00 97.06 306 TYR A C 1
ATOM 2394 O O . TYR A 1 306 ? -18.667 -1.822 -7.424 1.00 97.06 306 TYR A O 1
ATOM 2402 N N . PHE A 1 307 ? -17.447 -2.779 -5.798 1.00 97.19 307 PHE A N 1
ATOM 2403 C CA . PHE A 1 307 ? -17.559 -4.146 -6.304 1.00 97.19 307 PHE A CA 1
ATOM 2404 C C . PHE A 1 307 ? -18.580 -4.930 -5.479 1.00 97.19 307 PHE A C 1
ATOM 2406 O O . PHE A 1 307 ? -18.303 -5.380 -4.373 1.00 97.19 307 PHE A O 1
ATOM 2413 N N . SER A 1 308 ? -19.770 -5.122 -6.041 1.00 95.19 308 SER A N 1
ATOM 2414 C CA . SER A 1 308 ? -20.922 -5.705 -5.340 1.00 95.19 308 SER A CA 1
ATOM 2415 C C . SER A 1 308 ? -21.249 -7.144 -5.747 1.00 95.19 308 SER A C 1
ATOM 2417 O O . SER A 1 308 ? -22.301 -7.674 -5.389 1.00 95.19 308 SER A O 1
ATOM 2419 N N . LYS A 1 309 ? -20.368 -7.796 -6.514 1.00 95.12 309 LYS A N 1
ATOM 2420 C CA . LYS A 1 309 ? -20.626 -9.108 -7.116 1.00 95.12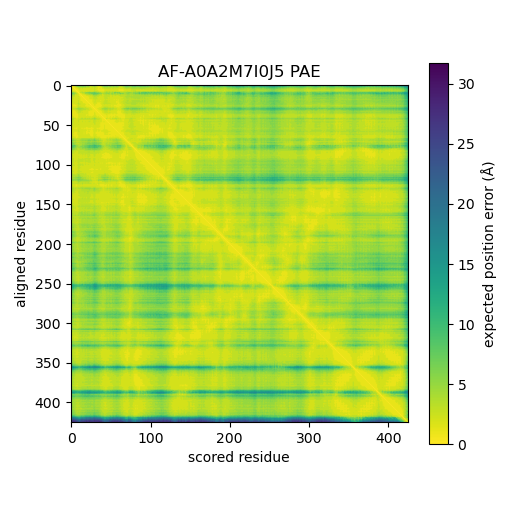 309 LYS A CA 1
ATOM 2421 C C . LYS A 1 309 ? -19.450 -10.065 -6.913 1.00 95.12 309 LYS A C 1
ATOM 2423 O O . LYS A 1 309 ? -18.299 -9.687 -7.110 1.00 95.12 309 LYS A O 1
ATOM 2428 N N . ILE A 1 310 ? -19.759 -11.319 -6.574 1.00 97.81 310 ILE A N 1
ATOM 2429 C CA . ILE A 1 310 ? -18.810 -12.440 -6.653 1.00 97.81 310 ILE A CA 1
ATOM 2430 C C . ILE A 1 310 ? -18.574 -12.767 -8.131 1.00 97.81 310 ILE A C 1
ATOM 2432 O O . ILE A 1 310 ? -19.531 -12.936 -8.888 1.00 97.81 310 ILE A O 1
ATOM 2436 N N . MET A 1 311 ? -17.310 -12.841 -8.534 1.00 97.56 311 MET A N 1
ATOM 2437 C CA . MET A 1 311 ? -16.896 -12.944 -9.934 1.00 97.56 311 MET A CA 1
ATOM 2438 C C . MET A 1 311 ? -16.059 -14.200 -10.175 1.00 97.56 311 MET A C 1
ATOM 2440 O O . MET A 1 311 ? -15.309 -14.637 -9.308 1.00 97.56 311 MET A O 1
ATOM 2444 N N . SER A 1 312 ? -16.128 -14.740 -11.385 1.00 98.44 312 SER A N 1
ATOM 2445 C CA . SER A 1 312 ? -15.127 -15.677 -11.912 1.00 98.44 312 SER A CA 1
ATOM 2446 C C . SER A 1 312 ? -13.824 -14.955 -12.279 1.00 98.44 312 SER A C 1
ATOM 2448 O O . SER A 1 312 ? -13.809 -13.733 -12.483 1.00 98.44 312 SER A O 1
ATOM 2450 N N . LEU A 1 313 ? -12.722 -15.700 -12.443 1.00 98.56 313 LEU A N 1
ATOM 2451 C CA . LEU A 1 313 ? -11.467 -15.141 -12.961 1.00 98.56 313 LEU A CA 1
ATOM 2452 C C . LEU A 1 313 ? -11.674 -14.535 -14.352 1.00 98.56 313 LEU A C 1
ATOM 2454 O O . LEU A 1 313 ? -11.099 -13.493 -14.675 1.00 98.56 313 LEU A O 1
ATOM 2458 N N . LYS A 1 314 ? -12.529 -15.162 -15.167 1.00 98.44 314 LYS A N 1
ATOM 2459 C CA . LYS A 1 314 ? -12.883 -14.659 -16.494 1.00 98.44 314 LYS A CA 1
ATOM 2460 C C . LYS A 1 314 ? -13.564 -13.293 -16.411 1.00 98.44 314 LYS A C 1
ATOM 2462 O O . LYS A 1 314 ? -13.147 -12.386 -17.120 1.00 98.44 314 LYS A O 1
ATOM 2467 N N . GLU A 1 315 ? -14.569 -13.129 -15.552 1.00 98.44 315 GLU A N 1
ATOM 2468 C CA . GLU A 1 315 ? -15.308 -11.864 -15.425 1.00 98.44 315 GLU A CA 1
ATOM 2469 C C . GLU A 1 315 ? -14.414 -10.710 -14.966 1.00 98.44 315 GLU A C 1
ATOM 2471 O O . GLU A 1 315 ? -14.459 -9.643 -15.576 1.00 98.44 315 GLU A O 1
ATOM 2476 N N . ILE A 1 316 ? -13.561 -10.910 -13.950 1.00 98.06 316 ILE A N 1
ATOM 2477 C CA . ILE A 1 316 ? -12.641 -9.843 -13.522 1.00 98.06 316 ILE A CA 1
ATOM 2478 C C . ILE A 1 316 ? -11.591 -9.538 -14.599 1.00 98.06 316 ILE A C 1
ATOM 2480 O O . ILE A 1 316 ? -11.220 -8.385 -14.794 1.00 98.06 316 ILE A O 1
ATOM 2484 N N . THR A 1 317 ? -11.144 -10.544 -15.354 1.00 98.31 317 THR A N 1
ATOM 2485 C CA . THR A 1 317 ? -10.209 -10.343 -16.471 1.00 98.31 317 THR A CA 1
ATOM 2486 C C . THR A 1 317 ? -10.876 -9.564 -17.605 1.00 98.31 317 THR A C 1
ATOM 2488 O O . THR A 1 317 ? -10.286 -8.638 -18.157 1.00 98.31 317 THR A O 1
ATOM 2491 N N . ASP A 1 318 ? -12.120 -9.898 -17.940 1.00 98.50 318 ASP A N 1
ATOM 2492 C CA . ASP A 1 318 ? -12.915 -9.166 -18.926 1.00 98.50 318 ASP A CA 1
ATOM 2493 C C . ASP A 1 318 ? -13.185 -7.727 -18.473 1.00 98.50 318 ASP A C 1
ATOM 2495 O O . ASP A 1 318 ? -13.127 -6.823 -19.303 1.00 98.50 318 ASP A O 1
ATOM 2499 N N . HIS A 1 319 ? -13.377 -7.496 -17.171 1.00 98.25 319 HIS A N 1
ATOM 2500 C CA . HIS A 1 319 ? -13.482 -6.158 -16.584 1.00 98.25 319 HIS A CA 1
ATOM 2501 C C . HIS A 1 319 ? -12.212 -5.328 -16.744 1.00 98.25 319 HIS A C 1
ATOM 2503 O O . HIS A 1 319 ? -12.264 -4.198 -17.220 1.00 98.25 319 HIS A O 1
ATOM 2509 N N . ILE A 1 320 ? -11.058 -5.899 -16.395 1.00 98.19 320 ILE A N 1
ATOM 2510 C CA . ILE A 1 320 ? -9.757 -5.220 -16.494 1.00 98.19 320 ILE A CA 1
ATOM 2511 C C . ILE A 1 320 ? -9.467 -4.783 -17.935 1.00 98.19 320 ILE A C 1
ATOM 2513 O O . ILE A 1 320 ? -8.936 -3.697 -18.152 1.00 98.19 320 ILE A O 1
ATOM 2517 N N . TYR A 1 321 ? -9.834 -5.614 -18.911 1.00 97.62 321 TYR A N 1
ATOM 2518 C CA . TYR A 1 321 ? -9.567 -5.376 -20.331 1.00 97.62 321 TYR A CA 1
ATOM 2519 C C . TYR A 1 321 ? -10.769 -4.815 -21.109 1.00 97.62 321 TYR A C 1
ATOM 2521 O O . TYR A 1 321 ? -10.775 -4.865 -22.339 1.00 97.62 321 TYR A O 1
ATOM 2529 N N . GLY A 1 322 ? -11.795 -4.306 -20.420 1.00 97.44 322 GLY A N 1
ATOM 2530 C CA . GLY A 1 322 ? -12.904 -3.565 -21.034 1.00 97.44 322 GLY A CA 1
ATOM 2531 C C . GLY A 1 322 ? -13.880 -4.394 -21.876 1.00 97.44 322 GLY A C 1
ATOM 2532 O O . GLY A 1 322 ? -14.650 -3.830 -22.646 1.00 97.44 322 GLY A O 1
ATOM 2533 N N . ARG A 1 323 ? -13.872 -5.725 -21.747 1.00 98.19 323 ARG A N 1
ATOM 2534 C CA . ARG A 1 323 ? -14.836 -6.634 -22.403 1.00 98.19 323 ARG A CA 1
ATOM 2535 C C . ARG A 1 323 ? -16.132 -6.804 -21.608 1.00 98.19 323 ARG A C 1
ATOM 2537 O O . ARG A 1 323 ? -17.127 -7.276 -22.149 1.00 98.19 323 ARG A O 1
ATOM 2544 N N . LEU A 1 324 ? -16.107 -6.448 -20.328 1.00 96.75 324 LEU A N 1
ATOM 2545 C CA . LEU A 1 324 ? -17.231 -6.470 -19.396 1.00 96.75 324 LEU A CA 1
ATOM 2546 C C . LEU A 1 324 ? -17.092 -5.271 -18.451 1.00 96.75 324 LEU A C 1
ATOM 2548 O O . LEU A 1 324 ? -15.988 -4.782 -18.246 1.00 96.75 324 LEU A O 1
ATOM 2552 N N . ASN A 1 325 ? -18.185 -4.820 -17.843 1.00 95.69 325 ASN A N 1
ATOM 2553 C CA . ASN A 1 325 ? -18.122 -3.970 -16.658 1.00 95.69 325 ASN A CA 1
ATOM 2554 C C . ASN A 1 325 ? -18.856 -4.672 -15.510 1.00 95.69 325 ASN A C 1
ATOM 2556 O O . ASN A 1 325 ? -20.050 -4.952 -15.617 1.00 95.69 325 ASN A O 1
ATOM 2560 N N . VAL A 1 326 ? -18.137 -4.987 -14.433 1.00 95.88 326 VAL A N 1
ATOM 2561 C CA . VAL A 1 326 ? -18.699 -5.652 -13.240 1.00 95.88 326 VAL A CA 1
ATOM 2562 C C . VAL A 1 326 ? -19.173 -4.661 -12.176 1.00 95.88 326 VAL A C 1
ATOM 2564 O O . VAL A 1 326 ? -19.831 -5.061 -11.218 1.00 95.88 326 VAL A O 1
ATOM 2567 N N . ILE A 1 327 ? -18.848 -3.375 -12.332 1.00 95.38 327 ILE A N 1
ATOM 2568 C CA . ILE A 1 327 ? -19.267 -2.301 -11.432 1.00 95.38 327 ILE A CA 1
ATOM 2569 C C . ILE A 1 327 ? -20.605 -1.756 -11.931 1.00 95.38 327 ILE A C 1
ATOM 2571 O O . ILE A 1 327 ? -20.683 -1.134 -12.988 1.00 95.38 327 ILE A O 1
ATOM 2575 N N . THR A 1 328 ? -21.664 -1.962 -11.150 1.00 91.94 328 THR A N 1
ATOM 2576 C CA . THR A 1 328 ? -23.008 -1.439 -11.457 1.00 91.94 328 THR A CA 1
ATOM 2577 C C . THR A 1 328 ? -23.247 -0.037 -10.898 1.00 91.94 328 THR A C 1
ATOM 2579 O O . THR A 1 328 ? -24.215 0.620 -11.269 1.00 91.94 328 THR A O 1
ATOM 2582 N N . ARG A 1 329 ? -22.396 0.415 -9.969 1.00 91.25 329 ARG A N 1
ATOM 2583 C CA . ARG A 1 329 ? -22.464 1.746 -9.359 1.00 91.25 329 ARG A CA 1
ATOM 2584 C C . ARG A 1 329 ? -21.947 2.812 -10.325 1.00 91.25 329 ARG A C 1
ATOM 2586 O O . ARG A 1 329 ? -20.868 2.665 -10.890 1.00 91.25 329 ARG A O 1
ATOM 2593 N N . THR A 1 330 ? -22.692 3.902 -10.470 1.00 90.69 330 THR A N 1
ATOM 2594 C CA . THR A 1 330 ? -22.353 5.033 -11.356 1.00 90.69 330 THR A CA 1
ATOM 2595 C C . THR A 1 330 ? -21.722 6.210 -10.617 1.00 90.69 330 THR A C 1
ATOM 2597 O O . THR A 1 330 ? -21.331 7.192 -11.236 1.00 90.69 330 THR A O 1
ATOM 2600 N N . ASP A 1 331 ? -21.644 6.132 -9.293 1.00 93.19 331 ASP A N 1
ATOM 2601 C CA . ASP A 1 331 ? -21.141 7.175 -8.401 1.00 93.19 331 ASP A CA 1
ATOM 2602 C C . ASP A 1 331 ? -19.691 6.933 -7.956 1.00 93.19 331 ASP A C 1
ATOM 2604 O O . ASP A 1 331 ? -19.186 7.623 -7.073 1.00 93.19 331 ASP A O 1
ATOM 2608 N N . ARG A 1 332 ? -19.002 5.958 -8.565 1.00 95.31 332 ARG A N 1
ATOM 2609 C CA . ARG A 1 332 ? -17.589 5.707 -8.290 1.00 95.31 332 ARG A CA 1
ATOM 2610 C C . ARG A 1 332 ? -16.735 6.891 -8.774 1.00 95.31 332 ARG A C 1
ATOM 2612 O O . ARG A 1 332 ? -16.726 7.159 -9.975 1.00 95.31 332 ARG A O 1
ATOM 2619 N N . PRO A 1 333 ? -15.945 7.539 -7.899 1.00 96.00 333 PRO A N 1
ATOM 2620 C CA . PRO A 1 333 ? -15.003 8.569 -8.313 1.00 96.00 333 PRO A CA 1
ATOM 2621 C C . PRO A 1 333 ? -13.832 7.967 -9.099 1.00 96.00 333 PRO A C 1
ATOM 2623 O O . PRO A 1 333 ? -13.469 6.802 -8.920 1.00 96.00 333 PRO A O 1
ATOM 2626 N N . ASN A 1 334 ? -13.192 8.788 -9.931 1.00 97.38 334 ASN A N 1
ATOM 2627 C CA . ASN A 1 334 ? -11.919 8.439 -10.562 1.00 97.38 334 ASN A CA 1
ATOM 2628 C C . ASN A 1 334 ? -10.863 8.066 -9.500 1.00 97.38 334 ASN A C 1
ATOM 2630 O O . ASN A 1 334 ? -10.829 8.662 -8.421 1.00 97.38 334 ASN A O 1
ATOM 2634 N N . MET A 1 335 ? -9.982 7.110 -9.804 1.00 97.62 335 MET A N 1
ATOM 2635 C CA . MET A 1 335 ? -8.984 6.591 -8.859 1.00 97.62 335 MET A CA 1
ATOM 2636 C C . MET A 1 335 ? -8.097 7.666 -8.205 1.00 97.62 335 MET A C 1
ATOM 2638 O O . MET A 1 335 ? -7.792 7.544 -7.017 1.00 97.62 335 MET A O 1
ATOM 2642 N N . PHE A 1 336 ? -7.715 8.719 -8.938 1.00 98.06 336 PHE A N 1
ATOM 2643 C CA . PHE A 1 336 ? -6.895 9.821 -8.423 1.00 98.06 336 PHE A CA 1
ATOM 2644 C C . PHE A 1 336 ? -7.691 10.743 -7.512 1.00 98.06 336 PHE A C 1
ATOM 2646 O O . PHE A 1 336 ? -7.223 11.124 -6.444 1.00 98.06 336 PHE A O 1
ATOM 2653 N N . ILE A 1 337 ? -8.935 11.030 -7.886 1.00 98.00 337 ILE A N 1
ATOM 2654 C CA . ILE A 1 337 ? -9.853 11.794 -7.044 1.00 98.00 337 ILE A CA 1
ATOM 2655 C C . ILE A 1 337 ? -10.170 11.021 -5.759 1.00 98.00 337 ILE A C 1
ATOM 2657 O O . ILE A 1 337 ? -10.208 11.608 -4.678 1.00 98.00 337 ILE A O 1
ATOM 2661 N N . LYS A 1 338 ? -10.350 9.695 -5.840 1.00 97.75 338 LYS A N 1
ATOM 2662 C CA . LYS A 1 338 ? -10.554 8.856 -4.653 1.00 97.75 338 LYS A CA 1
ATOM 2663 C C . LYS A 1 338 ? -9.341 8.894 -3.731 1.00 97.75 338 LYS A C 1
ATOM 2665 O O . LYS A 1 338 ? -9.521 9.053 -2.528 1.00 97.75 338 LYS A O 1
ATOM 2670 N N . GLU A 1 339 ? -8.132 8.765 -4.280 1.00 97.50 339 GLU A N 1
ATOM 2671 C CA . GLU A 1 339 ? -6.896 8.900 -3.505 1.00 97.50 339 GLU A CA 1
ATOM 2672 C C . GLU A 1 339 ? -6.821 10.268 -2.819 1.00 97.50 339 GLU A C 1
ATOM 2674 O O . GLU A 1 339 ? -6.626 10.323 -1.607 1.00 97.50 339 GLU A O 1
ATOM 2679 N N . LEU A 1 340 ? -7.053 11.356 -3.555 1.00 98.25 340 LEU A N 1
ATOM 2680 C CA . LEU A 1 340 ? -7.038 12.710 -3.007 1.00 98.25 340 LEU A CA 1
ATOM 2681 C C . LEU A 1 340 ? -8.034 12.878 -1.850 1.00 98.25 340 LEU A C 1
ATOM 2683 O O . LEU A 1 340 ? -7.663 13.397 -0.800 1.00 98.25 340 LEU A O 1
ATOM 2687 N N . LYS A 1 341 ? -9.275 12.394 -2.000 1.00 97.69 341 LYS A N 1
ATOM 2688 C CA . LYS A 1 341 ? -10.286 12.416 -0.927 1.00 97.69 341 LYS A CA 1
ATOM 2689 C C . LYS A 1 341 ? -9.790 11.685 0.331 1.00 97.69 341 LYS A C 1
ATOM 2691 O O . LYS A 1 341 ? -9.927 12.220 1.426 1.00 97.69 341 LYS A O 1
ATOM 2696 N N . ILE A 1 342 ? -9.150 10.521 0.175 1.00 96.31 342 ILE A N 1
ATOM 2697 C CA . ILE A 1 342 ? -8.575 9.755 1.297 1.00 96.31 342 ILE A CA 1
ATOM 2698 C C . ILE A 1 342 ? -7.428 10.525 1.972 1.00 96.31 342 ILE A C 1
ATOM 2700 O O . ILE A 1 342 ? -7.335 10.543 3.197 1.00 96.31 342 ILE A O 1
ATOM 2704 N N . TYR A 1 343 ? -6.557 11.180 1.201 1.00 97.62 343 TYR A N 1
ATOM 2705 C CA . TYR A 1 343 ? -5.470 11.994 1.756 1.00 97.62 343 TYR A CA 1
ATOM 2706 C C . TYR A 1 343 ? -5.978 13.237 2.499 1.00 97.62 343 TYR A C 1
ATOM 2708 O O . TYR A 1 343 ? -5.410 13.602 3.526 1.00 97.62 343 TYR A O 1
ATOM 2716 N N . LEU A 1 344 ? -7.049 13.872 2.014 1.00 98.12 344 LEU A N 1
ATOM 2717 C CA . LEU A 1 344 ? -7.683 15.005 2.693 1.00 98.12 344 LEU A CA 1
ATOM 2718 C C . LEU A 1 344 ? -8.305 14.584 4.025 1.00 98.12 344 LEU A C 1
ATOM 2720 O O . LEU A 1 344 ? -8.110 15.262 5.030 1.00 98.12 344 LEU A O 1
ATOM 2724 N N . GLU A 1 345 ? -8.995 13.442 4.052 1.00 96.50 345 GLU A N 1
ATOM 2725 C CA . GLU A 1 345 ? -9.527 12.865 5.289 1.00 96.50 345 GLU A CA 1
ATOM 2726 C C . GLU A 1 345 ? -8.399 12.496 6.263 1.00 96.50 345 GLU A C 1
ATOM 2728 O O . GLU A 1 345 ? -8.475 12.803 7.451 1.00 96.50 345 GLU A O 1
ATOM 2733 N N . PHE A 1 346 ? -7.303 11.913 5.766 1.00 95.69 346 PHE A N 1
ATOM 2734 C CA . PHE A 1 346 ? -6.124 11.625 6.583 1.00 95.69 346 PHE A CA 1
ATOM 2735 C C . PHE A 1 346 ? -5.523 12.896 7.200 1.00 95.69 346 PHE A C 1
ATOM 2737 O O . PHE A 1 346 ? -5.241 12.917 8.399 1.00 95.69 346 PHE A O 1
ATOM 2744 N N . LEU A 1 347 ? -5.354 13.959 6.405 1.00 97.19 347 LEU A N 1
ATOM 2745 C CA . LEU A 1 347 ? -4.855 15.247 6.887 1.00 97.19 347 LEU A CA 1
ATOM 2746 C C . LEU A 1 347 ? -5.791 15.846 7.941 1.00 97.19 347 LEU A C 1
ATOM 2748 O O . LEU A 1 347 ? -5.316 16.308 8.978 1.00 97.19 347 LEU A O 1
ATOM 2752 N N . LYS A 1 348 ? -7.109 15.803 7.711 1.00 97.00 348 LYS A N 1
ATOM 2753 C CA . LYS A 1 348 ? -8.096 16.307 8.672 1.00 97.00 348 LYS A CA 1
ATOM 2754 C C . LYS A 1 348 ? -8.044 15.534 9.992 1.00 97.00 348 LYS A C 1
ATOM 2756 O O . LYS A 1 348 ? -7.941 16.152 11.045 1.00 97.00 348 LYS A O 1
ATOM 2761 N N . ASN A 1 349 ? -7.995 14.205 9.938 1.00 93.75 349 ASN A N 1
ATOM 2762 C CA . ASN A 1 349 ? -7.864 13.371 11.135 1.00 93.75 349 ASN A CA 1
ATOM 2763 C C . ASN A 1 349 ? -6.561 13.662 11.900 1.00 93.75 349 ASN A C 1
ATOM 2765 O O . ASN A 1 349 ? -6.551 13.662 13.128 1.00 93.75 349 ASN A O 1
ATOM 2769 N N . LYS A 1 350 ? -5.459 13.942 11.189 1.00 93.75 350 LYS A N 1
ATOM 2770 C CA . LYS A 1 350 ? -4.187 14.344 11.810 1.00 93.75 350 LYS A CA 1
ATOM 2771 C C . LYS A 1 350 ? -4.246 15.723 12.456 1.00 93.75 350 LYS A C 1
ATOM 2773 O O . LYS A 1 350 ? -3.680 15.905 13.530 1.00 93.75 350 LYS A O 1
ATOM 2778 N N . LEU A 1 351 ? -4.926 16.675 11.825 1.00 95.25 351 LEU A N 1
ATOM 2779 C CA . LEU A 1 351 ? -5.186 17.984 12.415 1.00 95.25 351 LEU A CA 1
ATOM 2780 C C . LEU A 1 351 ? -5.988 17.845 13.713 1.00 95.25 351 LEU A C 1
ATOM 2782 O O . LEU A 1 351 ? -5.598 18.419 14.726 1.00 95.25 351 LEU A O 1
ATOM 2786 N N . ASP A 1 352 ? -7.057 17.050 13.699 1.00 93.12 352 ASP A N 1
ATOM 2787 C CA . ASP A 1 352 ? -7.900 16.839 14.877 1.00 93.12 352 ASP A CA 1
ATOM 2788 C C . ASP A 1 352 ? -7.125 16.139 16.011 1.00 93.12 352 ASP A C 1
ATOM 2790 O O . ASP A 1 352 ? -7.249 16.538 17.166 1.00 93.12 352 ASP A O 1
ATOM 2794 N N . GLU A 1 353 ? -6.242 15.183 15.691 1.00 89.56 353 GLU A N 1
ATOM 2795 C CA . GLU A 1 353 ? -5.334 14.542 16.661 1.00 89.56 353 GLU A CA 1
ATOM 2796 C C . GLU A 1 353 ? -4.376 15.542 17.331 1.00 89.56 353 GLU A C 1
ATOM 2798 O O . GLU A 1 353 ? -4.078 15.420 18.519 1.00 89.56 353 GLU A O 1
ATOM 2803 N N . PHE A 1 354 ? -3.873 16.526 16.584 1.00 91.00 354 PHE A N 1
ATOM 2804 C CA . PHE A 1 354 ? -2.928 17.515 17.109 1.00 91.00 354 PHE A CA 1
ATOM 2805 C C . PHE A 1 354 ? -3.601 18.728 17.744 1.00 91.00 354 PHE A C 1
ATOM 2807 O O . PHE A 1 354 ? -2.922 19.479 18.438 1.00 91.00 354 PHE A O 1
ATOM 2814 N N . LYS A 1 355 ? -4.909 18.917 17.552 1.00 86.94 355 LYS A N 1
ATOM 2815 C CA . LYS A 1 355 ? -5.633 20.144 17.907 1.00 86.94 355 LYS A CA 1
ATOM 2816 C C . LYS A 1 355 ? -5.477 20.555 19.371 1.00 86.94 355 LYS A C 1
ATOM 2818 O O . LYS A 1 355 ? -5.287 21.733 19.651 1.00 86.94 355 LYS A O 1
ATOM 2823 N N . GLU A 1 356 ? -5.516 19.597 20.293 1.00 81.62 356 GLU A N 1
ATOM 2824 C CA . GLU A 1 356 ? -5.408 19.865 21.735 1.00 81.62 356 GLU A CA 1
ATOM 2825 C C . GLU A 1 356 ? -3.976 20.179 22.189 1.00 81.62 356 GLU A C 1
ATOM 2827 O O . GLU A 1 356 ? -3.777 20.895 23.165 1.00 81.62 356 GLU A O 1
ATOM 2832 N N . ASN A 1 357 ? -2.972 19.663 21.475 1.00 83.75 357 ASN A N 1
ATOM 2833 C CA . ASN A 1 357 ? -1.554 19.768 21.829 1.00 83.75 357 ASN A CA 1
ATOM 2834 C C . ASN A 1 357 ? -0.717 20.200 20.612 1.00 83.75 357 ASN A C 1
ATOM 2836 O O . ASN A 1 357 ? 0.318 19.600 20.286 1.00 83.75 357 ASN A O 1
ATOM 2840 N N . MET A 1 358 ? -1.203 21.217 19.895 1.00 88.44 358 MET A N 1
ATOM 2841 C CA . MET A 1 358 ? -0.529 21.757 18.716 1.00 88.44 358 MET A CA 1
ATOM 2842 C C . MET A 1 358 ? 0.816 22.376 19.127 1.00 88.44 358 MET A C 1
ATOM 2844 O O . MET A 1 358 ? 0.970 22.895 20.231 1.00 88.44 358 MET A O 1
ATOM 2848 N N . ASN A 1 359 ? 1.818 22.238 18.260 1.00 89.19 359 ASN A N 1
ATOM 2849 C CA . ASN A 1 359 ? 3.131 22.865 18.401 1.00 89.19 359 ASN A CA 1
ATOM 2850 C C . ASN A 1 359 ? 3.722 23.145 17.010 1.00 89.19 359 ASN A C 1
ATOM 2852 O O . ASN A 1 359 ? 3.251 22.587 16.016 1.00 89.19 359 ASN A O 1
ATOM 2856 N N . ASP A 1 360 ? 4.808 23.916 16.949 1.00 91.19 360 ASP A N 1
ATOM 2857 C CA . ASP A 1 360 ? 5.464 24.325 15.696 1.00 91.19 360 ASP A CA 1
ATOM 2858 C C . ASP A 1 360 ? 5.810 23.150 14.766 1.00 91.19 360 ASP A C 1
ATOM 2860 O O . ASP A 1 360 ? 5.782 23.265 13.539 1.00 91.19 360 ASP A O 1
ATOM 2864 N N . LYS A 1 361 ? 6.160 21.985 15.330 1.00 93.06 361 LYS A N 1
ATOM 2865 C CA . LYS A 1 361 ? 6.491 20.793 14.541 1.00 93.06 361 LYS A CA 1
ATOM 2866 C C . LYS A 1 361 ? 5.236 20.164 13.935 1.00 93.06 361 LYS A C 1
ATOM 2868 O O . LYS A 1 361 ? 5.295 19.724 12.786 1.00 93.06 361 LYS A O 1
ATOM 2873 N N . HIS A 1 362 ? 4.141 20.098 14.692 1.00 94.19 362 HIS A N 1
ATOM 2874 C CA . HIS A 1 362 ? 2.844 19.621 14.211 1.00 94.19 362 HIS A CA 1
ATOM 2875 C C . HIS A 1 362 ? 2.308 20.537 13.112 1.00 94.19 362 HIS A C 1
ATOM 2877 O O . HIS A 1 362 ? 1.978 20.051 12.032 1.00 94.19 362 HIS A O 1
ATOM 2883 N N . GLU A 1 363 ? 2.324 21.851 13.337 1.00 93.75 363 GLU A N 1
ATOM 2884 C CA . GLU A 1 363 ? 1.909 22.841 12.343 1.00 93.75 363 GLU A CA 1
ATOM 2885 C C . GLU A 1 363 ? 2.726 22.708 11.058 1.00 93.75 363 GLU A C 1
ATOM 2887 O O . GLU A 1 363 ? 2.165 22.517 9.980 1.00 93.75 363 GLU A O 1
ATOM 2892 N N . LYS A 1 364 ? 4.061 22.725 11.162 1.00 95.44 364 LYS A N 1
ATOM 2893 C CA . LYS A 1 364 ? 4.941 22.605 9.994 1.00 95.44 364 LYS A CA 1
ATOM 2894 C C . LYS A 1 364 ? 4.695 21.314 9.217 1.00 95.44 364 LYS A C 1
ATOM 2896 O O . LYS A 1 364 ? 4.751 21.322 7.990 1.00 95.44 364 LYS A O 1
ATOM 2901 N N . TYR A 1 365 ? 4.446 20.205 9.911 1.00 96.44 365 TYR A N 1
ATOM 2902 C CA . TYR A 1 365 ? 4.089 18.945 9.265 1.00 96.44 365 TYR A CA 1
ATOM 2903 C C . TYR A 1 365 ? 2.772 19.066 8.487 1.00 96.44 365 TYR A C 1
ATOM 2905 O O . TYR A 1 365 ? 2.737 18.712 7.309 1.00 96.44 365 TYR A O 1
ATOM 2913 N N . LEU A 1 366 ? 1.717 19.595 9.114 1.00 97.12 366 LEU A N 1
ATOM 2914 C CA . LEU A 1 366 ? 0.395 19.734 8.500 1.00 97.12 366 LEU A CA 1
ATOM 2915 C C . LEU A 1 366 ? 0.407 20.707 7.312 1.00 97.12 366 LEU A C 1
ATOM 2917 O O . LEU A 1 366 ? -0.167 20.394 6.270 1.00 97.12 366 LEU A O 1
ATOM 2921 N N . LEU A 1 367 ? 1.097 21.846 7.432 1.00 97.19 367 LEU A N 1
ATOM 2922 C CA . LEU A 1 367 ? 1.247 22.819 6.346 1.00 97.19 367 LEU A CA 1
ATOM 2923 C C . LEU A 1 367 ? 2.037 22.239 5.173 1.00 97.19 367 LEU A C 1
ATOM 2925 O O . LEU A 1 367 ? 1.581 22.333 4.038 1.00 97.19 367 LEU A O 1
ATOM 2929 N N . ASN A 1 368 ? 3.163 21.564 5.434 1.00 98.00 368 ASN A N 1
ATOM 2930 C CA . ASN A 1 368 ? 3.925 20.892 4.379 1.00 98.00 368 ASN A CA 1
ATOM 2931 C C . ASN A 1 368 ? 3.080 19.828 3.661 1.00 98.00 368 ASN A C 1
ATOM 2933 O O . ASN A 1 368 ? 3.132 19.718 2.438 1.00 98.00 368 ASN A O 1
ATOM 2937 N N . PHE A 1 369 ? 2.295 19.049 4.410 1.00 98.12 369 PHE A N 1
ATOM 2938 C CA . PHE A 1 369 ? 1.396 18.048 3.839 1.00 98.12 369 PHE A CA 1
ATOM 2939 C C . PHE A 1 369 ? 0.320 18.703 2.963 1.00 98.12 369 PHE A C 1
ATOM 2941 O O . PHE A 1 369 ? 0.058 18.240 1.852 1.00 98.12 369 PHE A O 1
ATOM 2948 N N . ALA A 1 370 ? -0.286 19.794 3.441 1.00 98.38 370 ALA A N 1
ATOM 2949 C CA . ALA A 1 370 ? -1.284 20.555 2.698 1.00 98.38 370 ALA A CA 1
ATOM 2950 C C . ALA A 1 370 ? -0.703 21.178 1.418 1.00 98.38 370 ALA A C 1
ATOM 2952 O O . ALA A 1 370 ? -1.352 21.148 0.374 1.00 98.38 370 ALA A O 1
ATOM 2953 N N . ASP A 1 371 ? 0.523 21.696 1.472 1.00 98.38 371 ASP A N 1
ATOM 2954 C CA . ASP A 1 371 ? 1.207 22.260 0.308 1.00 98.38 371 ASP A CA 1
ATOM 2955 C C . ASP A 1 371 ? 1.544 21.173 -0.724 1.00 98.38 371 ASP A C 1
ATOM 2957 O O . ASP A 1 371 ? 1.263 21.351 -1.908 1.00 98.38 371 ASP A O 1
ATOM 2961 N N . ASN A 1 372 ? 2.022 20.001 -0.295 1.00 98.25 372 ASN A N 1
ATOM 2962 C CA . ASN A 1 372 ? 2.243 18.866 -1.201 1.00 98.25 372 ASN A CA 1
ATOM 2963 C C . ASN A 1 372 ? 0.937 18.383 -1.858 1.00 98.25 372 ASN A C 1
ATOM 2965 O O . ASN A 1 372 ? 0.920 18.092 -3.057 1.00 98.25 372 ASN A O 1
ATOM 2969 N N . LEU A 1 373 ? -0.175 18.351 -1.110 1.00 98.44 373 LEU A N 1
ATOM 2970 C CA . LEU A 1 373 ? -1.490 18.049 -1.679 1.00 98.44 373 LEU A CA 1
ATOM 2971 C C . LEU A 1 373 ? -1.924 19.098 -2.702 1.00 98.44 373 LEU A C 1
ATOM 2973 O O . LEU A 1 373 ? -2.473 18.740 -3.742 1.00 98.44 373 LEU A O 1
ATOM 2977 N N . LYS A 1 374 ? -1.678 20.381 -2.423 1.00 98.50 374 LYS A N 1
ATOM 2978 C CA . LYS A 1 374 ? -1.992 21.479 -3.341 1.00 98.50 374 LYS A CA 1
ATOM 2979 C C . LYS A 1 374 ? -1.237 21.326 -4.661 1.00 98.50 374 LYS A C 1
ATOM 2981 O O . LYS A 1 374 ? -1.854 21.462 -5.712 1.00 98.50 374 LYS A O 1
ATOM 2986 N N . GLU A 1 375 ? 0.049 20.986 -4.621 1.00 98.38 375 GLU A N 1
ATOM 2987 C CA . GLU A 1 375 ? 0.826 20.696 -5.834 1.00 98.38 375 GLU A CA 1
ATOM 2988 C C . GLU A 1 375 ? 0.253 19.498 -6.606 1.00 98.38 375 GLU A C 1
ATOM 2990 O O . GLU A 1 375 ? 0.116 19.546 -7.829 1.00 98.38 375 GLU A O 1
ATOM 2995 N N . GLY A 1 376 ? -0.175 18.447 -5.899 1.00 98.31 376 GLY A N 1
ATOM 2996 C CA . GLY A 1 376 ? -0.873 17.316 -6.511 1.00 98.31 376 GLY A CA 1
ATOM 2997 C C . GLY A 1 376 ? -2.212 17.693 -7.160 1.00 98.31 376 GLY A C 1
ATOM 2998 O O . GLY A 1 376 ? -2.517 17.216 -8.252 1.00 98.31 376 GLY A O 1
ATOM 2999 N N . ILE A 1 377 ? -2.990 18.576 -6.527 1.00 98.56 377 ILE A N 1
ATOM 3000 C CA . ILE A 1 377 ? -4.245 19.117 -7.075 1.00 98.56 377 ILE A CA 1
ATOM 3001 C C . ILE A 1 377 ? -3.975 19.938 -8.334 1.00 98.56 377 ILE A C 1
ATOM 3003 O O . ILE A 1 377 ? -4.663 19.731 -9.328 1.00 98.56 377 ILE A O 1
ATOM 3007 N N . ASN A 1 378 ? -2.975 20.824 -8.316 1.00 98.31 378 ASN A N 1
ATOM 3008 C CA . ASN A 1 378 ? -2.597 21.623 -9.486 1.00 98.31 378 ASN A CA 1
ATOM 3009 C C . ASN A 1 378 ? -2.203 20.715 -10.658 1.00 98.31 378 ASN A C 1
ATOM 3011 O O . ASN A 1 378 ? -2.682 20.894 -11.773 1.00 98.31 378 ASN A O 1
ATOM 3015 N N . TYR A 1 379 ? -1.400 19.682 -10.386 1.00 98.50 379 TYR A N 1
ATOM 3016 C CA . TYR A 1 379 ? -1.047 18.683 -11.388 1.00 98.50 379 TYR A CA 1
ATOM 3017 C C . TYR A 1 379 ? -2.285 17.977 -11.968 1.00 98.50 379 TYR A C 1
ATOM 3019 O O . TYR A 1 379 ? -2.356 17.756 -13.176 1.00 98.50 379 TYR A O 1
ATOM 3027 N N . TYR A 1 380 ? -3.269 17.614 -11.136 1.00 98.25 380 TYR A N 1
ATOM 3028 C CA . TYR A 1 380 ? -4.515 17.010 -11.616 1.00 98.25 380 TYR A CA 1
ATOM 3029 C C . TYR A 1 380 ? -5.374 17.975 -12.431 1.00 98.25 380 TYR A C 1
ATOM 3031 O O . TYR A 1 380 ? -5.953 17.548 -13.430 1.00 98.25 380 TYR A O 1
ATOM 3039 N N . ASP A 1 381 ? -5.433 19.248 -12.051 1.00 96.50 381 ASP A N 1
ATOM 3040 C CA . ASP A 1 381 ? -6.173 20.277 -12.784 1.00 96.50 381 ASP A CA 1
ATOM 3041 C C . ASP A 1 381 ? -5.611 20.440 -14.203 1.00 96.50 381 ASP A C 1
ATOM 3043 O O . ASP A 1 381 ? -6.344 20.322 -15.191 1.00 96.50 381 ASP A O 1
ATOM 3047 N N . ASP A 1 382 ? -4.286 20.565 -14.311 1.00 96.81 382 ASP A N 1
ATOM 3048 C CA . ASP A 1 382 ? -3.576 20.620 -15.589 1.00 96.81 382 ASP A CA 1
ATOM 3049 C C . ASP A 1 382 ? -3.784 19.341 -16.408 1.00 96.81 382 ASP A C 1
ATOM 3051 O O . ASP A 1 382 ? -4.108 19.396 -17.600 1.00 96.81 382 ASP A O 1
ATOM 3055 N N . LEU A 1 383 ? -3.640 18.175 -15.771 1.00 96.81 383 LEU A N 1
ATOM 3056 C CA . LEU A 1 383 ? -3.802 16.873 -16.410 1.00 96.81 383 LEU A CA 1
ATOM 3057 C C . LEU A 1 383 ? -5.196 16.728 -17.029 1.00 96.81 383 LEU A C 1
ATOM 3059 O O . LEU A 1 383 ? -5.314 16.467 -18.227 1.00 96.81 383 LEU A O 1
ATOM 3063 N N . PHE A 1 384 ? -6.259 16.896 -16.242 1.00 95.19 384 PHE A N 1
ATOM 3064 C CA . PHE A 1 384 ? -7.625 16.697 -16.727 1.00 95.19 384 PHE A CA 1
ATOM 3065 C C . PHE A 1 384 ? -8.067 17.797 -17.697 1.00 95.19 384 PHE A C 1
ATOM 3067 O O . PHE A 1 384 ? -8.851 17.516 -18.608 1.00 95.19 384 PHE A O 1
ATOM 3074 N N . SER A 1 385 ? -7.519 19.007 -17.590 1.00 90.81 385 SER A N 1
ATOM 3075 C CA . SER A 1 385 ? -7.750 20.074 -18.570 1.00 90.81 385 SER A CA 1
ATOM 3076 C C . SER A 1 385 ? -7.149 19.746 -19.940 1.00 90.81 385 SER A C 1
ATOM 3078 O O . SER A 1 385 ? -7.774 20.011 -20.970 1.00 90.81 385 SER A O 1
ATOM 3080 N N . GLN A 1 386 ? -5.966 19.126 -19.972 1.00 89.69 386 GLN A N 1
ATOM 3081 C CA . GLN A 1 386 ? -5.251 18.796 -21.211 1.00 89.69 386 GLN A CA 1
ATOM 3082 C C . GLN A 1 386 ? -5.679 17.466 -21.847 1.00 89.69 386 GLN A C 1
ATOM 3084 O O . GLN A 1 386 ? -5.460 17.267 -23.046 1.00 89.69 386 GLN A O 1
ATOM 3089 N N . LEU A 1 387 ? -6.282 16.552 -21.080 1.00 88.50 387 LEU A N 1
ATOM 3090 C CA . LEU A 1 387 ? -6.746 15.266 -21.599 1.00 88.50 387 LEU A CA 1
ATOM 3091 C C . LEU A 1 387 ? -7.890 15.454 -22.602 1.00 88.50 387 LEU A C 1
ATOM 3093 O O . LEU A 1 387 ? -8.963 15.950 -22.255 1.00 88.50 387 LEU A O 1
ATOM 3097 N N . LYS A 1 388 ? -7.653 15.031 -23.845 1.00 84.00 388 LYS A N 1
ATOM 3098 C CA . LYS A 1 388 ? -8.661 14.919 -24.905 1.00 84.00 388 LYS A CA 1
ATOM 3099 C C . LYS A 1 388 ? -9.045 13.456 -25.085 1.00 84.00 388 LYS A C 1
ATOM 3101 O O . LYS A 1 388 ? -8.166 12.596 -25.016 1.00 84.00 388 LYS A O 1
ATOM 3106 N N . ASP A 1 389 ? -10.323 13.194 -25.334 1.00 85.00 389 ASP A N 1
ATOM 3107 C CA . ASP A 1 389 ? -10.857 11.883 -25.719 1.00 85.00 389 ASP A CA 1
ATOM 3108 C C . ASP A 1 389 ? -10.629 10.783 -24.659 1.00 85.00 389 ASP A C 1
ATOM 3110 O O . ASP A 1 389 ? -10.590 9.589 -24.966 1.00 85.00 389 ASP A O 1
ATOM 3114 N N . LYS A 1 390 ? -10.442 11.181 -23.395 1.00 89.50 390 LYS A N 1
ATOM 3115 C CA . LYS A 1 390 ? -10.261 10.293 -22.239 1.00 89.50 390 LYS A CA 1
ATOM 3116 C C . LYS A 1 390 ? -11.144 10.781 -21.102 1.00 89.50 390 LYS A C 1
ATOM 3118 O O . LYS A 1 390 ? -11.172 11.974 -20.805 1.00 89.50 390 LYS A O 1
ATOM 3123 N N . PHE A 1 391 ? -11.804 9.842 -20.438 1.00 92.00 391 PHE A N 1
ATOM 3124 C CA . PHE A 1 391 ? -12.753 10.073 -19.358 1.00 92.00 391 PHE A CA 1
ATOM 3125 C C . PHE A 1 391 ? -13.935 10.962 -19.757 1.00 92.00 391 PHE A C 1
ATOM 3127 O O . PHE A 1 391 ? -14.533 11.559 -18.874 1.00 92.00 391 PHE A O 1
ATOM 3134 N N . GLU A 1 392 ? -14.294 11.071 -21.041 1.00 89.12 392 GLU A N 1
ATOM 3135 C CA . GLU A 1 392 ? -15.286 12.049 -21.534 1.00 89.12 392 GLU A CA 1
ATOM 3136 C C . GLU A 1 392 ? -16.607 12.008 -20.745 1.00 89.12 392 GLU A C 1
ATOM 3138 O O . GLU A 1 392 ? -17.068 13.038 -20.253 1.00 89.12 392 GLU A O 1
ATOM 3143 N N . ASP A 1 393 ? -17.137 10.808 -20.491 1.00 87.88 393 ASP A N 1
ATOM 3144 C CA . ASP A 1 393 ? -18.389 10.617 -19.742 1.00 87.88 393 ASP A CA 1
ATOM 3145 C C . ASP A 1 393 ? -18.290 11.028 -18.261 1.00 87.88 393 ASP A C 1
ATOM 3147 O O . ASP A 1 393 ? -19.297 11.316 -17.612 1.00 87.88 393 ASP A O 1
ATOM 3151 N N . THR A 1 394 ? -17.080 11.054 -17.696 1.00 92.12 394 THR A N 1
ATOM 3152 C CA . THR A 1 394 ? -16.838 11.340 -16.270 1.00 92.12 394 THR A CA 1
ATOM 3153 C C . THR A 1 394 ? -16.071 12.638 -16.027 1.00 92.12 394 THR A C 1
ATOM 3155 O O . THR A 1 394 ? -15.982 13.082 -14.883 1.00 92.12 394 THR A O 1
ATOM 3158 N N . LYS A 1 395 ? -15.577 13.304 -17.076 1.00 92.81 395 LYS A N 1
ATOM 3159 C CA . LYS A 1 395 ? -14.674 14.460 -16.996 1.00 92.81 395 LYS A CA 1
ATOM 3160 C C . LYS A 1 395 ? -15.284 15.619 -16.219 1.00 92.81 395 LYS A C 1
ATOM 3162 O O . LYS A 1 395 ? -14.635 16.177 -15.339 1.00 92.81 395 LYS A O 1
ATOM 3167 N N . ALA A 1 396 ? -16.553 15.933 -16.479 1.00 93.06 396 ALA A N 1
ATOM 3168 C CA . ALA A 1 396 ? -17.271 16.971 -15.742 1.00 93.06 396 ALA A CA 1
ATOM 3169 C C . ALA A 1 396 ? -17.366 16.657 -14.236 1.00 93.06 396 ALA A C 1
ATOM 3171 O O . ALA A 1 396 ? -17.181 17.546 -13.406 1.00 93.06 396 ALA A O 1
ATOM 3172 N N . ASN A 1 397 ? -17.596 15.388 -13.878 1.00 94.56 397 ASN A N 1
ATOM 3173 C CA . ASN A 1 397 ? -17.641 14.951 -12.482 1.00 94.56 397 ASN A CA 1
ATOM 3174 C C . ASN A 1 397 ? -16.254 14.988 -11.832 1.00 94.56 397 ASN A C 1
ATOM 3176 O O . ASN A 1 397 ? -16.144 15.416 -10.688 1.00 94.56 397 ASN A O 1
ATOM 3180 N N . ILE A 1 398 ? -15.203 14.600 -12.561 1.00 96.12 398 ILE A N 1
ATOM 3181 C CA . ILE A 1 398 ? -13.812 14.664 -12.093 1.00 96.12 398 ILE A CA 1
ATOM 3182 C C . ILE A 1 398 ? -13.420 16.108 -11.767 1.00 96.12 398 ILE A C 1
ATOM 3184 O O . ILE A 1 398 ? -12.932 16.363 -10.670 1.00 96.12 398 ILE A O 1
ATOM 3188 N N . ILE A 1 399 ? -13.672 17.052 -12.681 1.00 95.56 399 ILE A N 1
ATOM 3189 C CA . ILE A 1 399 ? -13.356 18.477 -12.480 1.00 95.56 399 ILE A CA 1
ATOM 3190 C C . ILE A 1 399 ? -14.149 19.037 -11.295 1.00 95.56 399 ILE A C 1
ATOM 3192 O O . ILE A 1 399 ? -13.591 19.705 -10.427 1.00 95.56 399 ILE A O 1
ATOM 3196 N N . LYS A 1 400 ? -15.446 18.717 -11.210 1.00 96.56 400 LYS A N 1
ATOM 3197 C CA . LYS A 1 400 ? -16.288 19.131 -10.082 1.00 96.56 400 LYS A CA 1
ATOM 3198 C C . LYS A 1 400 ? -15.754 18.601 -8.748 1.00 96.56 400 LYS A C 1
ATOM 3200 O O . LYS A 1 400 ? -15.658 19.358 -7.786 1.00 96.56 400 LYS A O 1
ATOM 3205 N N . ASP A 1 401 ? -15.426 17.313 -8.680 1.00 97.25 401 ASP A N 1
ATOM 3206 C CA . ASP A 1 401 ? -14.869 16.699 -7.476 1.00 97.25 401 ASP A CA 1
ATOM 3207 C C . ASP A 1 401 ? -13.514 17.312 -7.098 1.00 97.25 401 ASP A C 1
ATOM 3209 O O . ASP A 1 401 ? -13.250 17.518 -5.914 1.00 97.25 401 ASP A O 1
ATOM 3213 N N . LEU A 1 402 ? -12.669 17.628 -8.083 1.00 97.69 402 LEU A N 1
ATOM 3214 C CA . LEU A 1 402 ? -11.371 18.259 -7.858 1.00 97.69 402 LEU A CA 1
ATOM 3215 C C . LEU A 1 402 ? -11.523 19.658 -7.242 1.00 97.69 402 LEU A C 1
ATOM 3217 O O . LEU A 1 402 ? -10.833 19.973 -6.273 1.00 97.69 402 LEU A O 1
ATOM 3221 N N . GLU A 1 403 ? -12.470 20.462 -7.725 1.00 97.88 403 GLU A N 1
ATOM 3222 C CA . GLU A 1 403 ? -12.768 21.786 -7.159 1.00 97.88 403 GLU A CA 1
ATOM 3223 C C . GLU A 1 403 ? -13.345 21.707 -5.734 1.00 97.88 403 GLU A C 1
ATOM 3225 O O . GLU A 1 403 ? -12.997 22.520 -4.868 1.00 97.88 403 GLU A O 1
ATOM 3230 N N . ILE A 1 404 ? -14.157 20.683 -5.441 1.00 98.25 404 ILE A N 1
ATOM 3231 C CA . ILE A 1 404 ? -14.605 20.390 -4.069 1.00 98.25 404 ILE A CA 1
ATOM 3232 C C . ILE A 1 404 ? -13.399 20.062 -3.180 1.00 98.25 404 ILE A C 1
ATOM 3234 O O . ILE A 1 404 ? -13.258 20.632 -2.096 1.00 98.25 404 ILE A O 1
ATOM 3238 N N . CYS A 1 405 ? -12.503 19.183 -3.636 1.00 98.44 405 CYS A N 1
ATOM 3239 C CA . CYS A 1 405 ? -11.289 18.819 -2.906 1.00 98.44 405 CYS A CA 1
ATOM 3240 C C . CYS A 1 405 ? -10.366 20.022 -2.662 1.00 98.44 405 CYS A C 1
ATOM 3242 O O . CYS A 1 405 ? -9.836 20.173 -1.562 1.00 98.44 405 CYS A O 1
ATOM 3244 N N . LYS A 1 406 ? -10.207 20.902 -3.654 1.00 98.31 406 LYS A N 1
ATOM 3245 C CA . LYS A 1 406 ? -9.415 22.137 -3.569 1.00 98.31 406 LYS A CA 1
ATOM 3246 C C . LYS A 1 406 ? -9.977 23.106 -2.534 1.00 98.31 406 LYS A C 1
ATOM 3248 O O . LYS A 1 406 ? -9.231 23.611 -1.696 1.00 98.31 406 LYS A O 1
ATOM 3253 N N . SER A 1 407 ? -11.292 23.314 -2.549 1.00 98.25 407 SER A N 1
ATOM 3254 C CA . SER A 1 407 ? -11.980 24.139 -1.549 1.00 98.25 407 SER A CA 1
ATOM 3255 C C . SER A 1 407 ? -11.855 23.538 -0.147 1.00 98.25 407 SER A C 1
ATOM 3257 O O . SER A 1 407 ? -11.569 24.251 0.813 1.00 98.25 407 SER A O 1
ATOM 3259 N N . TYR A 1 408 ? -11.992 22.216 -0.018 1.00 98.50 408 TYR A N 1
ATOM 3260 C CA . TYR A 1 408 ? -11.842 21.533 1.265 1.00 98.50 408 TYR A CA 1
ATOM 3261 C C . TYR A 1 408 ? -10.417 21.640 1.825 1.00 98.50 408 TYR A C 1
ATOM 3263 O O . TYR A 1 408 ? -10.247 21.977 2.996 1.00 98.50 408 TYR A O 1
ATOM 3271 N N . LEU A 1 409 ? -9.390 21.454 0.989 1.00 98.56 409 LEU A N 1
ATOM 3272 C CA . LEU A 1 409 ? -7.993 21.662 1.381 1.00 98.56 409 LEU A CA 1
ATOM 3273 C C . LEU A 1 409 ? -7.742 23.096 1.856 1.00 98.56 409 LEU A C 1
ATOM 3275 O O . LEU A 1 409 ? -7.055 23.302 2.855 1.00 98.56 409 LEU A O 1
ATOM 3279 N N . HIS A 1 410 ? -8.311 24.086 1.163 1.00 98.06 410 HIS A N 1
ATOM 3280 C CA . HIS A 1 410 ? -8.203 25.485 1.567 1.00 98.06 410 HIS A CA 1
ATOM 3281 C C . HIS A 1 410 ? -8.792 25.718 2.966 1.00 98.06 410 HIS A C 1
ATOM 3283 O O . HIS A 1 410 ? -8.148 26.359 3.794 1.00 98.06 410 HIS A O 1
ATOM 3289 N N . HIS A 1 411 ? -9.959 25.141 3.265 1.00 97.88 411 HIS A N 1
ATOM 3290 C CA . HIS A 1 411 ? -10.550 25.214 4.603 1.00 97.88 411 HIS A CA 1
ATOM 3291 C C . HIS A 1 411 ? -9.688 24.538 5.676 1.00 97.88 411 HIS A C 1
ATOM 3293 O O . HIS A 1 411 ? -9.505 25.122 6.742 1.00 97.88 411 HIS A O 1
ATOM 3299 N N . ILE A 1 412 ? -9.119 23.359 5.396 1.00 97.56 412 ILE A N 1
ATOM 3300 C CA . ILE A 1 412 ? -8.193 22.687 6.325 1.00 97.56 412 ILE A CA 1
ATOM 3301 C C . ILE A 1 412 ? -6.970 23.573 6.592 1.00 97.56 412 ILE A C 1
ATOM 3303 O O . ILE A 1 412 ? -6.573 23.737 7.742 1.00 97.56 412 ILE A O 1
ATOM 3307 N N . LYS A 1 413 ? -6.393 24.183 5.548 1.00 96.50 413 LYS A N 1
ATOM 3308 C CA . LYS A 1 413 ? -5.228 25.068 5.684 1.00 96.50 413 LYS A CA 1
ATOM 3309 C C . LYS A 1 413 ? -5.529 26.290 6.555 1.00 96.50 413 LYS A C 1
ATOM 3311 O O . LYS A 1 413 ? -4.751 26.585 7.456 1.00 96.50 413 LYS A O 1
ATOM 3316 N N . LEU A 1 414 ? -6.680 26.931 6.352 1.00 95.81 414 LEU A N 1
ATOM 3317 C CA . LEU A 1 414 ? -7.129 28.035 7.206 1.00 95.81 414 LEU A CA 1
ATOM 3318 C C . LEU A 1 414 ? -7.341 27.596 8.664 1.00 95.81 414 LEU A C 1
ATOM 3320 O O . LEU A 1 414 ? -7.037 28.354 9.580 1.00 95.81 414 LEU A O 1
ATOM 3324 N N . GLU A 1 415 ? -7.864 26.390 8.905 1.00 95.31 415 GLU A N 1
ATOM 3325 C CA . GLU A 1 415 ? -8.013 25.859 10.268 1.00 95.31 415 GLU A CA 1
ATOM 3326 C C . GLU A 1 415 ? -6.650 25.659 10.947 1.00 95.31 415 GLU A C 1
ATOM 3328 O O . GLU A 1 415 ? -6.501 26.043 12.107 1.00 95.31 415 GLU A O 1
ATOM 3333 N N . ILE A 1 416 ? -5.655 25.126 10.225 1.00 94.31 416 ILE A N 1
ATOM 3334 C CA . ILE A 1 416 ? -4.279 24.968 10.727 1.00 94.31 416 ILE A CA 1
ATOM 3335 C C . ILE A 1 416 ? -3.704 26.331 11.134 1.00 94.31 416 ILE A C 1
ATOM 3337 O O . ILE A 1 416 ? -3.271 26.493 12.272 1.00 94.31 416 ILE A O 1
ATOM 3341 N N . GLU A 1 417 ? -3.754 27.314 10.232 1.00 91.31 417 GLU A N 1
ATOM 3342 C CA . GLU A 1 417 ? -3.197 28.657 10.456 1.00 91.31 417 GLU A CA 1
ATOM 3343 C C . GLU A 1 417 ? -3.879 29.377 11.635 1.00 91.31 417 GLU A C 1
ATOM 3345 O O . GLU A 1 417 ? -3.216 30.015 12.453 1.00 91.31 417 GLU A O 1
ATOM 3350 N N . ASN A 1 418 ? -5.201 29.238 11.779 1.00 89.69 418 ASN A N 1
ATOM 3351 C CA . ASN A 1 418 ? -5.947 29.857 12.878 1.00 89.69 418 ASN A CA 1
ATOM 3352 C C . ASN A 1 418 ? -5.618 29.245 14.247 1.00 89.69 418 ASN A C 1
ATOM 3354 O O . ASN A 1 418 ? -5.542 29.976 15.234 1.00 89.69 418 ASN A O 1
ATOM 3358 N N . LEU A 1 419 ? -5.430 27.924 14.329 1.00 85.88 419 LEU A N 1
ATOM 3359 C CA . LEU A 1 419 ? -5.089 27.256 15.591 1.00 85.88 419 LEU A CA 1
ATOM 3360 C C . LEU A 1 419 ? -3.717 27.689 16.114 1.00 85.88 419 LEU A C 1
ATOM 3362 O O . LEU A 1 419 ? -3.548 27.847 17.322 1.00 85.88 419 LEU A O 1
ATOM 3366 N N . SER A 1 420 ? -2.774 27.951 15.214 1.00 73.94 420 SER A N 1
ATOM 3367 C CA . SER A 1 420 ? -1.446 28.446 15.573 1.00 73.94 420 SER A CA 1
ATOM 3368 C C . SER A 1 420 ? -1.464 29.876 16.106 1.00 73.94 420 SER A C 1
ATOM 3370 O O . SER A 1 420 ? -0.754 30.189 17.060 1.00 73.94 420 SER A O 1
ATOM 3372 N N . LEU A 1 421 ? -2.320 30.746 15.560 1.00 71.94 421 LEU A N 1
ATOM 3373 C CA . LEU A 1 421 ? -2.456 32.126 16.041 1.00 71.94 421 LEU A CA 1
ATOM 3374 C C . LEU A 1 421 ? -3.019 32.203 17.468 1.00 71.94 421 LEU A C 1
ATOM 3376 O O . LEU A 1 421 ? -2.576 33.041 18.248 1.00 71.94 421 LEU A O 1
ATOM 3380 N N . VAL A 1 422 ? -3.958 31.318 17.818 1.00 65.31 422 VAL A N 1
ATOM 3381 C CA . VAL A 1 422 ? -4.603 31.281 19.146 1.00 65.31 422 VAL A CA 1
ATOM 3382 C C . VAL A 1 422 ? -3.656 30.793 20.249 1.00 65.31 422 VAL A C 1
ATOM 3384 O O . VAL A 1 422 ? -3.870 31.117 21.410 1.00 65.31 422 VAL A O 1
ATOM 3387 N N . GLN A 1 423 ? -2.607 30.035 19.920 1.00 58.59 423 GLN A N 1
ATOM 3388 C CA . GLN A 1 423 ? -1.625 29.565 20.908 1.00 58.59 423 GLN A CA 1
ATOM 3389 C C . GLN A 1 423 ? -0.478 30.555 21.171 1.00 58.59 423 GLN A C 1
ATOM 3391 O O . GLN A 1 423 ? 0.228 30.416 22.168 1.00 58.59 423 GLN A O 1
ATOM 3396 N N . ILE A 1 424 ? -0.273 31.533 20.281 1.00 53.78 424 ILE A N 1
ATOM 3397 C CA . ILE A 1 424 ? 0.747 32.588 20.429 1.00 53.78 424 ILE A CA 1
ATOM 3398 C C . ILE A 1 424 ? 0.196 33.785 21.232 1.00 53.78 424 ILE A C 1
ATOM 3400 O O . ILE A 1 424 ? 0.977 34.546 21.811 1.00 53.78 424 ILE A O 1
ATOM 3404 N N . SER A 1 425 ? -1.132 33.950 21.272 1.00 43.31 425 SER A N 1
ATOM 3405 C CA . SER A 1 425 ? -1.861 34.921 22.106 1.00 43.31 425 SER A CA 1
ATOM 3406 C C . SER A 1 425 ? -2.164 34.376 23.494 1.00 43.31 425 SER A C 1
ATOM 3408 O O . SER A 1 425 ? -2.037 35.156 24.464 1.00 43.31 425 SER A O 1
#

Solvent-accessible surface area (backbone atoms only — not comparable to full-atom values): 23078 Å² total; per-residue (Å²): 136,85,73,47,74,48,80,49,56,96,66,89,53,73,67,59,64,59,54,56,66,78,44,72,51,40,36,44,36,66,83,49,54,51,45,40,32,33,29,40,52,31,77,42,64,68,56,44,52,54,55,41,44,59,37,6,61,67,34,32,60,62,41,28,42,36,36,38,37,36,66,28,25,41,33,72,38,52,77,54,73,32,67,45,59,67,63,43,42,46,50,47,49,76,39,42,64,60,54,46,54,55,36,47,55,41,21,49,54,31,19,55,81,66,75,46,56,61,43,85,60,87,74,72,70,41,43,30,41,32,43,36,70,81,47,26,66,57,47,50,46,45,39,70,76,36,64,33,78,46,74,54,84,61,46,73,49,61,33,16,69,87,82,38,58,59,26,70,68,60,38,59,52,46,34,67,34,41,64,92,37,44,42,81,33,71,29,38,55,84,72,56,36,25,20,26,50,64,83,30,51,34,49,54,54,48,52,52,26,45,76,71,76,47,34,42,35,91,54,83,80,57,83,70,48,70,46,51,92,90,37,96,62,59,41,29,55,14,16,28,69,44,32,50,53,53,49,53,59,54,70,73,60,78,60,55,74,67,61,44,51,56,53,50,47,66,46,65,50,21,41,57,58,87,31,13,64,51,29,29,44,32,60,61,66,75,46,89,40,88,79,58,40,88,29,28,44,57,39,49,13,62,59,38,42,50,44,59,58,82,37,53,67,65,54,54,51,29,20,56,72,60,76,40,78,74,56,84,63,88,81,71,69,56,45,66,58,46,38,51,53,52,52,51,53,50,50,51,55,51,50,61,72,33,62,89,70,65,47,74,69,55,49,54,51,53,51,50,24,52,50,35,36,48,54,37,49,52,52,48,53,54,49,62,70,68,52,72,98,55,58,69,97,47,42,70,58,52,54,52,51,48,52,50,52,52,53,50,51,50,52,53,51,52,51,55,57,52,56,56,54,65,75,76,106

Mean predicted aligned error: 4.31 Å

Secondary structure (DSSP, 8-state):
---EEEEE-SS--HHHHHHGGG-GGGS--TTS--SEEEEEEESSHHHHHHHHHHHHTTT--EEEEEEE-SSSSSSB----SS--HHHHHHHHHHHHHHHHHHHHHHHHHHHHHTT----SSPPP-EEEEESS--SHHHHHHHHHHH--SEEE--GGGGG-TTT----HHHHHHHTT--GGGEEEE---TTS--EEEETT-HHHHHHHHHHHTT--SB--SS-TT--B-SS-SS-B-TTBHHHHHHHHHHHHTT---HHHHHHHHHHHHT---HHHHHHHHHHHHTT---TTT-S-------GGGGG--S---HHHHHHHHTTS------S-PPPHHHHHHHHHHHHHHHHHHHHGGG--HHHHHHHHHHHHHHHHHHHHHHHHHHH--SSSHHHHHHHHHHHHHHHHHHHHHHHHHHHHHHHHH-

Sequence (425 aa):
DLVSSIVFSAGINPKLYSYITQFEDFYPDENGFIKKKIILKVSDYRSAQIQGNFLAKKGLWVSEYRIESGLNCGGHAFATDGYLMGPILAEFRDRRKELNQTLHSVLVNSLSEKNRSIPPNELPIKITAQGGVGTAEEHQFLLDHYKVDSVGWGTPFLLVPEVTNVDDNTRNKLTKAKEEDLYLSSISPLGVPFNTLKGNTKDDERLENIAKGRPGSSCPKKYLVSNKEFTERSICSASRQYQNLKLKELEDKNLSTTEYQEQYEKIVDKSCICVGLGTSSLLTNNLETKVEGSGVSICPGPNMAYFSKIMSLKEITDHIYGRLNVITRTDRPNMFIKELKIYLEFLKNKLDEFKENMNDKHEKYLLNFADNLKEGINYYDDLFSQLKDKFEDTKANIIKDLEICKSYLHHIKLEIENLSLVQIS

Foldseek 3Di:
DAQEEDEDDPADDLVVLVVCLVDPQQAAALQRDHRYAYEYEDAAPVSLLVVLLSNLLSLGHHQEYEHEQQAQFWWFHHDDLQAFPVVRLQCCQVCVVVSQVVSLVSNQVNCVVVVHRRHPDRRHYAYEYEGLDAFLLLQVCSCPVSVGPGYDDDQLCLLAPVPDLAAPVRNQLLLQDALVQWDQACQELVRGTAIWGHPFQQVVVQVVCVVVVQHADCCLPCPQFDDPPPHPGTGTLRHSVNLVVQLVVLVVPPDDPVVSVVSNCSSRSHTDCVLQCCLSNCVSVVHDCPRSDNTHITTRGSSSNQQNHRDHPVQVVCRNNVVDPRGPDPPDADSSLVSLVSLLVVLVVLCVVCLVPPDPVSLVSSLSSLVSNVVVLVVQLVVLVPDDPGCVVCSVVNNVSSVVSVVSSVVSNVVSVVSVVVVVD